Protein 6G75 (pdb70)

Sequence (592 aa):
ATGDEWWAKCKQVDVLDSEMSYYDSDPGKHKKNTVIFLHGNPTSSYLWRNVIPHVEPLARCLAPDLIGMGKSGKLPNHSYRFVDHYRYLSSAWFDSVNLPEKVTIVCHDWGSGLGFHWCNEHRDRVKGIVHMESVVSSPLKGWESFPETARDIFQALRSEAGEEMVLKKNFFFIERLLPSSIMRKLSEEEMDAYREPFVVEPGESSRRPTLTWPREIPIKGDGPEDVIEIVKSYNKWLSTSKDIPKLFINADPGFFSNAIKKVTKNWPNQKTVVTVKGLHFLQEDSPEEIGEAIADFLNELTKATGDEWWAKCKQVDVLDSEMSYYDSDPGKHKNTVIFLHGNPTSSYLWRNVIPHVEPLARCLAPDLIGMGKSGKLPNHSYRFVDHYRYLSSAWFDSVNLPEKVTIVCHDWGSGLGFHWCNEHRDRVKGIVHMESVVSSPLKGWESFPETARDIFQALRSEAGEEMVLKKNFFFIERLLPSSIMRKLSEEEMDAYREPFVEPGESRRPTLTWPREIPIKGDGPEDVIEIVKKSYNKWLSTSKDIPKLFINADPGFFSNAIKKVTKNWPNQKTVVTVKGLHFLQEDSPEEIGEAIADFLNELTK

Foldseek 3Di:
DFLCVVQVQWDWDDFDPWIKIKHWPDFQDAAAEEEEFEAPPAFLLLQVLQVVLCVVRHTYMGIGFDLHQPTHDDVVLDQALVVSLSRVVRVVVVRNYHQAHEYEYAAVSQLSVLLVCLVNVRRYQAYEYENYQQAAAAALVPADPVCSVVLVCLLDPNVLCCPLVVNVCLPPVVQVFWPDGDDPSSSCSSCVQPVHRHSSRSNNSNSSNQRRGPPPDDPVSNVSSVSSSVCQQAVQNHAYEYEAEVVERCRVVVCVSNVNGHNYYYDYDYTYRSCCNPPSPVSSNVVNVVVVVSVD/DFLVVVQVQWDKDDFDPWIKIKHWPDFQDAAAEEEEFEAPPAFLLLQPLQVVLCVVRHTYMGIGFDLHQPTHDDPVLDQALVVSLSRVVRVVVVRNYHQAHEYEYAAVSQLSVLLVCLVNVRRYQAYEYENYQQAAAQALVPAPPVCSVVLVCLLDPNVLCCPLVVNPCLPPVVQVFWPDGDDPSSSCSSCVQPVHRHSSRSNNSNSSNQRHGPPPDDPVSNVSSVSSSVCQQAVQPHAYEYEAEVVERCRVVVCVSNVNGHNYHYDYDYTYRSCSNVPSPVSSNVVNVVVVVSVD

Radius of gyration: 27.09 Å; Cα contacts (8 Å, |Δi|>4): 1171; chains: 2; bounding box: 63×70×67 Å

Secondary structure (DSSP, 8-state):
--HHHHHHTEEEEEETTEEEEEEESSTT--SSEEEEE--TT--GGGGTTTGGGTGGGSEEEEEPPTTSTTSPPPTT----HHHHHHHHHHHHTTTT--S-EEEEEEEHHHHHHHHHHHH-GGGEEEEEEEEE--S-BSSGGGS-HHHHHHHHHHHSTTHHIIIIIT-HIIIIIHHHT-SSPPPHHHHHHHHGGG-SSSGGGHHHHHHHHHS-BTTTB-HHHHHHHHHHHHHHHT-TTS-EEEEEEEE-SSHHHHHHHTTT-TTEEEEEEEESS-GGGT-HHHHHHHHHHHHHHHH-/--HHHHHHTEEEEEETTEEEEEEESSTT--SSEEEEE--TT--GGGGTTTGGGTGGGSEEEEEPPTTSTTSPPPTT----HHHHHHHHHHHHTTTT--S-EEEEEEEHHHHHHHHHHHH-GGGEEEEEEEEE--S-BSSGGGS-HHHHHHHHHHHSTTHHIIIIIT-HIIIIIHHHT-SSPPPHHHHHHHHGGG-SSSGGGHHHHHHHHHS-BTTTB-HHHHHHHHHHHHHHHT-TTS-EEEEEEEE-SSHHHHHHHTTT-TTEEEEEEEESTTGGGT-HHHHHHHHHHHHHHHH-

B-factor: mean 18.57, std 10.39, range [5.09, 96.23]

Nearest PDB structures (foldseek):
  6g75-assembly2_B  TM=1.003E+00  e=2.947E-66  synthetic construct
  6s6e-assembly2_B  TM=9.963E-01  e=6.202E-61  synthetic construct
  7ome-assembly1_A  TM=9.909E-01  e=8.655E-59  synthetic construct
  7qxr-assembly2_B  TM=9.922E-01  e=1.626E-56  synthetic construct
  2psf-assembly2_B  TM=9.785E-01  e=7.970E-47  Renilla reniformis

Solvent-accessible surface area: 23739 Å² total; per-residue (Å²): 64,58,6,110,83,12,21,86,114,18,81,108,41,120,4,96,143,24,50,0,0,9,20,13,41,40,73,33,106,101,95,40,0,0,0,0,0,0,0,6,1,2,3,0,0,2,0,19,55,0,1,70,59,0,52,104,62,2,2,0,0,0,0,0,1,1,0,0,4,83,7,11,82,13,123,103,78,35,2,80,0,69,16,2,27,110,4,1,24,21,0,4,122,54,6,86,20,5,134,87,0,0,0,0,0,1,22,11,0,0,0,0,1,1,19,2,0,16,101,56,127,112,63,2,63,0,0,0,0,0,2,5,23,7,27,18,22,130,6,46,120,52,2,33,139,131,11,62,114,55,20,72,32,0,46,48,164,38,0,55,95,31,0,22,143,141,8,41,15,0,56,155,22,0,53,75,17,10,85,64,184,23,50,148,66,22,19,72,2,3,77,61,15,1,102,112,87,25,55,14,17,41,0,0,0,16,0,2,60,4,18,1,1,100,90,80,5,26,106,55,0,7,97,29,0,105,56,0,34,157,26,0,39,100,6,143,114,20,33,3,6,1,0,9,1,80,70,12,60,42,0,83,36,4,92,137,61,4,155,120,18,40,60,24,128,73,57,66,1,58,0,45,18,4,0,2,4,11,7,9,35,31,0,0,51,11,0,15,90,20,2,65,120,43,108,205,73,59,9,115,82,11,19,87,114,18,82,93,41,118,3,96,143,24,68,1,0,9,21,14,40,31,73,33,104,100,97,42,0,0,0,0,0,0,0,6,1,2,2,0,0,2,0,17,63,0,2,73,58,0,51,108,66,1,1,0,0,0,0,0,1,1,0,0,5,73,7,14,82,11,123,101,78,36,2,81,0,70,16,1,28,112,5,0,25,22,0,5,123,53,5,87,21,6,137,95,0,0,0,0,0,0,20,10,0,0,0,0,0,1,19,2,0,16,100,56,130,112,63,3,62,0,1,0,0,0,2,5,24,6,29,18,24,131,6,46,106,51,2,33,130,117,10,64,113,56,21,70,32,0,46,50,164,52,0,52,106,31,0,13,110,120,8,36,14,0,45,122,22,0,55,76,17,8,90,92,194,16,47,126,80,22,19,63,3,3,80,86,16,1,94,123,85,12,58,20,17,39,0,0,0,17,0,2,56,3,16,1,1,102,96,83,12,27,140,53,0,18,89,28,0,92,57,0,36,158,27,0,39,102,7,139,111,20,30,2,5,1,0,5,2,73,82,13,56,41,0,45,46,4,40,79,64,2,57,123,19,39,72,35,116,37,63,64,4,120,0,43,16,6,0,2,5,28,8,12,96,96,0,0,89,12,0,14,88,10,2,60,80,57,113,200

Structure (mmCIF, N/CA/C/O backbone):
data_6G75
#
_entry.id   6G75
#
_cell.length_a   44.549
_cell.length_b   60.510
_cell.length_c   123.630
_cell.angle_alpha   90.000
_cell.angle_beta   90.900
_cell.angle_gamma   90.000
#
_symmetry.space_group_name_H-M   'P 1 21 1'
#
loop_
_entity.id
_entity.type
_entity.pdbx_description
1 polymer 'Common ancestor of haloalkane dehalogenase and Renilla luciferase (AncHLD-RLuc)'
2 non-polymer 'OXYGEN MOLECULE'
3 non-polymer (4S)-2-METHYL-2,4-PENTANEDIOL
4 non-polymer 2-AMINO-2-HYDROXYMETHYL-PROPANE-1,3-DIOL
5 water water
#
loop_
_atom_site.group_PDB
_atom_site.id
_atom_site.type_symbol
_atom_site.label_atom_id
_atom_site.label_alt_id
_atom_site.label_comp_id
_atom_site.label_asym_id
_atom_site.label_entity_id
_atom_site.label_seq_id
_atom_site.pdbx_PDB_ins_code
_atom_site.Cartn_x
_atom_site.Cartn_y
_atom_site.Cartn_z
_atom_site.occupancy
_atom_site.B_iso_or_equiv
_atom_site.auth_seq_id
_atom_site.auth_comp_id
_atom_site.auth_asym_id
_atom_site.auth_atom_id
_atom_site.pdbx_PDB_model_num
ATOM 1 N N . ALA A 1 1 ? -3.734 24.115 -39.952 1.00 42.67 12 ALA A N 1
ATOM 2 C CA . A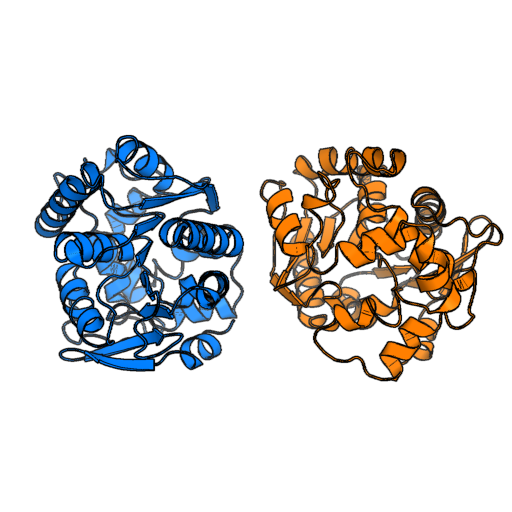LA A 1 1 ? -4.163 24.985 -38.874 1.00 41.63 12 ALA A CA 1
ATOM 3 C C . ALA A 1 1 ? -4.049 26.480 -39.242 1.00 39.01 12 ALA A C 1
ATOM 4 O O . ALA A 1 1 ? -4.976 27.234 -39.000 1.00 38.40 12 ALA A O 1
ATOM 6 N N . THR A 1 2 ? -2.897 26.899 -39.787 1.00 35.20 13 THR A N 1
ATOM 7 C CA . THR A 1 2 ? -2.744 28.282 -40.218 1.00 32.70 13 THR A CA 1
ATOM 8 C C . THR A 1 2 ? -3.623 28.561 -41.432 1.00 27.60 13 THR A C 1
ATOM 9 O O . THR A 1 2 ? -4.014 27.658 -42.176 1.00 25.72 13 THR A O 1
ATOM 13 N N . GLY A 1 3 ? -3.941 29.844 -41.623 1.00 25.37 14 GLY A N 1
ATOM 14 C CA . GLY A 1 3 ? -4.520 30.263 -42.891 1.00 24.18 14 GLY A CA 1
ATOM 15 C C . GLY A 1 3 ? -3.652 29.855 -44.063 1.00 24.03 14 GLY A C 1
ATOM 16 O O . GLY A 1 3 ? -4.144 29.306 -45.048 1.00 21.07 14 GLY A O 1
ATOM 17 N N . ASP A 1 4 ? -2.339 30.086 -43.952 1.00 25.04 15 ASP A N 1
ATOM 18 C CA . ASP A 1 4 ? -1.412 29.728 -45.022 1.00 25.64 15 ASP A CA 1
ATOM 19 C C . ASP A 1 4 ? -1.501 28.248 -45.364 1.00 22.47 15 ASP A C 1
ATOM 20 O O . ASP A 1 4 ? -1.517 27.877 -46.543 1.00 22.24 15 ASP A O 1
ATOM 25 N N . GLU A 1 5 ? -1.538 27.390 -44.346 1.00 22.88 16 GLU A N 1
ATOM 26 C CA . GLU A 1 5 ? -1.596 25.953 -44.582 1.00 22.09 16 GLU A CA 1
ATOM 27 C C . GLU A 1 5 ? -2.902 25.559 -45.257 1.00 17.65 16 GLU A C 1
ATOM 28 O O . GLU A 1 5 ? -2.912 24.709 -46.155 1.00 20.90 16 GLU A O 1
ATOM 34 N N . TRP A 1 6 ? -4.015 26.166 -44.843 1.00 14.53 17 TRP A N 1
ATOM 35 C CA . TRP A 1 6 ? -5.295 25.846 -45.464 1.00 12.02 17 TRP A CA 1
ATOM 36 C C . TRP A 1 6 ? -5.339 26.326 -46.909 1.00 12.68 17 TRP A C 1
ATOM 37 O O . TRP A 1 6 ? -5.674 25.562 -47.819 1.00 15.22 17 TRP A O 1
ATOM 48 N N . TRP A 1 7 ? -5.005 27.592 -47.145 1.00 14.33 18 TRP A N 1
ATOM 49 C CA . TRP A 1 7 ? -5.065 28.085 -48.516 1.00 14.77 18 TRP A CA 1
ATOM 50 C C . TRP A 1 7 ? -4.024 27.431 -49.417 1.00 14.12 18 TRP A C 1
ATOM 51 O O . TRP A 1 7 ? -4.221 27.391 -50.636 1.00 14.30 18 TRP A O 1
ATOM 62 N N . ALA A 1 8 ? -2.944 26.886 -48.848 1.00 14.14 19 ALA A N 1
ATOM 63 C CA . ALA A 1 8 ? -1.985 26.141 -49.655 1.00 15.53 19 ALA A CA 1
ATOM 64 C C . ALA A 1 8 ? -2.615 24.909 -50.291 1.00 16.19 19 ALA A C 1
ATOM 65 O O . ALA A 1 8 ? -2.129 24.438 -51.328 1.00 17.93 19 ALA A O 1
ATOM 67 N N . LYS A 1 9 ? -3.689 24.389 -49.701 1.00 13.71 20 LYS A N 1
ATOM 68 C CA . LYS A 1 9 ? -4.418 23.252 -50.247 1.00 15.21 20 LYS A CA 1
ATOM 69 C C . LYS A 1 9 ? -5.502 23.667 -51.228 1.00 15.39 20 LYS A C 1
ATOM 70 O O . LYS A 1 9 ? -6.156 22.801 -51.816 1.00 16.34 20 LYS A O 1
ATOM 76 N N . CYS A 1 10 ? -5.709 24.963 -51.413 1.00 13.65 21 CYS A N 1
ATOM 77 C CA . CYS A 1 10 ? -6.779 25.472 -52.254 1.00 12.97 21 CYS A CA 1
ATOM 78 C C . CYS A 1 10 ? -6.240 25.871 -53.620 1.00 13.49 21 CYS A C 1
ATOM 79 O O . CYS A 1 10 ? -5.029 25.979 -53.846 1.00 15.26 21 CYS A O 1
ATOM 82 N N . LYS A 1 11 ? -7.166 26.090 -54.544 1.00 15.01 22 LYS A N 1
ATOM 83 C CA . LYS A 1 11 ? -6.821 26.543 -55.881 1.00 17.11 22 LYS A CA 1
ATOM 84 C C . LYS A 1 11 ? -7.677 27.746 -56.239 1.00 14.90 22 LYS A C 1
ATOM 85 O O . LYS A 1 11 ? -8.673 28.053 -55.581 1.00 13.14 22 LYS A O 1
ATOM 91 N N . GLN A 1 12 ? -7.278 28.436 -57.296 1.00 15.64 23 GLN A N 1
ATOM 92 C CA .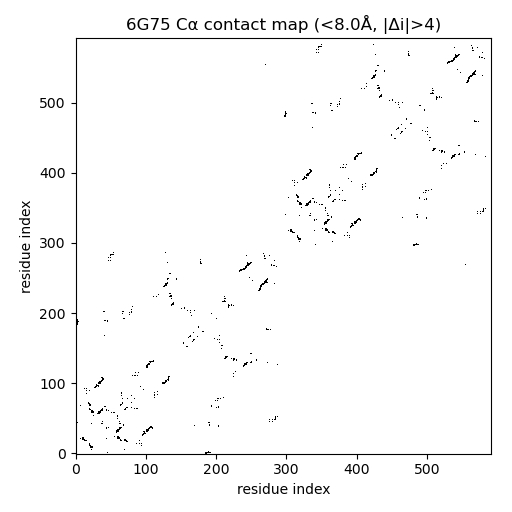 GLN A 1 12 ? -7.987 29.610 -57.776 1.00 17.34 23 GLN A CA 1
ATOM 93 C C . GLN A 1 12 ? -8.381 29.397 -59.227 1.00 20.92 23 GLN A C 1
ATOM 94 O O . GLN A 1 12 ? -7.635 28.789 -60.001 1.00 24.62 23 GLN A O 1
ATOM 100 N N . VAL A 1 13 ? -9.569 29.874 -59.579 1.00 18.76 24 VAL A N 1
ATOM 101 C CA . VAL A 1 13 ? -10.072 29.825 -60.944 1.00 18.58 24 VAL A CA 1
ATOM 102 C C . VAL A 1 13 ? -10.665 31.186 -61.271 1.00 16.03 24 VAL A C 1
ATOM 103 O O . VAL A 1 13 ? -11.287 31.826 -60.414 1.00 15.55 24 VAL A O 1
ATOM 107 N N . ASP A 1 14 ? -10.441 31.650 -62.496 1.00 15.80 25 ASP A N 1
ATOM 108 C CA . ASP A 1 14 ? -11.149 32.833 -62.958 1.00 14.52 25 ASP A CA 1
ATOM 109 C C . ASP A 1 14 ? -12.634 32.509 -63.034 1.00 14.05 25 ASP A C 1
ATOM 110 O O . ASP A 1 14 ? -13.026 31.432 -63.492 1.00 16.47 25 ASP A O 1
ATOM 115 N N . VAL A 1 15 ? -13.461 33.433 -62.553 1.00 11.81 26 VAL A N 1
ATOM 116 C CA . VAL A 1 15 ? -14.913 33.292 -62.567 1.00 11.80 26 VAL A CA 1
ATOM 117 C C . VAL A 1 15 ? -15.486 34.643 -62.962 1.00 11.25 26 VAL A C 1
ATOM 118 O O . VAL A 1 15 ? -15.195 35.651 -62.309 1.00 10.96 26 VAL A O 1
ATOM 122 N N . LEU A 1 16 ? -16.284 34.670 -64.031 1.00 10.76 27 LEU A N 1
ATOM 123 C CA . LEU A 1 16 ? -16.862 35.911 -64.540 1.00 10.30 27 LEU A CA 1
ATOM 124 C C . LEU A 1 16 ? -15.793 36.991 -64.675 1.00 11.08 27 LEU A C 1
ATOM 125 O O . LEU A 1 16 ? -14.810 36.801 -65.399 1.00 14.11 27 LEU A O 1
ATOM 130 N N . ASP A 1 17 ? -15.943 38.113 -63.967 1.00 10.76 28 ASP A N 1
ATOM 131 C CA . ASP A 1 17 ? -14.988 39.211 -64.069 1.00 10.75 28 ASP A CA 1
ATOM 132 C C . ASP A 1 17 ? -14.044 39.275 -62.876 1.00 11.04 28 ASP A C 1
ATOM 133 O O . ASP A 1 17 ? -13.457 40.327 -62.605 1.00 13.67 28 ASP A O 1
ATOM 138 N N . SER A 1 18 ? -13.864 38.155 -62.179 1.00 9.70 29 SER A N 1
ATOM 139 C CA . SER A 1 18 ? -12.998 38.110 -61.017 1.00 9.63 29 SER A CA 1
ATOM 140 C C . SER A 1 18 ? -12.387 36.717 -60.884 1.00 10.13 29 SER A C 1
ATOM 141 O O . SER A 1 18 ? -12.224 36.000 -61.882 1.00 12.91 29 SER A O 1
ATOM 144 N N . GLU A 1 19 ? -12.041 36.324 -59.665 1.00 11.13 30 GLU A N 1
ATOM 145 C CA . GLU A 1 19 ? -11.482 35.005 -59.418 1.00 11.58 30 GLU A CA 1
ATOM 146 C C . GLU A 1 19 ? -12.031 34.492 -58.102 1.00 11.42 30 GLU A C 1
ATOM 147 O O . GLU A 1 19 ? -12.368 35.273 -57.214 1.00 11.68 30 GLU A O 1
ATOM 153 N N . MET A 1 20 ? -12.124 33.172 -57.983 1.00 10.66 31 MET A N 1
ATOM 154 C CA . MET A 1 20 ? -12.529 32.558 -56.730 1.00 8.37 31 MET A CA 1
ATOM 155 C C . MET A 1 20 ? -11.522 31.507 -56.300 1.00 8.99 31 MET A C 1
ATOM 156 O O . MET A 1 20 ? -10.970 30.779 -57.133 1.00 11.89 31 MET A O 1
ATOM 161 N N . SER A 1 21 ? -11.280 31.449 -54.995 1.00 7.84 32 SER A N 1
ATOM 162 C CA . SER A 1 21 ? -10.454 30.418 -54.384 1.00 8.87 32 SER A CA 1
ATOM 163 C C . SER A 1 21 ? -11.351 29.324 -53.823 1.00 8.32 32 SER A C 1
ATOM 164 O O . SER A 1 21 ? -12.447 29.599 -53.335 1.00 10.08 32 SER A O 1
ATOM 167 N N . TYR A 1 22 ? -10.896 28.075 -53.911 1.00 7.94 33 TYR A N 1
ATOM 168 C CA . TYR A 1 22 ? -11.683 26.979 -53.366 1.00 8.81 33 TYR A CA 1
ATOM 169 C C . TYR A 1 22 ? -10.804 25.785 -53.032 1.00 9.20 33 TYR A C 1
ATOM 170 O O . TYR A 1 22 ? -9.763 25.551 -53.658 1.00 11.07 33 TYR A O 1
ATOM 179 N N . TYR A 1 23 ? -11.259 25.023 -52.046 1.00 8.80 34 TYR A N 1
ATOM 180 C CA . TYR A 1 23 ? -10.687 23.722 -51.746 1.00 9.30 34 TYR A CA 1
ATOM 181 C C . TYR A 1 23 ? -11.351 22.672 -52.624 1.00 9.93 34 TYR A C 1
ATOM 182 O O . TYR A 1 23 ? -12.569 22.705 -52.821 1.00 8.74 34 TYR A O 1
ATOM 191 N N . ASP A 1 24 ? -10.544 21.736 -53.141 1.00 10.30 35 ASP A N 1
ATOM 192 C CA . ASP A 1 24 ? -11.056 20.633 -53.960 1.00 10.78 35 ASP A CA 1
ATOM 193 C C . ASP A 1 24 ? -10.194 19.410 -53.685 1.00 11.20 35 ASP A C 1
ATOM 194 O O . ASP A 1 24 ? -9.036 19.364 -54.110 1.00 13.54 35 ASP A O 1
ATOM 199 N N . SER A 1 25 ? -10.759 18.416 -52.996 1.00 10.48 36 SER A N 1
ATOM 200 C CA . SER A 1 25 ? -9.979 17.241 -52.628 1.00 12.65 36 SER A CA 1
ATOM 201 C C . SER A 1 25 ? -9.679 16.311 -53.797 1.00 15.76 36 SER A C 1
ATOM 202 O O . SER A 1 25 ? -8.817 15.439 -53.651 1.00 17.27 36 SER A O 1
ATOM 205 N N . ASP A 1 26 ? -10.354 16.457 -54.934 1.00 16.18 37 ASP A N 1
ATOM 206 C CA . ASP A 1 26 ? -10.105 15.527 -56.032 1.00 17.15 37 ASP A CA 1
ATOM 207 C C . ASP A 1 26 ? -10.532 16.160 -57.350 1.00 18.22 37 ASP A C 1
ATOM 208 O O . ASP A 1 26 ? -11.562 15.775 -57.918 1.00 19.04 37 ASP A O 1
ATOM 213 N N . PRO A 1 27 ? -9.758 17.114 -57.863 1.00 18.70 38 PRO A N 1
ATOM 214 C CA . PRO A 1 27 ? -10.216 17.938 -58.990 1.00 18.51 38 PRO A CA 1
ATOM 215 C C . PRO A 1 27 ? -10.694 17.135 -60.190 1.00 17.59 38 PRO A C 1
ATOM 216 O O . PRO A 1 27 ? -10.030 16.197 -60.650 1.00 18.85 38 PRO A O 1
ATOM 220 N N . GLY A 1 28 ? -11.867 17.516 -60.697 1.00 17.01 39 GLY A N 1
ATOM 221 C CA . GLY A 1 28 ? -12.400 16.981 -61.929 1.00 17.04 39 GLY A CA 1
ATOM 222 C C . GLY A 1 28 ? -13.121 15.659 -61.812 1.00 16.44 39 GLY A C 1
ATOM 223 O O . GLY A 1 28 ? -13.749 15.232 -62.791 1.00 19.44 39 GLY A O 1
ATOM 224 N N . LYS A 1 29 ? -13.059 14.994 -60.662 1.00 15.56 40 LYS A N 1
ATOM 225 C CA . LYS A 1 29 ? -13.608 13.650 -60.548 1.00 14.71 40 LYS A CA 1
ATOM 226 C C . LYS A 1 29 ? -15.120 13.700 -60.365 1.00 13.04 40 LYS A C 1
ATOM 227 O O . LYS A 1 29 ? -15.656 14.609 -59.720 1.00 13.92 40 LYS A O 1
ATOM 233 N N . HIS A 1 30 ? -15.810 12.718 -60.944 1.00 11.93 41 HIS A N 1
ATOM 234 C CA . HIS A 1 30 ? -17.263 12.642 -60.850 1.00 12.04 41 HIS A CA 1
ATOM 235 C C . HIS A 1 30 ? -17.742 11.565 -59.892 1.00 11.43 41 HIS A C 1
ATOM 236 O O . HIS A 1 30 ? -18.906 11.152 -59.959 1.00 11.12 41 HIS A O 1
ATOM 243 N N . LYS A 1 31 ? -16.877 11.135 -58.981 1.00 13.29 42 LYS A N 1
ATOM 244 C CA A LYS A 1 31 ? -17.282 10.312 -57.854 0.59 12.37 42 LYS A CA 1
ATOM 245 C CA B LYS A 1 31 ? -17.314 10.295 -57.876 0.41 12.52 42 LYS A CA 1
ATOM 246 C C . LYS A 1 31 ? -18.221 11.113 -56.956 1.00 12.15 42 LYS A C 1
ATOM 247 O O . LYS A 1 31 ? -18.471 12.301 -57.191 1.00 11.19 42 LYS A O 1
ATOM 258 N N . ASN A 1 32 ? -18.733 10.472 -55.906 1.00 12.78 43 ASN A N 1
ATOM 259 C CA . ASN A 1 32 ? -19.596 11.146 -54.945 1.00 11.21 43 ASN A CA 1
ATOM 260 C C . ASN A 1 32 ? -18.965 12.472 -54.533 1.00 10.41 43 ASN A C 1
ATOM 261 O O . ASN A 1 32 ? -17.790 12.513 -54.168 1.00 11.29 43 ASN A O 1
ATOM 266 N N . THR A 1 33 ? -19.739 13.566 -54.619 1.00 9.22 44 THR A N 1
ATOM 267 C CA . THR A 1 33 ? -19.202 14.915 -54.453 1.00 8.42 44 THR A CA 1
ATOM 268 C C . THR A 1 33 ? -20.052 15.723 -53.486 1.00 9.65 44 THR A C 1
ATOM 269 O O . THR A 1 33 ? -21.289 15.688 -53.551 1.00 9.84 44 THR A O 1
ATOM 273 N N . VAL A 1 34 ? -19.374 16.440 -52.588 1.00 8.22 45 VAL A N 1
ATOM 274 C CA . VAL A 1 34 ? -20.014 17.240 -51.542 1.00 8.43 45 VAL A CA 1
ATOM 275 C C . VAL A 1 34 ? -19.465 18.663 -51.615 1.00 8.03 45 VAL A C 1
ATOM 276 O O . VAL A 1 34 ? -18.247 18.853 -51.734 1.00 9.39 45 VAL A O 1
ATOM 280 N N . ILE A 1 35 ? -20.356 19.657 -51.591 1.00 6.93 46 ILE A N 1
ATOM 281 C CA . ILE A 1 35 ? -19.963 21.068 -51.627 1.00 7.38 46 ILE A CA 1
ATOM 282 C C . ILE A 1 35 ? -20.311 21.711 -50.292 1.00 7.01 46 ILE A C 1
ATOM 283 O O . ILE A 1 35 ? -21.466 21.650 -49.853 1.00 8.36 46 ILE A O 1
ATOM 288 N N . PHE A 1 36 ? -19.315 22.337 -49.666 1.00 6.99 47 PHE A N 1
ATOM 289 C CA . PHE A 1 36 ? -19.444 23.009 -48.372 1.00 6.40 47 PHE A CA 1
ATOM 290 C C . PHE A 1 36 ? -19.480 24.518 -48.588 1.00 7.06 47 PHE A C 1
ATOM 291 O O . PHE A 1 36 ? -18.556 25.077 -49.179 1.00 7.11 47 PHE A O 1
ATOM 299 N N . LEU A 1 37 ? -20.524 25.170 -48.087 1.00 7.87 48 LEU A N 1
ATOM 300 C CA . LEU A 1 37 ? -20.745 26.602 -48.309 1.00 5.66 48 LEU A CA 1
ATOM 301 C C . LEU A 1 37 ? -20.761 27.345 -46.976 1.00 7.34 48 LEU A C 1
ATOM 302 O O . LEU A 1 37 ? -21.685 27.166 -46.170 1.00 7.21 48 LEU A O 1
ATOM 307 N N . HIS A 1 38 ? -19.767 28.209 -46.770 1.00 7.43 49 HIS A N 1
ATOM 308 C CA . HIS A 1 38 ? -19.685 29.061 -45.593 1.00 7.04 49 HIS A CA 1
ATOM 309 C C . HIS A 1 38 ? -20.579 30.286 -45.759 1.00 7.42 49 HIS A C 1
ATOM 310 O O . HIS A 1 38 ? -21.121 30.552 -46.832 1.00 9.37 49 HIS A O 1
ATOM 317 N N . GLY A 1 39 ? -20.695 31.060 -44.681 1.00 8.22 50 GLY A N 1
ATOM 318 C CA . GLY A 1 39 ? -21.426 32.315 -44.688 1.00 9.57 50 GLY A CA 1
ATOM 319 C C . GLY A 1 39 ? -20.601 33.465 -44.132 1.00 9.98 50 GLY A C 1
ATOM 320 O O . GLY A 1 39 ? -19.398 33.574 -44.363 1.00 10.04 50 GLY A O 1
ATOM 321 N N . ASN A 1 40 ? -21.274 34.347 -43.409 1.00 9.66 51 ASN A N 1
ATOM 322 C CA . ASN A 1 40 ? -20.657 35.593 -42.957 1.00 9.77 51 ASN A CA 1
ATOM 323 C C . ASN A 1 40 ? -20.178 35.472 -41.515 1.00 12.34 51 ASN A C 1
ATOM 324 O O . ASN A 1 40 ? -20.935 34.989 -40.660 1.00 15.02 51 ASN A O 1
ATOM 329 N N . PRO A 1 41 ? -18.964 35.932 -41.172 1.00 11.43 52 PRO A N 1
ATOM 330 C CA . PRO A 1 41 ? -17.917 36.532 -42.003 1.00 9.72 52 PRO A CA 1
ATOM 331 C C . PRO A 1 41 ? -16.747 35.577 -42.186 1.00 9.20 52 PRO A C 1
ATOM 332 O O . PRO A 1 41 ? -15.594 35.972 -42.007 1.00 10.85 52 PRO A O 1
ATOM 336 N N . THR A 1 42 ? -17.041 34.339 -42.547 1.00 8.36 53 THR A N 1
ATOM 337 C CA . THR A 1 42 ? -16.048 33.282 -42.561 1.00 9.25 53 THR A CA 1
ATOM 338 C C . THR A 1 42 ? -15.557 33.033 -43.989 1.00 9.15 53 THR A C 1
ATOM 339 O O . THR A 1 42 ? -15.614 33.921 -44.845 1.00 10.17 53 THR A O 1
ATOM 343 N N . SER A 1 43 ? -15.048 31.835 -44.240 1.00 10.37 54 SER A N 1
ATOM 344 C CA . SER A 1 43 ? -14.517 31.437 -45.533 1.00 8.46 54 SER A CA 1
ATOM 345 C C . SER A 1 43 ? -14.497 29.917 -45.539 1.00 7.05 54 SER A C 1
ATOM 346 O O . SER A 1 43 ? -14.999 29.272 -44.609 1.00 9.46 54 SER A O 1
ATOM 349 N N . SER A 1 44 ? -13.909 29.334 -46.584 1.00 8.43 55 SER A N 1
ATOM 350 C CA . SER A 1 44 ? -13.773 27.882 -46.616 1.00 7.80 55 SER A CA 1
ATOM 351 C C . SER A 1 44 ? -12.991 27.355 -45.423 1.00 6.26 55 SER A C 1
ATOM 352 O O . SER A 1 44 ? -13.148 26.180 -45.064 1.00 7.74 55 SER A O 1
ATOM 355 N N . TYR A 1 45 ? -12.142 28.197 -44.813 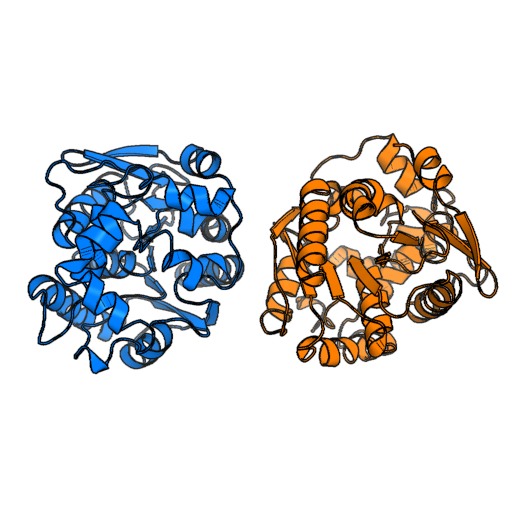1.00 8.28 56 TYR A N 1
ATOM 356 C CA . TYR A 1 45 ? -11.397 27.822 -43.611 1.00 9.40 56 TYR A CA 1
ATOM 357 C C . TYR A 1 45 ? -12.313 27.284 -42.515 1.00 8.80 56 TYR A C 1
ATOM 358 O O . TYR A 1 45 ? -11.893 26.449 -41.700 1.00 9.78 56 TYR A O 1
ATOM 367 N N . LEU A 1 46 ? -13.574 27.728 -42.499 1.00 8.96 57 LEU A N 1
ATOM 368 C CA . LEU A 1 46 ? -14.539 27.276 -41.499 1.00 9.21 57 LEU A CA 1
ATOM 369 C C . LEU A 1 46 ? -14.704 25.762 -41.498 1.00 8.89 57 LEU A C 1
ATOM 370 O O . LEU A 1 46 ? -15.035 25.172 -40.463 1.00 9.86 57 LEU A O 1
ATOM 375 N N . TRP A 1 47 ? -14.482 25.116 -42.638 1.00 7.65 58 TRP A N 1
ATOM 376 C CA . TRP A 1 47 ? -14.747 23.696 -42.797 1.00 7.00 58 TRP A CA 1
ATOM 377 C C . TRP A 1 47 ? -13.501 22.831 -42.629 1.00 7.80 58 TRP A C 1
ATOM 378 O O . TRP A 1 47 ? -13.577 21.620 -42.860 1.00 9.07 58 TRP A O 1
ATOM 389 N N . ARG A 1 48 ? -12.356 23.424 -42.275 1.00 8.57 59 ARG A N 1
ATOM 390 C CA . ARG A 1 48 ? -11.072 22.722 -42.320 1.00 9.19 59 ARG A CA 1
ATOM 391 C C . ARG A 1 48 ? -11.041 21.473 -41.439 1.00 10.52 59 ARG A C 1
ATOM 392 O O . ARG A 1 48 ? -10.323 20.516 -41.752 1.00 13.41 59 ARG A O 1
ATOM 400 N N . ASN A 1 49 ? -11.789 21.460 -40.337 1.00 10.68 60 ASN A N 1
ATOM 401 C CA . ASN A 1 49 ? -11.780 20.329 -39.414 1.00 10.99 60 ASN A CA 1
ATOM 402 C C . ASN A 1 49 ? -12.991 19.431 -39.584 1.00 11.55 60 ASN A C 1
ATOM 403 O O . ASN A 1 49 ? -13.088 18.397 -38.906 1.00 13.62 60 ASN A O 1
ATOM 408 N N . VAL A 1 50 ? -13.905 19.799 -40.474 1.00 11.66 61 VAL A N 1
ATOM 409 C CA . VAL A 1 50 ? -15.056 18.972 -40.810 1.00 10.27 61 VAL A CA 1
ATOM 410 C C . VAL A 1 50 ? -14.761 18.094 -42.020 1.00 11.51 61 VAL A C 1
ATOM 411 O O . VAL A 1 50 ? -15.029 16.889 -42.022 1.00 12.61 61 VAL A O 1
ATOM 415 N N . ILE A 1 51 ? -14.188 18.693 -43.057 1.00 12.97 62 ILE A N 1
ATOM 416 C CA . ILE A 1 51 ? -13.898 18.037 -44.329 1.00 11.59 62 ILE A CA 1
ATOM 417 C C . ILE A 1 51 ? -13.097 16.739 -44.184 1.00 11.83 62 ILE A C 1
ATOM 418 O O . ILE A 1 51 ? -13.405 15.768 -44.888 1.00 12.58 62 ILE A O 1
ATOM 423 N N . PRO A 1 52 ? -12.102 16.627 -43.326 1.00 13.50 63 PRO A N 1
ATOM 424 C CA . PRO A 1 52 ? -11.321 15.378 -43.201 1.00 15.87 63 PRO A CA 1
ATOM 425 C C . PRO A 1 52 ? -12.138 14.133 -42.825 1.00 15.19 63 PRO A C 1
ATOM 426 O O . PRO A 1 52 ? -11.768 13.040 -43.127 1.00 17.15 63 PRO A O 1
ATOM 430 N N . HIS A 1 53 ? -13.305 14.334 -42.279 1.00 14.28 64 HIS A N 1
ATOM 431 C CA . HIS A 1 53 ? -14.186 13.226 -41.953 1.00 15.43 64 HIS A CA 1
ATOM 432 C C . HIS A 1 53 ? -15.028 12.763 -43.114 1.00 15.00 64 HIS A C 1
ATOM 433 O O . HIS A 1 53 ? -15.611 11.728 -43.080 1.00 16.49 64 HIS A O 1
ATOM 440 N N . VAL A 1 54 ? -15.130 13.608 -44.111 1.00 14.35 65 VAL A N 1
ATOM 441 C CA . VAL A 1 54 ? -15.933 13.357 -45.264 1.00 13.23 65 VAL A CA 1
ATOM 442 C C . VAL A 1 54 ? -15.114 12.937 -46.487 1.00 14.17 65 VAL A C 1
ATOM 443 O O . VAL A 1 54 ? -15.555 12.148 -47.261 1.00 14.55 65 VAL A O 1
ATOM 447 N N . GLU A 1 55 ? -13.865 13.543 -46.654 1.00 14.16 66 GLU A N 1
ATOM 448 C CA . GLU A 1 55 ? -13.062 13.162 -47.784 1.00 18.11 66 GLU A CA 1
ATOM 449 C C . GLU A 1 55 ? -12.918 11.677 -48.108 1.00 18.58 66 GLU A C 1
ATOM 450 O O . GLU A 1 55 ? -12.864 11.306 -49.215 1.00 17.24 66 GLU A O 1
ATOM 456 N N . PRO A 1 56 ? -12.833 10.804 -47.185 1.00 19.48 67 PRO A N 1
ATOM 457 C CA . PRO A 1 56 ? -12.670 9.394 -47.564 1.00 19.25 67 PRO A CA 1
ATOM 458 C C . PRO A 1 56 ? -13.860 8.887 -48.379 1.00 21.30 67 PRO A C 1
ATOM 459 O O . PRO A 1 56 ? -13.666 7.905 -49.060 1.00 25.18 67 PRO A O 1
ATOM 463 N N . LEU A 1 57 ? -15.042 9.471 -48.288 1.00 18.35 68 LEU A N 1
ATOM 464 C CA . LEU A 1 57 ? -16.210 9.064 -48.948 1.00 18.22 68 LEU A CA 1
ATOM 465 C C . LEU A 1 57 ? -16.589 9.914 -50.162 1.00 15.61 68 LEU A C 1
ATOM 466 O O . LEU A 1 57 ? -17.423 9.527 -50.878 1.00 18.36 68 LEU A O 1
ATOM 471 N N . ALA A 1 58 ? -15.936 11.057 -50.372 1.00 14.03 69 ALA A N 1
ATOM 472 C CA . ALA A 1 58 ? -16.432 11.950 -51.402 1.00 11.92 69 ALA A CA 1
ATOM 473 C C . ALA A 1 58 ? -15.349 12.930 -51.794 1.00 9.55 69 ALA A C 1
ATOM 474 O O . ALA A 1 58 ? -14.477 13.272 -50.990 1.00 12.81 69 ALA A O 1
ATOM 476 N N . ARG A 1 59 ? -15.434 13.382 -53.037 1.00 8.15 70 ARG A N 1
ATOM 477 C CA . ARG A 1 59 ? -14.771 14.609 -53.438 1.00 9.78 70 ARG A CA 1
ATOM 478 C C . ARG A 1 59 ? -15.417 15.765 -52.689 1.00 10.09 70 ARG A C 1
ATOM 479 O O . ARG A 1 59 ? -16.639 15.948 -52.738 1.00 10.78 70 ARG A O 1
ATOM 487 N N . CYS A 1 60 ? -14.602 16.549 -51.999 1.00 8.64 71 CYS A N 1
ATOM 488 C CA . CYS A 1 60 ? -15.099 17.645 -51.180 1.00 8.69 71 CYS A CA 1
ATOM 489 C C . CYS A 1 60 ? -14.624 18.958 -51.768 1.00 7.87 71 CYS A C 1
ATOM 490 O O . CYS A 1 60 ? -13.420 19.142 -51.984 1.00 8.85 71 CYS A O 1
ATOM 493 N N . LEU A 1 61 ? -15.569 19.852 -52.041 1.00 8.29 72 LEU A N 1
ATOM 494 C CA . LEU A 1 61 ? -15.266 21.201 -52.499 1.00 8.27 72 LEU A CA 1
ATOM 495 C C . LEU A 1 61 ? -15.750 22.223 -51.482 1.00 8.03 72 LEU A C 1
ATOM 496 O O . LEU A 1 61 ? -16.803 22.054 -50.863 1.00 8.57 72 LEU A O 1
ATOM 501 N N . ALA A 1 62 ? -15.003 23.312 -51.350 1.00 7.54 73 ALA A N 1
ATOM 502 C CA . ALA A 1 62 ? -15.375 24.377 -50.420 1.00 7.29 73 ALA A CA 1
ATOM 503 C C . ALA A 1 62 ? -14.896 25.706 -50.984 1.00 8.44 73 ALA A C 1
ATOM 504 O O . ALA A 1 62 ? -13.709 26.053 -50.862 1.00 9.52 73 ALA A O 1
ATOM 506 N N . PRO A 1 63 ? -15.780 26.475 -51.614 1.00 6.88 74 PRO A N 1
ATOM 507 C CA . PRO A 1 63 ? -15.355 27.768 -52.166 1.00 7.91 74 PRO A CA 1
ATOM 508 C C . PRO A 1 63 ? -15.377 28.877 -51.130 1.00 9.07 74 PRO A C 1
ATOM 509 O O . PRO A 1 63 ? -16.146 28.853 -50.162 1.00 9.41 74 PRO A O 1
ATOM 513 N N . ASP A 1 64 ? -14.513 29.865 -51.358 1.00 6.83 75 ASP A N 1
ATOM 514 C CA . ASP A 1 64 ? -14.615 31.155 -50.686 1.00 7.69 75 ASP A CA 1
ATOM 515 C C . ASP A 1 64 ? -15.576 32.010 -51.507 1.00 7.32 75 ASP A C 1
ATOM 516 O O . ASP A 1 64 ? -15.353 32.217 -52.707 1.00 9.05 75 ASP A O 1
ATOM 521 N N . LEU A 1 65 ? -16.648 32.494 -50.879 1.00 8.00 76 LEU A N 1
ATOM 522 C CA . LEU A 1 65 ? -17.556 33.402 -51.573 1.00 8.29 76 LEU A CA 1
ATOM 523 C C . LEU A 1 65 ? -16.813 34.640 -52.068 1.00 7.85 76 LEU A C 1
ATOM 524 O O . LEU A 1 65 ? -15.779 35.029 -51.525 1.00 8.34 76 LEU A O 1
ATOM 529 N N . ILE A 1 66 ? -17.334 35.236 -53.147 1.00 8.51 77 ILE A N 1
ATOM 530 C CA . ILE A 1 66 ? -16.673 36.402 -53.725 1.00 8.52 77 ILE A CA 1
ATOM 531 C C . ILE A 1 66 ? -16.526 37.488 -52.662 1.00 9.40 77 ILE A C 1
ATOM 532 O O . ILE A 1 66 ? -17.397 37.664 -51.798 1.00 9.61 77 ILE A O 1
ATOM 537 N N . GLY A 1 67 ? -15.379 38.166 -52.671 1.00 9.52 78 GLY A N 1
ATOM 538 C CA . GLY A 1 67 ? -15.084 39.171 -51.668 1.00 8.43 78 GLY A CA 1
ATOM 539 C C . GLY A 1 67 ? -14.607 38.625 -50.339 1.00 9.08 78 GLY A C 1
ATOM 540 O O . GLY A 1 67 ? -14.254 39.414 -49.450 1.00 11.60 78 GLY A O 1
ATOM 541 N N . MET A 1 68 ? -14.570 37.303 -50.174 1.00 9.85 79 MET A N 1
ATOM 542 C CA . MET A 1 68 ? -14.262 36.675 -48.897 1.00 9.63 79 MET A CA 1
ATOM 543 C C . MET A 1 68 ? -13.140 35.663 -49.089 1.00 8.87 79 MET A C 1
ATOM 544 O O . MET A 1 68 ? -12.818 35.262 -50.215 1.00 8.97 79 MET A O 1
ATOM 549 N N . GLY A 1 69 ? -12.555 35.243 -47.969 1.00 9.92 80 GLY A N 1
ATOM 550 C CA . GLY A 1 69 ? -11.426 34.325 -48.024 1.00 10.46 80 GLY A CA 1
ATOM 551 C C . GLY A 1 69 ? -10.367 34.838 -48.975 1.00 10.65 80 GLY A C 1
ATOM 552 O O . GLY A 1 69 ? -9.956 36.005 -48.917 1.00 13.09 80 GLY A O 1
ATOM 553 N N . LYS A 1 70 ? -9.935 33.978 -49.892 1.00 10.58 81 LYS A N 1
ATOM 554 C CA . LYS A 1 70 ? -8.939 34.355 -50.885 1.00 10.81 81 LYS A CA 1
ATOM 555 C C . LYS A 1 70 ? -9.550 34.615 -52.258 1.00 11.35 81 LYS A C 1
ATOM 556 O O . LYS A 1 70 ? -8.815 34.694 -53.250 1.00 13.75 81 LYS A O 1
ATOM 562 N N . SER A 1 71 ? -10.874 34.742 -52.339 1.00 9.59 82 SER A N 1
ATOM 563 C CA . SER A 1 71 ? -11.523 35.116 -53.586 1.00 8.92 82 SER A CA 1
ATOM 564 C C . SER A 1 71 ? -11.347 36.611 -53.853 1.00 11.58 82 SER A C 1
ATOM 565 O O . SER A 1 71 ? -10.971 37.393 -52.978 1.00 12.10 82 SER A O 1
ATOM 568 N N . GLY A 1 72 ? -11.621 37.002 -55.093 1.00 11.20 83 GLY A N 1
ATOM 569 C CA . GLY A 1 72 ? -11.360 38.370 -55.504 1.00 11.58 83 GLY A CA 1
ATOM 570 C C . GLY A 1 72 ? -12.286 39.374 -54.844 1.00 11.60 83 GLY A C 1
ATOM 571 O O . GLY A 1 72 ? -13.406 39.059 -54.435 1.00 12.14 83 GLY A O 1
ATOM 572 N N . LYS A 1 73 ? -11.796 40.608 -54.736 1.00 12.66 84 LYS A N 1
ATOM 573 C CA . LYS A 1 73 ? -12.605 41.739 -54.298 1.00 12.60 84 LYS A CA 1
ATOM 574 C C . LYS A 1 73 ? -13.183 42.431 -55.526 1.00 12.73 84 LYS A C 1
ATOM 575 O O . LYS A 1 73 ? -12.485 42.631 -56.524 1.00 14.37 84 LYS A O 1
ATOM 581 N N . LEU A 1 74 ? -14.458 42.802 -55.448 1.00 12.58 85 LEU A N 1
ATOM 582 C CA . LEU A 1 74 ? -15.165 43.428 -56.569 1.00 11.54 85 LEU A CA 1
ATOM 583 C C . LEU A 1 74 ? -15.068 44.951 -56.476 1.00 14.41 85 LEU A C 1
ATOM 584 O O . LEU A 1 74 ? -15.450 45.531 -55.451 1.00 16.44 85 LEU A O 1
ATOM 589 N N . PRO A 1 75 ? -14.594 45.628 -57.527 1.00 15.02 86 PRO A N 1
ATOM 590 C CA . PRO A 1 75 ? -14.335 47.079 -57.422 1.00 15.12 86 PRO A CA 1
ATOM 591 C C . PRO A 1 75 ? -15.582 47.959 -57.371 1.00 15.52 86 PRO A C 1
ATOM 592 O O . PRO A 1 75 ? -15.454 49.154 -57.075 1.00 18.20 86 PRO A O 1
ATOM 596 N N . ASN A 1 76 ? -16.773 47.438 -57.657 1.00 16.32 87 ASN A N 1
ATOM 597 C CA . ASN A 1 76 ? -17.986 48.209 -57.402 1.00 16.64 87 ASN A CA 1
ATOM 598 C C . ASN A 1 76 ? -18.485 48.040 -55.973 1.00 16.48 87 ASN A C 1
ATOM 599 O O . ASN A 1 76 ? -19.483 48.668 -55.596 1.00 16.87 87 ASN A O 1
ATOM 604 N N . HIS A 1 77 ? -17.813 47.203 -55.180 1.00 15.43 88 HIS A N 1
ATOM 605 C CA . HIS A 1 77 ? -18.171 46.954 -53.781 1.00 16.17 88 HIS A CA 1
ATOM 606 C C . HIS A 1 77 ? -19.609 46.478 -53.625 1.00 13.25 88 HIS A C 1
ATOM 607 O O . HIS A 1 77 ? -20.241 46.707 -52.586 1.00 16.15 88 HIS A O 1
ATOM 614 N N . SER A 1 78 ? -20.138 45.797 -54.641 1.00 12.41 89 SER A N 1
ATOM 615 C CA . SER A 1 78 ? -21.516 45.320 -54.616 1.00 12.91 89 SER A CA 1
ATOM 616 C C . SER A 1 78 ? -21.511 43.829 -54.317 1.00 12.45 89 SER A C 1
ATOM 617 O O . SER A 1 78 ? -21.138 43.008 -55.170 1.00 13.67 89 SER A O 1
ATOM 620 N N . TYR A 1 79 ? -21.960 43.489 -53.121 1.00 11.58 90 TYR A N 1
ATOM 621 C CA . TYR A 1 79 ? -21.936 42.127 -52.602 1.00 10.47 90 TYR A CA 1
ATOM 622 C C . TYR A 1 79 ? -23.297 41.737 -52.053 1.00 11.14 90 TYR A C 1
ATOM 623 O O . TYR A 1 79 ? -23.410 41.120 -50.984 1.00 12.36 90 TYR A O 1
ATOM 632 N N . ARG A 1 80 ? -24.356 42.090 -52.765 1.00 10.60 91 ARG A N 1
ATOM 633 C CA . ARG A 1 80 ? -25.676 41.650 -52.362 1.00 9.08 91 ARG A CA 1
ATOM 634 C C . ARG A 1 80 ? -25.826 40.155 -52.640 1.00 8.74 91 ARG A C 1
ATOM 635 O O . ARG A 1 80 ? -25.000 39.538 -53.320 1.00 10.32 91 ARG A O 1
ATOM 643 N N . PHE A 1 81 ? -26.891 39.569 -52.088 1.00 10.03 92 PHE A N 1
ATOM 644 C CA . PHE A 1 81 ? -27.170 38.158 -52.329 1.00 9.23 92 PHE A CA 1
ATOM 645 C C . PHE A 1 81 ? -27.091 37.839 -53.813 1.00 9.82 92 PHE A C 1
ATOM 646 O O . PHE A 1 81 ? -26.485 36.837 -54.206 1.00 9.58 92 PHE A O 1
ATOM 654 N N . VAL A 1 82 ? -27.685 38.689 -54.659 1.00 10.12 93 VAL A N 1
ATOM 655 C CA . VAL A 1 82 ? -27.724 38.372 -56.089 1.00 10.09 93 VAL A CA 1
ATOM 656 C C . VAL A 1 82 ? -26.325 38.381 -56.702 1.00 9.13 93 VAL A C 1
ATOM 657 O O . VAL A 1 82 ? -26.051 37.639 -57.656 1.00 10.78 93 VAL A O 1
ATOM 661 N N . ASP A 1 83 ? -25.432 39.232 -56.193 1.00 9.14 94 ASP A N 1
ATOM 662 C CA . ASP A 1 83 ? -24.052 39.241 -56.664 1.00 9.38 94 ASP A CA 1
ATOM 663 C C . ASP A 1 83 ? -23.339 37.961 -56.258 1.00 8.25 94 ASP A C 1
ATOM 664 O O . ASP A 1 83 ? -22.638 37.340 -57.064 1.00 8.78 94 ASP A O 1
ATOM 669 N N . HIS A 1 84 ? -23.486 37.574 -54.997 1.00 7.76 95 HIS A N 1
ATOM 670 C CA . HIS A 1 84 ? -22.900 36.319 -54.536 1.00 7.79 95 HIS A CA 1
ATOM 671 C C . HIS A 1 84 ? -23.432 35.134 -55.329 1.00 7.64 95 HIS A C 1
ATOM 672 O O . HIS A 1 84 ? -22.677 34.212 -55.665 1.00 7.87 95 HIS A O 1
ATOM 679 N N . TYR A 1 85 ? -24.736 35.133 -55.627 1.00 8.16 96 TYR A N 1
ATOM 680 C CA . TYR A 1 85 ? -25.318 34.009 -56.350 1.00 7.25 96 TYR A CA 1
ATOM 681 C C . TYR A 1 85 ? -24.817 33.956 -57.782 1.00 7.36 96 TYR A C 1
ATOM 682 O O . TYR A 1 85 ? -24.571 32.874 -58.317 1.00 9.88 96 TYR A O 1
ATOM 691 N N . ARG A 1 86 ? -24.697 35.114 -58.430 1.00 8.46 97 ARG A N 1
ATOM 692 C CA . ARG A 1 86 ? -24.122 35.160 -59.766 1.00 7.19 97 ARG A CA 1
ATOM 693 C C . ARG A 1 86 ? -22.732 34.528 -59.785 1.00 7.73 97 ARG A C 1
ATOM 694 O O . ARG A 1 86 ? -22.443 33.665 -60.625 1.00 8.28 97 ARG A O 1
ATOM 702 N N . TYR A 1 87 ? -21.885 34.894 -58.819 1.00 7.55 98 TYR A N 1
ATOM 703 C CA . TYR A 1 87 ? -20.540 34.326 -58.747 1.00 7.14 98 TYR A CA 1
ATOM 704 C C . TYR A 1 87 ? -20.567 32.849 -58.382 1.00 8.14 98 TYR A C 1
ATOM 705 O O . TYR A 1 87 ? -19.883 32.033 -59.016 1.00 7.86 98 TYR A O 1
ATOM 714 N N . LEU A 1 88 ? -21.333 32.489 -57.349 1.00 8.01 99 LEU A N 1
ATOM 715 C CA . LEU A 1 88 ? -21.363 31.093 -56.925 1.00 6.63 99 LEU A CA 1
ATOM 716 C C . LEU A 1 88 ? -21.907 30.192 -58.023 1.00 7.07 99 LEU A C 1
ATOM 717 O O . LEU A 1 88 ? -21.402 29.080 -58.222 1.00 8.70 99 LEU A O 1
ATOM 722 N N . SER A 1 89 ? -22.943 30.642 -58.736 1.00 8.12 100 SER A N 1
ATOM 723 C CA A SER A 1 89 ? -23.492 29.827 -59.815 0.75 9.88 100 SER A CA 1
ATOM 724 C CA B SER A 1 89 ? -23.494 29.828 -59.814 0.25 8.99 100 SER A CA 1
ATOM 725 C C . SER A 1 89 ? -22.460 29.602 -60.910 1.00 9.10 100 SER A C 1
ATOM 726 O O . SER A 1 89 ? -22.344 28.493 -61.449 1.00 9.82 100 SER A O 1
ATOM 731 N N . ALA A 1 90 ? -21.712 30.644 -61.258 1.00 8.34 101 ALA A N 1
ATOM 732 C CA . ALA A 1 90 ? -20.657 30.509 -62.252 1.00 8.83 101 ALA A CA 1
ATOM 733 C C . ALA A 1 90 ? -19.558 29.579 -61.754 1.00 9.17 101 ALA A C 1
ATOM 734 O O . ALA A 1 90 ? -18.998 28.792 -62.528 1.00 10.71 101 ALA A O 1
ATOM 736 N N . TRP A 1 91 ? -19.257 29.639 -60.454 1.00 8.32 102 TRP A N 1
ATOM 737 C CA . TRP A 1 91 ? -18.271 28.734 -59.868 1.00 7.01 102 TRP A CA 1
ATOM 738 C C . TRP A 1 91 ? -18.723 27.280 -59.980 1.00 8.70 102 TRP A C 1
ATOM 739 O O . TRP A 1 91 ? -17.936 26.402 -60.351 1.00 10.22 102 TRP A O 1
ATOM 750 N N . PHE A 1 92 ? -19.994 27.004 -59.659 1.00 8.06 103 PHE A N 1
ATOM 751 C CA . PHE A 1 92 ? -20.511 25.638 -59.806 1.00 8.55 103 PHE A CA 1
ATOM 752 C C . PHE A 1 92 ? -20.285 25.127 -61.225 1.00 11.76 103 PHE A C 1
ATOM 753 O O . PHE A 1 92 ? -19.953 23.955 -61.430 1.00 15.51 103 PHE A O 1
ATOM 761 N N . ASP A 1 93 ? -20.486 25.988 -62.219 1.00 10.57 104 ASP A N 1
ATOM 762 C CA . ASP A 1 93 ? -20.336 25.595 -63.615 1.00 12.96 104 ASP A CA 1
ATOM 763 C C . ASP A 1 93 ? -18.882 25.518 -64.065 1.00 13.11 104 ASP A C 1
ATOM 764 O O . ASP A 1 93 ? -18.626 25.111 -65.204 1.00 17.70 104 ASP A O 1
ATOM 769 N N . SER A 1 94 ? -17.935 25.884 -63.207 1.00 12.21 105 SER A N 1
ATOM 770 C CA . SER A 1 94 ? -16.526 25.950 -63.560 1.00 13.16 105 SER A CA 1
ATOM 771 C C . SER A 1 94 ? -15.696 24.820 -62.983 1.00 12.57 105 SER A C 1
ATOM 772 O O . SER A 1 94 ? -14.538 24.670 -63.381 1.00 16.92 105 SER A O 1
ATOM 775 N N . VAL A 1 95 ? -16.227 24.038 -62.049 1.00 11.31 106 VAL A N 1
ATOM 776 C CA . VAL A 1 95 ? -15.401 23.092 -61.315 1.00 10.39 106 VAL A CA 1
ATOM 777 C C . VAL A 1 95 ? -15.722 21.643 -61.675 1.00 11.48 106 VAL A C 1
ATOM 778 O O . VAL A 1 95 ? -15.347 20.729 -60.944 1.00 13.55 106 VAL A O 1
ATOM 782 N N . ASN A 1 96 ? -16.406 21.418 -62.796 1.00 10.66 107 ASN A N 1
ATOM 783 C CA . ASN A 1 96 ? -16.531 20.081 -63.371 1.00 11.01 107 ASN A CA 1
ATOM 784 C C . ASN A 1 96 ? -17.196 19.101 -62.394 1.00 11.36 107 ASN A C 1
ATOM 785 O O . ASN A 1 96 ? -16.634 18.063 -62.008 1.00 12.48 107 ASN A O 1
ATOM 790 N N . LEU A 1 97 ? -18.431 19.433 -62.016 1.00 10.61 108 LEU A N 1
ATOM 791 C CA . LEU A 1 97 ? -19.157 18.644 -61.028 1.00 9.96 108 LEU A CA 1
ATOM 792 C C . LEU A 1 97 ? -19.863 17.461 -61.676 1.00 9.79 108 LEU A C 1
ATOM 793 O O . LEU A 1 97 ? -20.193 17.491 -62.868 1.00 10.50 108 LEU A O 1
ATOM 798 N N . PRO A 1 98 ? -20.131 16.406 -60.897 1.00 9.56 109 PRO A N 1
ATOM 799 C CA . PRO A 1 98 ? -20.945 15.297 -61.409 1.00 8.75 109 PRO A CA 1
ATOM 800 C C . PRO A 1 98 ? -22.409 15.693 -61.501 1.00 9.21 109 PRO A C 1
ATOM 801 O O . PRO A 1 98 ? -22.779 16.820 -61.149 1.00 10.25 109 PRO A O 1
ATOM 805 N N . GLU A 1 99 ? -23.252 14.771 -61.973 1.00 9.70 110 GLU A N 1
ATOM 806 C CA . GLU A 1 99 ? -24.639 15.110 -62.275 1.00 9.60 110 GLU A CA 1
ATOM 807 C C . GLU A 1 99 ? -25.435 15.494 -61.032 1.00 9.13 110 GLU A C 1
ATOM 808 O O . GLU A 1 99 ? -26.316 16.356 -61.108 1.00 9.58 110 GLU A O 1
ATOM 814 N N . LYS A 1 100 ? -25.144 14.888 -59.880 1.00 9.98 111 LYS A N 1
ATOM 815 C CA . LYS A 1 100 ? -25.785 15.288 -58.633 1.00 10.69 111 LYS A CA 1
ATOM 816 C C . LYS A 1 100 ? -24.734 15.474 -57.555 1.00 10.20 111 LYS A C 1
ATOM 817 O O . LYS A 1 100 ? -23.694 14.814 -57.566 1.00 10.19 111 LYS A O 1
ATOM 823 N N . VAL A 1 101 ? -25.012 16.401 -56.631 1.00 10.37 112 VAL A N 1
ATOM 824 C CA . VAL A 1 101 ? -24.100 16.723 -55.541 1.00 9.79 112 VAL A CA 1
ATOM 825 C C . VAL A 1 101 ? -24.881 16.828 -54.240 1.00 8.84 112 VAL A C 1
ATOM 826 O O . VAL A 1 101 ? -26.096 17.043 -54.231 1.00 9.96 112 VAL A O 1
ATOM 830 N N . THR A 1 102 ? -24.161 16.692 -53.127 1.00 8.29 113 THR A N 1
ATOM 831 C CA . THR A 1 102 ? -24.707 17.019 -51.818 1.00 8.00 113 THR A CA 1
ATOM 832 C C . THR A 1 102 ? -24.200 18.398 -51.406 1.00 8.16 113 THR A C 1
ATOM 833 O O . THR A 1 102 ? -23.026 18.716 -51.598 1.00 8.82 113 THR A O 1
ATOM 837 N N . ILE A 1 103 ? -25.087 19.220 -50.856 1.00 7.63 114 ILE A N 1
ATOM 838 C CA . ILE A 1 103 ? -24.727 20.552 -50.375 1.00 7.81 114 ILE A CA 1
ATOM 839 C C . ILE A 1 103 ? -24.711 20.528 -48.854 1.00 8.34 114 ILE A C 1
ATOM 840 O O . ILE A 1 103 ? -25.694 20.116 -48.231 1.00 10.48 114 ILE A O 1
ATOM 845 N N . VAL A 1 104 ? -23.602 20.971 -48.267 1.00 6.98 115 VAL A N 1
ATOM 846 C CA . VAL A 1 104 ? -23.486 21.199 -46.829 1.00 6.94 115 VAL A CA 1
ATOM 847 C C . VAL A 1 104 ? -23.332 22.699 -46.630 1.00 6.86 115 VAL A C 1
ATOM 848 O O . VAL A 1 104 ? -22.438 23.311 -47.222 1.00 8.07 115 VAL A O 1
ATOM 852 N N . CYS A 1 105 ? -24.194 23.306 -45.814 1.00 7.01 116 CYS A N 1
ATOM 853 C CA . CYS A 1 105 ? -24.233 24.758 -45.848 1.00 7.04 116 CYS A CA 1
ATOM 854 C C . CYS A 1 105 ? -24.545 25.351 -44.483 1.00 7.47 116 CYS A C 1
ATOM 855 O O . CYS A 1 105 ? -25.175 24.718 -43.630 1.00 9.19 116 CYS A O 1
ATOM 858 N N . HIS A 1 106 ? -24.120 26.610 -44.309 1.00 7.65 117 HIS A N 1
ATOM 859 C CA . HIS A 1 106 ? -24.165 27.321 -43.034 1.00 7.14 117 HIS A CA 1
ATOM 860 C C . HIS A 1 106 ? -24.473 28.780 -43.312 1.00 8.01 117 HIS A C 1
ATOM 861 O O . HIS A 1 106 ? -23.896 29.364 -44.230 1.00 9.10 117 HIS A O 1
ATOM 868 N N . ASP A 1 107 ? -25.361 29.370 -42.513 1.00 9.27 118 ASP A N 1
ATOM 869 C CA . ASP A 1 107 ? -25.581 30.829 -42.533 1.00 9.76 118 ASP A CA 1
ATOM 870 C C . ASP A 1 107 ? -25.916 31.258 -43.961 1.00 8.91 118 ASP A C 1
ATOM 871 O O . ASP A 1 107 ? -26.777 30.638 -44.608 1.00 9.17 118 ASP A O 1
ATOM 876 N N . TRP A 1 108 ? -25.285 32.303 -44.497 1.00 8.75 119 TRP A N 1
ATOM 877 C CA . TRP A 1 108 ? -25.612 32.742 -45.844 1.00 7.79 119 TRP A CA 1
ATOM 878 C C . TRP A 1 108 ? -25.202 31.734 -46.902 1.00 7.14 119 TRP A C 1
ATOM 879 O O . TRP A 1 108 ? -25.742 31.768 -48.012 1.00 9.27 119 TRP A O 1
ATOM 890 N N . GLY A 1 109 ? -24.278 30.822 -46.591 1.00 7.96 120 GLY A N 1
ATOM 891 C CA . GLY A 1 109 ? -24.014 29.745 -47.528 1.00 7.84 120 GLY A CA 1
ATOM 892 C C . GLY A 1 109 ? -25.236 28.881 -47.737 1.00 7.73 120 GLY A C 1
ATOM 893 O O . GLY A 1 109 ? -25.419 28.304 -48.812 1.00 8.72 120 GLY A O 1
ATOM 894 N N . SER A 1 110 ? -26.112 28.812 -46.729 1.00 8.16 121 SER A N 1
ATOM 895 C CA . SER A 1 110 ? -27.372 28.094 -46.891 1.00 8.86 121 SER A CA 1
ATOM 896 C C . SER A 1 110 ? -28.376 28.899 -47.702 1.00 7.52 121 SER A C 1
ATOM 897 O O . SER A 1 110 ? -29.122 28.329 -48.499 1.00 9.99 121 SER A O 1
ATOM 900 N N . GLY A 1 111 ? -28.420 30.221 -47.520 1.00 7.08 122 GLY A N 1
ATOM 901 C CA . GLY A 1 111 ? -29.240 31.030 -48.409 1.00 8.59 122 GLY A CA 1
ATOM 902 C C . GLY A 1 111 ? -28.869 30.814 -49.866 1.00 8.19 122 GLY A C 1
ATOM 903 O O . GLY A 1 111 ? -29.726 30.550 -50.720 1.00 8.62 122 GLY A O 1
ATOM 904 N N . LEU A 1 112 ? -27.571 30.869 -50.159 1.00 7.37 123 LEU A N 1
ATOM 905 C CA . LEU A 1 112 ? -27.120 30.664 -51.528 1.00 8.15 123 LEU A CA 1
ATOM 906 C C . LEU A 1 112 ? -27.344 29.224 -51.967 1.00 7.90 123 LEU A C 1
ATOM 907 O O . LEU A 1 112 ? -27.771 28.972 -53.102 1.00 9.03 123 LEU A O 1
ATOM 912 N N . GLY A 1 113 ? -27.041 28.270 -51.083 1.00 7.64 124 GLY A N 1
ATOM 913 C CA . GLY A 1 113 ? -27.189 26.868 -51.433 1.00 8.00 124 GLY A CA 1
ATOM 914 C C . GLY A 1 113 ? -28.636 26.453 -51.629 1.00 7.77 124 GLY A C 1
ATOM 915 O O . GLY A 1 113 ? -28.959 25.724 -52.572 1.00 8.38 124 GLY A O 1
ATOM 916 N N . PHE A 1 114 ? -29.519 26.873 -50.719 1.00 7.68 125 PHE A N 1
ATOM 917 C CA . PHE A 1 114 ? -30.937 26.568 -50.881 1.00 7.45 125 PHE A CA 1
ATOM 918 C C . PHE A 1 114 ? -31.473 27.148 -52.182 1.00 7.49 125 PHE A C 1
ATOM 919 O O . PHE A 1 114 ? -32.244 26.492 -52.890 1.00 9.17 125 PHE A O 1
ATOM 927 N N . HIS A 1 115 ? -31.094 28.391 -52.504 1.00 7.18 126 HIS A N 1
ATOM 928 C CA . HIS A 1 115 ? -31.520 28.985 -53.765 1.00 7.06 126 HIS A CA 1
ATOM 929 C C . HIS A 1 115 ? -30.965 28.209 -54.959 1.00 8.13 126 HIS A C 1
ATOM 930 O O . HIS A 1 115 ? -31.690 27.923 -55.919 1.00 8.65 126 HIS A O 1
ATOM 937 N N . TRP A 1 116 ? -29.671 27.865 -54.928 1.00 7.89 127 TRP A N 1
ATOM 938 C CA . TRP A 1 116 ? -29.118 27.078 -56.026 1.00 7.49 127 TRP A CA 1
ATOM 939 C C . TRP A 1 116 ? -29.873 25.760 -56.192 1.00 7.43 127 TRP A C 1
ATOM 940 O O . TRP A 1 116 ? -30.187 25.350 -57.316 1.00 9.02 127 TRP A O 1
ATOM 951 N N . CYS A 1 117 ? -30.164 25.080 -55.083 1.00 7.18 128 CYS A N 1
ATOM 952 C CA . CYS A 1 117 ? -30.900 23.820 -55.165 1.00 9.01 128 CYS A CA 1
ATOM 953 C C . CYS A 1 117 ? -32.284 24.037 -55.761 1.00 8.61 128 CYS A C 1
ATOM 954 O O . CYS A 1 117 ? -32.737 23.261 -56.607 1.00 10.61 128 CYS A O 1
ATOM 957 N N . ASN A 1 118 ? -32.960 25.106 -55.346 1.00 8.96 129 ASN A N 1
ATOM 958 C CA . ASN A 1 118 ? -34.298 25.387 -55.855 1.00 8.62 129 ASN A CA 1
ATOM 959 C C . ASN A 1 118 ? -34.289 25.637 -57.358 1.00 8.22 129 ASN A C 1
ATOM 960 O O . ASN A 1 118 ? -35.258 25.303 -58.051 1.00 10.37 129 ASN A O 1
ATOM 965 N N . GLU A 1 119 ? -33.208 26.212 -57.873 1.00 9.23 130 GLU A N 1
ATOM 966 C CA . GLU A 1 119 ? -33.073 26.500 -59.292 1.00 9.67 130 GLU A CA 1
ATOM 967 C C . GLU A 1 119 ? -32.436 25.363 -60.075 1.00 10.24 130 GLU A C 1
ATOM 968 O O . GLU A 1 119 ? -32.414 25.422 -61.307 1.00 12.07 130 GLU A O 1
ATOM 974 N N . HIS A 1 120 ? -31.938 24.328 -59.396 1.00 9.01 131 HIS A N 1
ATOM 975 C CA . HIS A 1 120 ? -31.268 23.206 -60.048 1.00 10.51 131 HIS A CA 1
ATOM 976 C C . HIS A 1 120 ? -31.691 21.913 -59.352 1.00 9.78 131 HIS A C 1
ATOM 977 O O . HIS A 1 120 ? -30.869 21.142 -58.873 1.00 10.65 131 HIS A O 1
ATOM 984 N N . ARG A 1 121 ? -33.005 21.669 -59.315 1.00 9.81 132 ARG A N 1
ATOM 985 C CA . ARG A 1 121 ? -33.545 20.639 -58.434 1.00 10.14 132 ARG A CA 1
ATOM 986 C C . ARG A 1 121 ? -33.066 19.248 -58.816 1.00 13.12 132 ARG A C 1
ATOM 987 O O . ARG A 1 121 ? -32.920 18.382 -57.946 1.00 15.47 132 ARG A O 1
ATOM 995 N N . ASP A 1 122 ? -32.807 19.020 -60.096 1.00 11.67 133 ASP A N 1
ATOM 996 C CA . ASP A 1 122 ? -32.362 17.715 -60.563 1.00 11.61 133 ASP A CA 1
ATOM 997 C C . ASP A 1 122 ? -30.877 17.476 -60.336 1.00 10.53 133 ASP A C 1
ATOM 998 O O . ASP A 1 122 ? -30.374 16.405 -60.711 1.00 12.66 133 ASP A O 1
ATOM 1003 N N . ARG A 1 123 ? -30.171 18.428 -59.721 1.00 9.26 134 ARG A N 1
ATOM 1004 C CA . ARG A 1 123 ? -28.755 18.276 -59.413 1.00 10.20 134 ARG A CA 1
ATOM 1005 C C . ARG A 1 123 ? -28.507 17.954 -57.943 1.00 10.55 134 ARG A C 1
ATOM 1006 O O . ARG A 1 123 ? -27.347 17.824 -57.541 1.00 11.31 134 ARG A O 1
ATOM 1014 N N . VAL A 1 124 ? -29.558 17.797 -57.138 1.00 10.76 135 VAL A N 1
ATOM 1015 C CA . VAL A 1 124 ? -29.443 17.751 -55.680 1.00 10.58 135 VAL A CA 1
ATOM 1016 C C . VAL A 1 124 ? -29.693 16.329 -55.193 1.00 10.43 135 VAL A C 1
ATOM 1017 O O . VAL A 1 124 ? -30.816 15.823 -55.295 1.00 11.93 135 VAL A O 1
ATOM 1021 N N . LYS A 1 125 ? -28.676 15.706 -54.594 1.00 11.21 136 LYS A N 1
ATOM 1022 C CA . LYS A 1 125 ? -28.894 14.413 -53.950 1.00 14.07 136 LYS A CA 1
ATOM 1023 C C . LYS A 1 125 ? -29.111 14.492 -52.437 1.00 11.94 136 LYS A C 1
ATOM 1024 O O . LYS A 1 125 ? -29.605 13.530 -51.849 1.00 14.19 136 LYS A O 1
ATOM 1030 N N . GLY A 1 126 ? -28.793 15.608 -51.799 1.00 11.17 137 GLY A N 1
ATOM 1031 C CA . GLY A 1 126 ? -29.038 15.763 -50.373 1.00 9.86 137 GLY A CA 1
ATOM 1032 C C . GLY A 1 126 ? -28.589 17.146 -49.946 1.00 9.66 137 GLY A C 1
ATOM 1033 O O . GLY A 1 126 ? -27.808 17.809 -50.635 1.00 10.27 137 GLY A O 1
ATOM 1034 N N . ILE A 1 127 ? -29.112 17.582 -48.799 1.00 8.97 138 ILE A N 1
ATOM 1035 C CA . ILE A 1 127 ? -28.763 18.889 -48.244 1.00 7.60 138 ILE A CA 1
ATOM 1036 C C . ILE A 1 127 ? -28.544 18.733 -46.750 1.00 9.00 138 ILE A C 1
ATOM 1037 O O . ILE A 1 127 ? -29.427 18.241 -46.040 1.00 11.55 138 ILE A O 1
ATOM 1042 N N . VAL A 1 128 ? -27.378 19.158 -46.273 1.00 8.11 139 VAL A N 1
ATOM 1043 C CA . VAL A 1 128 ? -27.087 19.245 -44.846 1.00 7.61 139 VAL A CA 1
ATOM 1044 C C . VAL A 1 128 ? -26.998 20.727 -44.528 1.00 9.11 139 VAL A C 1
ATOM 1045 O O . VAL A 1 128 ? -26.213 21.449 -45.155 1.00 9.62 139 VAL A O 1
ATOM 1049 N N . HIS A 1 129 ? -27.801 21.192 -43.575 1.00 8.70 140 HIS A N 1
ATOM 1050 C CA . HIS A 1 129 ? -27.818 22.610 -43.258 1.00 8.18 140 HIS A CA 1
ATOM 1051 C C . HIS A 1 129 ? -27.734 22.817 -41.755 1.00 7.01 140 HIS A C 1
ATOM 1052 O O . HIS A 1 129 ? -28.133 21.958 -40.967 1.00 8.38 140 HIS A O 1
ATOM 1059 N N . MET A 1 130 ? -27.187 23.969 -41.370 1.00 6.82 141 MET A N 1
ATOM 1060 C CA . MET A 1 130 ? -26.950 24.275 -39.970 1.00 9.87 141 MET A CA 1
ATOM 1061 C C . MET A 1 130 ? -26.929 25.789 -39.825 1.00 9.02 141 MET A C 1
ATOM 1062 O O . MET A 1 130 ? -26.365 26.483 -40.675 1.00 10.89 141 MET A O 1
ATOM 1067 N N . GLU A 1 131 ? -27.570 26.294 -38.769 1.00 9.51 142 GLU A N 1
ATOM 1068 C CA . GLU A 1 131 ? -27.649 27.733 -38.515 1.00 10.32 142 GLU A CA 1
ATOM 1069 C C . GLU A 1 131 ? -27.943 28.488 -39.810 1.00 11.01 142 GLU A C 1
ATOM 1070 O O . GLU A 1 131 ? -27.239 29.415 -40.214 1.00 12.11 142 GLU A O 1
ATOM 1076 N N . SER A 1 132 ? -29.021 28.068 -40.456 1.00 9.34 143 SER A N 1
ATOM 1077 C CA . SER A 1 132 ? -29.303 28.341 -41.856 1.00 9.28 143 SER A CA 1
ATOM 1078 C C . SER A 1 132 ? -30.433 29.354 -42.006 1.00 11.78 143 SER A C 1
ATOM 1079 O O . SER A 1 132 ? -31.158 29.668 -41.056 1.00 15.28 143 SER A O 1
ATOM 1082 N N . VAL A 1 133 ? -30.594 29.844 -43.235 1.00 12.48 144 VAL A N 1
ATOM 1083 C CA . VAL A 1 133 ? -31.637 30.814 -43.584 1.00 12.40 144 VAL A CA 1
ATOM 1084 C C . VAL A 1 133 ? -32.776 30.011 -44.207 1.00 12.47 144 VAL A C 1
ATOM 1085 O O . VAL A 1 133 ? -32.830 29.807 -45.419 1.00 14.69 144 VAL A O 1
ATOM 1089 N N . VAL A 1 134 ? -33.718 29.565 -43.377 1.00 11.64 145 VAL A N 1
ATOM 1090 C CA . VAL A 1 134 ? -34.774 28.676 -43.855 1.00 11.32 145 VAL A CA 1
ATOM 1091 C C . VAL A 1 134 ? -36.079 29.386 -44.190 1.00 13.49 145 VAL A C 1
ATOM 1092 O O . VAL A 1 134 ? -36.953 28.772 -44.824 1.00 15.26 145 VAL A O 1
ATOM 1096 N N . SER A 1 135 ? -36.238 30.647 -43.811 1.00 13.67 146 SER A N 1
ATOM 1097 C CA A SER A 1 135 ? -37.499 31.348 -44.002 0.59 14.79 146 SER A CA 1
ATOM 1098 C CA B SER A 1 135 ? -37.509 31.340 -43.966 0.41 14.72 146 SER A CA 1
ATOM 1099 C C . SER A 1 135 ? -37.272 32.829 -43.727 1.00 16.37 146 SER A C 1
ATOM 1100 O O . SER A 1 135 ? -36.294 33.200 -43.070 1.00 15.62 146 SER A O 1
ATOM 1105 N N . PRO A 1 136 ? -38.142 33.694 -44.252 1.00 17.70 147 PRO A N 1
ATOM 1106 C CA . PRO A 1 136 ? -38.062 35.108 -43.884 1.00 20.24 147 PRO A CA 1
ATOM 1107 C C . PRO A 1 136 ? -38.416 35.262 -42.418 1.00 22.69 147 PRO A C 1
ATOM 1108 O O . PRO A 1 136 ? -39.154 34.456 -41.848 1.00 22.21 147 PRO A O 1
ATOM 1112 N N . LEU A 1 137 ? -37.875 36.304 -41.801 1.00 25.47 148 LEU A N 1
ATOM 1113 C CA . LEU A 1 137 ? -38.290 36.660 -40.452 1.00 28.73 148 LEU A CA 1
ATOM 1114 C C . LEU A 1 137 ? -39.574 37.472 -40.543 1.00 30.64 148 LEU A C 1
ATOM 1115 O O . LEU A 1 137 ? -39.669 38.404 -41.348 1.00 28.53 148 LEU A O 1
ATOM 1120 N N . LYS A 1 138 ? -40.569 37.113 -39.728 1.00 35.68 149 LYS A N 1
ATOM 1121 C CA . LYS A 1 138 ? -41.847 37.814 -39.791 1.00 38.81 149 LYS A CA 1
ATOM 1122 C C . LYS A 1 138 ? -41.733 39.255 -39.314 1.00 40.48 149 LYS A C 1
ATOM 1123 O O . LYS A 1 138 ? -42.558 40.090 -39.698 1.00 42.12 149 LYS A O 1
ATOM 1129 N N . GLY A 1 139 ? -40.732 39.559 -38.500 1.00 39.08 150 GLY A N 1
ATOM 1130 C CA . GLY A 1 139 ? -40.500 40.917 -38.048 1.00 37.63 150 GLY A CA 1
ATOM 1131 C C . GLY A 1 139 ? -39.289 40.938 -37.144 1.00 36.12 150 GLY A C 1
ATOM 1132 O O . GLY A 1 139 ? -38.715 39.897 -36.809 1.00 35.29 150 GLY A O 1
ATOM 1133 N N . TRP A 1 140 ? -38.910 42.153 -36.741 1.00 35.50 151 TRP A N 1
ATOM 1134 C CA . TRP A 1 140 ? -37.758 42.304 -35.859 1.00 33.11 151 TRP A CA 1
ATOM 1135 C C . TRP A 1 140 ? -37.972 41.597 -34.529 1.00 36.15 151 TRP A C 1
ATOM 1136 O O . TRP A 1 140 ? -37.001 41.192 -33.878 1.00 35.99 151 TRP A O 1
ATOM 1147 N N . GLU A 1 141 ? -39.234 41.431 -34.117 1.00 38.60 152 GLU A N 1
ATOM 1148 C CA . GLU A 1 141 ? -39.535 40.725 -32.876 1.00 42.54 152 GLU A CA 1
ATOM 1149 C C . GLU A 1 141 ? -38.998 39.299 -32.891 1.00 41.85 152 GLU A C 1
ATOM 1150 O O . GLU A 1 141 ? -38.704 38.737 -31.831 1.00 42.82 152 GLU A O 1
ATOM 1156 N N . SER A 1 142 ? -38.861 38.701 -34.073 1.00 39.53 153 SER A N 1
ATOM 1157 C CA . SER A 1 142 ? -38.370 37.336 -34.189 1.00 38.09 153 SER A CA 1
ATOM 1158 C C . SER A 1 142 ? -36.852 37.244 -34.248 1.00 35.22 153 SER A C 1
ATOM 1159 O O . SER A 1 142 ? -36.316 36.132 -34.227 1.00 35.26 153 SER A O 1
ATOM 1162 N N . PHE A 1 143 ? -36.153 38.367 -34.335 1.00 32.42 154 PHE A N 1
ATOM 1163 C CA . PHE A 1 143 ? -34.703 38.301 -34.240 1.00 30.92 154 PHE A CA 1
ATOM 1164 C C . PHE A 1 143 ? -34.300 38.132 -32.776 1.00 31.40 154 PHE A C 1
ATOM 1165 O O . PHE A 1 143 ? -34.880 38.778 -31.901 1.00 32.31 154 PHE A O 1
ATOM 1173 N N . PRO A 1 144 ? -33.331 37.264 -32.486 1.00 29.15 155 PRO A N 1
ATOM 1174 C CA . PRO A 1 144 ? -32.939 37.022 -31.090 1.00 30.23 155 PRO A CA 1
ATOM 1175 C C . PRO A 1 144 ? -32.622 38.313 -30.349 1.00 32.33 155 PRO A C 1
ATOM 1176 O O . PRO A 1 144 ? -31.891 39.173 -30.843 1.00 32.07 155 PRO A O 1
ATOM 1180 N N . GLU A 1 145 ? -33.179 38.430 -29.141 1.00 33.89 156 GLU A N 1
ATOM 1181 C CA . GLU A 1 145 ? -33.179 39.703 -28.427 1.00 36.50 156 GLU A CA 1
ATOM 1182 C C . GLU A 1 145 ? -31.766 40.197 -28.141 1.00 36.12 156 GLU A C 1
ATOM 1183 O O . GLU A 1 145 ? -31.493 41.397 -28.241 1.00 37.64 156 GLU A O 1
ATOM 1189 N N . THR A 1 146 ? -30.851 39.292 -27.788 1.00 35.13 157 THR A N 1
ATOM 1190 C CA . THR A 1 146 ? -29.517 39.726 -27.386 1.00 34.67 157 THR A CA 1
ATOM 1191 C C . THR A 1 146 ? -28.728 40.351 -28.528 1.00 32.54 157 THR A C 1
ATOM 1192 O O . THR A 1 146 ? -27.761 41.075 -28.271 1.00 33.86 157 THR A O 1
ATOM 1196 N N . ALA A 1 147 ? -29.110 40.094 -29.775 1.00 28.70 158 ALA A N 1
ATOM 1197 C CA . ALA A 1 147 ? -28.411 40.641 -30.928 1.00 26.44 158 ALA A CA 1
ATOM 1198 C C . ALA A 1 147 ? -29.240 41.657 -31.705 1.00 24.09 158 ALA A C 1
ATOM 1199 O O . ALA A 1 147 ? -28.739 42.232 -32.680 1.00 23.44 158 ALA A O 1
ATOM 1201 N N . ARG A 1 148 ? -30.486 41.902 -31.293 1.00 24.11 159 ARG A N 1
ATOM 1202 C CA . ARG A 1 148 ? -31.400 42.705 -32.100 1.00 26.11 159 ARG A CA 1
ATOM 1203 C C . ARG A 1 148 ? -30.907 44.140 -32.262 1.00 24.96 159 ARG A C 1
ATOM 1204 O O . ARG A 1 148 ? -30.974 44.704 -33.361 1.00 25.55 159 ARG A O 1
ATOM 1212 N N . ASP A 1 149 ? -30.404 44.746 -31.184 1.00 24.77 160 ASP A N 1
ATOM 1213 C CA . ASP A 1 149 ? -29.936 46.126 -31.274 1.00 27.63 160 ASP A CA 1
ATOM 1214 C C . ASP A 1 149 ? -28.725 46.236 -32.191 1.00 26.26 160 ASP A C 1
ATOM 1215 O O . ASP A 1 149 ? -28.608 47.195 -32.966 1.00 26.75 160 ASP A O 1
ATOM 1220 N N . ILE A 1 150 ? -27.820 45.260 -32.120 1.00 23.13 161 ILE A N 1
ATOM 1221 C CA . ILE A 1 150 ? -26.619 45.290 -32.948 1.00 22.05 161 ILE A CA 1
ATOM 1222 C C . ILE A 1 150 ? -26.981 45.205 -34.424 1.00 21.21 161 ILE A C 1
ATOM 1223 O O . ILE A 1 150 ? -26.437 45.939 -35.255 1.00 22.54 161 ILE A O 1
ATOM 1228 N N . PHE A 1 151 ? -27.889 44.296 -34.776 1.00 19.98 162 PHE A N 1
ATOM 1229 C CA . PHE A 1 151 ? -28.205 44.115 -36.186 1.00 18.19 162 PHE A CA 1
ATOM 1230 C C . PHE A 1 151 ? -29.033 45.266 -36.740 1.00 20.32 162 PHE A C 1
ATOM 1231 O O . PHE A 1 151 ? -28.894 45.613 -37.917 1.00 21.20 162 PHE A O 1
ATOM 1239 N N . GLN A 1 152 ? -29.876 45.884 -35.915 1.00 22.24 163 GLN A N 1
ATOM 1240 C CA . GLN A 1 152 ? -30.533 47.106 -36.361 1.00 23.48 163 GLN A CA 1
ATOM 1241 C C . GLN A 1 152 ? -29.515 48.217 -36.589 1.00 22.82 163 GLN A C 1
ATOM 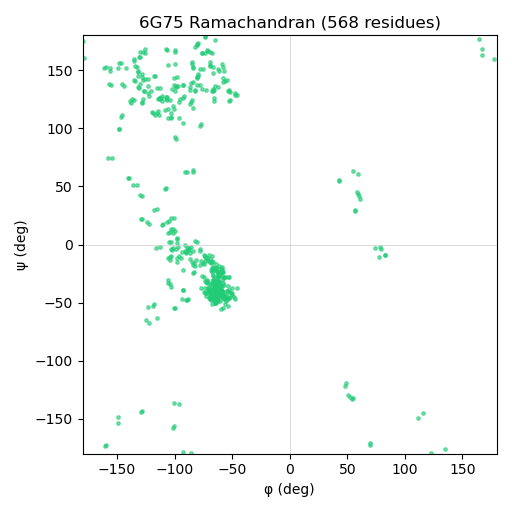1242 O O . GLN A 1 152 ? -29.641 48.995 -37.541 1.00 22.18 163 GLN A O 1
ATOM 1248 N N . ALA A 1 153 ? -28.476 48.280 -35.751 1.00 21.94 164 ALA A N 1
ATOM 1249 C CA . ALA A 1 153 ? -27.420 49.265 -35.966 1.00 20.21 164 ALA A CA 1
ATOM 1250 C C . ALA A 1 153 ? -26.642 48.969 -37.241 1.00 19.66 164 ALA A C 1
ATOM 1251 O O . ALA A 1 153 ? -26.327 49.885 -38.007 1.00 20.30 164 ALA A O 1
ATOM 1253 N N . LEU A 1 154 ? -26.334 47.689 -37.492 1.00 19.34 165 LEU A N 1
ATOM 1254 C CA . LEU A 1 154 ? -25.640 47.322 -38.724 1.00 19.00 165 LEU A CA 1
ATOM 1255 C C . LEU A 1 154 ? -26.454 47.697 -39.953 1.00 19.63 165 LEU A C 1
ATOM 1256 O O . LEU A 1 154 ? -25.891 48.071 -40.987 1.00 20.27 165 LEU A O 1
ATOM 1261 N N . ARG A 1 155 ? -27.779 47.602 -39.863 1.00 20.34 166 ARG A N 1
ATOM 1262 C CA . ARG A 1 155 ? -28.634 47.920 -40.998 1.00 20.35 166 ARG A CA 1
ATOM 1263 C C . ARG A 1 155 ? -28.938 49.406 -41.117 1.00 23.28 166 ARG A C 1
ATOM 1264 O O . ARG A 1 155 ? -29.543 49.824 -42.110 1.00 26.31 166 ARG A O 1
ATOM 1272 N N . SER A 1 156 ? -28.513 50.205 -40.147 1.00 23.54 167 SER A N 1
ATOM 1273 C CA . SER A 1 156 ? -28.673 51.647 -40.197 1.00 23.42 167 SER A CA 1
ATOM 1274 C C . SER A 1 156 ? -27.422 52.277 -40.801 1.00 25.30 167 SER A C 1
ATOM 1275 O O . SER A 1 156 ? -26.461 51.593 -41.171 1.00 25.04 167 SER A O 1
ATOM 1278 N N . GLU A 1 157 ? -27.425 53.613 -40.883 1.00 27.30 168 GLU A N 1
ATOM 1279 C CA . GLU A 1 157 ? -26.260 54.342 -41.370 1.00 30.85 168 GLU A CA 1
ATOM 1280 C C . GLU A 1 157 ? -25.031 54.120 -40.501 1.00 29.40 168 GLU A C 1
ATOM 1281 O O . GLU A 1 157 ? -23.911 54.385 -40.953 1.00 31.01 168 GLU A O 1
ATOM 1287 N N . ALA A 1 158 ? -25.209 53.654 -39.265 1.00 26.28 169 ALA A N 1
ATOM 1288 C CA . ALA A 1 158 ? -24.062 53.406 -38.403 1.00 24.50 169 ALA A CA 1
ATOM 1289 C C . ALA A 1 158 ? -23.258 52.196 -38.845 1.00 23.60 169 ALA A C 1
ATOM 1290 O O . ALA A 1 158 ? -22.136 52.008 -38.364 1.00 24.93 169 ALA A O 1
ATOM 1292 N N . GLY A 1 159 ? -23.801 51.388 -39.755 1.00 22.58 170 GLY A N 1
ATOM 1293 C CA . GLY A 1 159 ? -23.142 50.139 -40.115 1.00 20.37 170 GLY A CA 1
ATOM 1294 C C . GLY A 1 159 ? -21.777 50.354 -40.738 1.00 19.96 170 GLY A C 1
ATOM 1295 O O . GLY A 1 159 ? -20.853 49.571 -40.513 1.00 20.53 170 GLY A O 1
ATOM 1296 N N . GLU A 1 160 ? -21.627 51.428 -41.519 1.00 19.58 171 GLU A N 1
ATOM 1297 C CA . GLU A 1 160 ? -20.373 51.651 -42.231 1.00 20.65 171 GLU A CA 1
ATOM 1298 C C . GLU A 1 160 ? -19.208 51.857 -41.265 1.00 21.55 171 GLU A C 1
ATOM 1299 O O . GLU A 1 160 ? -18.130 51.280 -41.441 1.00 20.69 171 GLU A O 1
ATOM 1305 N N . GLU A 1 161 ? -19.392 52.698 -40.242 1.00 23.51 172 GLU A N 1
ATOM 1306 C CA . GLU A 1 161 ? -18.318 52.855 -39.266 1.00 25.39 172 GLU A CA 1
ATOM 1307 C C . GLU A 1 161 ? -18.091 51.572 -38.473 1.00 22.52 172 GLU A C 1
ATOM 1308 O O . GLU A 1 161 ? -16.941 51.182 -38.237 1.00 23.78 172 GLU A O 1
ATOM 1314 N N . MET A 1 162 ? -19.171 50.890 -38.075 1.00 19.94 173 MET A N 1
ATOM 1315 C CA . MET A 1 162 ? -19.015 49.648 -37.324 1.00 20.38 173 MET A CA 1
ATOM 1316 C C . MET A 1 162 ? -18.148 48.647 -38.075 1.00 18.82 173 MET A C 1
ATOM 1317 O O . MET A 1 162 ? -17.258 48.017 -37.490 1.00 19.84 173 MET A O 1
ATOM 1322 N N . VAL A 1 163 ? -18.387 48.490 -39.374 1.00 16.33 174 VAL A N 1
ATOM 1323 C CA . VAL A 1 163 ? -17.775 47.402 -40.124 1.00 15.40 174 VAL A CA 1
ATOM 1324 C C . VAL A 1 163 ? -16.563 47.865 -40.915 1.00 16.52 174 VAL A C 1
ATOM 1325 O O . VAL A 1 163 ? -15.464 47.321 -40.757 1.00 17.06 174 VAL A O 1
ATOM 1329 N N . LEU A 1 164 ? -16.744 48.885 -41.755 1.00 17.30 175 LEU A N 1
ATOM 1330 C CA . LEU A 1 164 ? -15.647 49.281 -42.630 1.00 19.08 175 LEU A CA 1
ATOM 1331 C C . LEU A 1 164 ? -14.479 49.830 -41.828 1.00 19.98 175 LEU A C 1
ATOM 1332 O O . LEU A 1 164 ? -13.318 49.534 -42.130 1.00 21.00 175 LEU A O 1
ATOM 1337 N N . LYS A 1 165 ? -14.765 50.600 -40.782 1.00 21.47 176 LYS A N 1
ATOM 1338 C CA . LYS A 1 165 ? -13.696 51.165 -39.969 1.00 22.92 176 LYS A CA 1
ATOM 1339 C C . LYS A 1 165 ? -13.267 50.242 -38.827 1.00 23.48 176 LYS A C 1
ATOM 1340 O O . LYS A 1 165 ? -12.068 50.025 -38.628 1.00 25.61 176 LYS A O 1
ATOM 1346 N N . LYS A 1 166 ? -14.219 49.679 -38.079 1.00 21.96 177 LYS A N 1
ATOM 1347 C CA . LYS A 1 166 ? -13.894 48.953 -36.856 1.00 20.41 177 LYS A CA 1
ATOM 1348 C C . LYS A 1 166 ? -13.949 47.435 -36.991 1.00 19.01 177 LYS A C 1
ATOM 1349 O O . LYS A 1 166 ? -13.616 46.735 -36.028 1.00 20.79 177 LYS A O 1
ATOM 1355 N N . ASN A 1 167 ? -14.360 46.903 -38.145 1.00 16.09 178 ASN A N 1
ATOM 1356 C CA . ASN A 1 167 ? -14.341 45.455 -38.383 1.00 16.35 178 ASN A CA 1
ATOM 1357 C C . ASN A 1 167 ? -15.192 44.697 -37.361 1.00 16.50 178 ASN A C 1
ATOM 1358 O O . ASN A 1 167 ? -14.816 43.622 -36.884 1.00 16.25 178 ASN A O 1
ATOM 1363 N N . PHE A 1 168 ? -16.379 45.239 -37.077 1.00 15.78 179 PHE A N 1
ATOM 1364 C CA . PHE A 1 168 ? -17.209 44.745 -35.979 1.00 16.54 179 PHE A CA 1
ATOM 1365 C C . PHE A 1 168 ? -17.566 43.266 -36.130 1.00 15.52 179 PHE A C 1
ATOM 1366 O O . PHE A 1 168 ? -17.578 42.522 -35.139 1.00 14.89 179 PHE A O 1
ATOM 1374 N N A PHE A 1 169 ? -17.870 42.817 -37.353 0.55 14.64 180 PHE A N 1
ATOM 1375 N N B PHE A 1 169 ? -17.872 42.819 -37.352 0.45 15.34 180 PHE A N 1
ATOM 1376 C CA A PHE A 1 169 ? -18.307 41.432 -37.515 0.55 13.40 180 PHE A CA 1
ATOM 1377 C CA B PHE A 1 169 ? -18.305 41.435 -37.520 0.45 14.85 180 PHE A CA 1
ATOM 1378 C C A PHE A 1 169 ? -17.176 40.453 -37.224 0.55 12.81 180 PHE A C 1
ATOM 1379 C C B PHE A 1 169 ? -17.175 40.459 -37.219 0.45 13.53 180 PHE A C 1
ATOM 1380 O O A PHE A 1 169 ? -17.393 39.422 -36.579 0.55 15.47 180 PHE A O 1
ATOM 1381 O O B PHE A 1 169 ? -17.392 39.435 -36.561 0.45 15.66 180 PHE A O 1
ATOM 1396 N N . ILE A 1 170 ? -15.961 40.770 -37.669 1.00 12.17 181 ILE A N 1
ATOM 1397 C CA . ILE A 1 170 ? -14.821 39.893 -37.416 1.00 13.49 181 ILE A CA 1
ATOM 1398 C C . ILE A 1 170 ? -14.393 39.971 -35.954 1.00 13.80 181 ILE A C 1
ATOM 1399 O O . ILE A 1 170 ? -14.155 38.948 -35.303 1.00 16.00 181 ILE A O 1
ATOM 1404 N N . GLU A 1 171 ? -14.266 41.181 -35.419 1.00 15.39 182 GLU A N 1
ATOM 1405 C CA . GLU A 1 171 ? -13.612 41.333 -34.128 1.00 17.36 182 GLU A CA 1
ATOM 1406 C C . GLU A 1 171 ? -14.537 41.103 -32.944 1.00 17.86 182 GLU A C 1
ATOM 1407 O O . GLU A 1 171 ? -14.056 40.779 -31.850 1.00 20.69 182 GLU A O 1
ATOM 1413 N N . ARG A 1 172 ? -15.842 41.280 -33.116 1.00 19.13 183 ARG A N 1
ATOM 1414 C CA . ARG A 1 172 ? -16.771 41.156 -32.001 1.00 19.06 183 ARG A CA 1
ATOM 1415 C C . ARG A 1 172 ? -17.773 40.031 -32.192 1.00 18.14 183 ARG A C 1
ATOM 1416 O O . ARG A 1 172 ? -17.917 39.176 -31.309 1.00 18.49 183 ARG A O 1
ATOM 1424 N N . LEU A 1 173 ? -18.459 39.984 -33.332 1.00 15.89 184 LEU A N 1
ATOM 1425 C CA . LEU A 1 173 ? -19.538 39.012 -33.471 1.00 14.36 184 LEU A CA 1
ATOM 1426 C C . LEU A 1 173 ? -18.998 37.599 -33.646 1.00 14.31 184 LEU A C 1
ATOM 1427 O O . LEU A 1 173 ? -19.528 36.651 -33.055 1.00 16.50 184 LEU A O 1
ATOM 1432 N N . LEU A 1 174 ? -17.934 37.438 -34.444 1.00 12.58 185 LEU A N 1
ATOM 1433 C CA . LEU A 1 174 ? -17.378 36.103 -34.664 1.00 12.57 185 LEU A CA 1
ATOM 1434 C C . LEU A 1 174 ? -16.918 35.444 -33.370 1.00 14.05 185 LEU A C 1
ATOM 1435 O O . LEU A 1 174 ? -17.390 34.334 -33.065 1.00 14.31 185 LEU A O 1
ATOM 1440 N N . PRO A 1 175 ? -16.040 36.051 -32.557 1.00 15.12 186 PRO A N 1
ATOM 1441 C CA . PRO A 1 175 ? -15.645 35.364 -31.316 1.00 14.69 186 PRO A CA 1
ATOM 1442 C C . PRO A 1 175 ? -16.780 35.221 -30.326 1.00 13.94 186 PRO A C 1
ATOM 1443 O O . PRO A 1 175 ? -16.771 34.276 -29.528 1.00 14.36 186 PRO A O 1
ATOM 1447 N N . SER A 1 176 ? -17.766 36.118 -30.362 1.00 15.55 187 SER A N 1
ATOM 1448 C CA . SER A 1 176 ? -18.886 36.016 -29.436 1.00 16.89 187 SER A CA 1
ATOM 1449 C C . SER A 1 176 ? -19.740 34.784 -29.689 1.00 16.15 187 SER A C 1
ATOM 1450 O O . SER A 1 176 ? -20.468 34.353 -28.787 1.00 17.21 187 SER A O 1
ATOM 1453 N N . SER A 1 177 ? -19.686 34.208 -30.887 1.00 15.25 188 SER A N 1
ATOM 1454 C CA . SER A 1 177 ? -20.511 33.051 -31.198 1.00 16.73 188 SER A CA 1
ATOM 1455 C C . SER A 1 177 ? -19.671 31.801 -31.454 1.00 13.53 188 SER A C 1
ATOM 1456 O O . SER A 1 177 ? -20.052 30.927 -32.241 1.00 12.77 188 SER A O 1
ATOM 1459 N N . ILE A 1 178 ? -18.513 31.732 -30.797 1.00 12.67 189 ILE A N 1
ATOM 1460 C CA . ILE A 1 178 ? -17.697 30.530 -30.677 1.00 12.41 189 ILE A CA 1
ATOM 1461 C C . ILE A 1 178 ? -17.530 30.273 -29.186 1.00 14.66 189 ILE A C 1
ATOM 1462 O O . ILE A 1 178 ? -17.184 31.191 -28.434 1.00 17.00 189 ILE A O 1
ATOM 1467 N N . MET A 1 179 ? -17.796 29.038 -28.749 1.00 15.32 190 MET A N 1
ATOM 1468 C CA . MET A 1 179 ? -17.741 28.764 -27.313 1.00 16.87 190 MET A CA 1
ATOM 1469 C C . MET A 1 179 ? -16.307 28.702 -26.804 1.00 18.03 190 MET A C 1
ATOM 1470 O O . MET A 1 179 ? -16.004 29.223 -25.721 1.00 20.34 190 MET A O 1
ATOM 1475 N N . ARG A 1 180 ? -15.413 28.083 -27.563 1.00 16.72 191 ARG A N 1
ATOM 1476 C CA . ARG A 1 180 ? -14.006 28.073 -27.212 1.00 17.02 191 ARG A CA 1
ATOM 1477 C C . ARG A 1 180 ? -13.347 29.384 -27.635 1.00 18.55 191 ARG A C 1
ATOM 1478 O O . ARG A 1 180 ? -13.933 30.214 -28.332 1.00 17.78 191 ARG A O 1
ATOM 1486 N N . LYS A 1 181 ? -12.100 29.554 -27.219 1.00 19.42 192 LYS A N 1
ATOM 1487 C CA . LYS A 1 181 ? -11.287 30.696 -27.614 1.00 20.29 192 LYS A CA 1
ATOM 1488 C C . LYS A 1 181 ? -10.427 30.264 -28.795 1.00 18.97 192 LYS A C 1
ATOM 1489 O O . LYS A 1 181 ? -9.674 29.293 -28.688 1.00 20.48 192 LYS A O 1
ATOM 1495 N N . LEU A 1 182 ? -10.548 30.966 -29.920 1.00 15.92 193 LEU A N 1
ATOM 1496 C CA . LEU A 1 182 ? -9.721 30.629 -31.069 1.00 17.19 193 LEU A CA 1
ATOM 1497 C C . LEU A 1 182 ? -8.258 30.917 -30.759 1.00 17.74 193 LEU A C 1
ATOM 1498 O O . LEU A 1 182 ? -7.931 31.840 -30.010 1.00 19.05 193 LEU A O 1
ATOM 1503 N N . SER A 1 183 ? -7.370 30.117 -31.342 1.00 16.34 194 SER A N 1
ATOM 1504 C CA . SER A 1 183 ? -5.955 30.437 -31.242 1.00 18.32 194 SER A CA 1
ATOM 1505 C C . SER A 1 183 ? -5.652 31.690 -32.064 1.00 17.78 194 SER A C 1
ATOM 1506 O O . SER A 1 183 ? -6.459 32.137 -32.885 1.00 16.85 194 SER A O 1
ATOM 1509 N N . GLU A 1 184 ? -4.469 32.265 -31.838 1.00 21.84 195 GLU A N 1
ATOM 1510 C CA . GLU A 1 184 ? -4.086 33.446 -32.606 1.00 24.80 195 GLU A CA 1
ATOM 1511 C C . GLU A 1 184 ? -4.049 33.137 -34.095 1.00 22.18 195 GLU A C 1
ATOM 1512 O O . GLU A 1 184 ? -4.484 33.950 -34.920 1.00 20.04 195 GLU A O 1
ATOM 1518 N N . GLU A 1 185 ? -3.556 31.951 -34.449 1.00 21.57 196 GLU A N 1
ATOM 1519 C CA . GLU A 1 185 ? -3.448 31.572 -35.852 1.00 21.96 196 GLU A CA 1
ATOM 1520 C C . GLU A 1 185 ? -4.827 31.410 -36.490 1.00 17.40 196 GLU A C 1
ATOM 1521 O O . GLU A 1 185 ? -5.041 31.817 -37.640 1.00 17.96 196 GLU A O 1
ATOM 1527 N N . GLU A 1 186 ? -5.787 30.857 -35.745 1.00 15.79 197 GLU A N 1
ATOM 1528 C CA . GLU A 1 186 ? -7.138 30.695 -36.273 1.00 14.15 197 GLU A CA 1
ATOM 1529 C C . GLU A 1 186 ? -7.823 32.045 -36.437 1.00 13.52 197 GLU A C 1
ATOM 1530 O O . GLU A 1 186 ? -8.432 32.319 -37.476 1.00 13.75 197 GLU A O 1
ATOM 1536 N N . MET A 1 187 ? -7.715 32.912 -35.428 1.00 14.82 198 MET A N 1
ATOM 1537 C CA . MET A 1 187 ? -8.306 34.240 -35.540 1.00 14.34 198 MET A CA 1
ATOM 1538 C C . MET A 1 187 ? -7.678 35.019 -36.689 1.00 15.40 198 MET A C 1
ATOM 1539 O O . MET A 1 187 ? -8.375 35.724 -37.432 1.00 16.25 198 MET A O 1
ATOM 1544 N N . ASP A 1 188 ? -6.364 34.878 -36.874 1.00 16.41 199 ASP A N 1
ATOM 1545 C CA . ASP A 1 188 ? -5.713 35.586 -37.969 1.00 18.44 199 ASP A CA 1
ATOM 1546 C C . ASP A 1 188 ? -6.167 35.068 -39.327 1.00 15.23 199 ASP A C 1
ATOM 1547 O O . ASP A 1 188 ? -6.221 35.837 -40.293 1.00 16.04 199 ASP A O 1
ATOM 1552 N N . ALA A 1 189 ? -6.518 33.784 -39.426 1.00 13.42 200 ALA A N 1
ATOM 1553 C CA . ALA A 1 189 ? -7.048 33.270 -40.686 1.00 12.14 200 ALA A CA 1
ATOM 1554 C C . ALA A 1 189 ? -8.386 33.920 -41.024 1.00 11.66 200 ALA A C 1
ATOM 1555 O O . ALA A 1 189 ? -8.671 34.208 -42.194 1.00 12.53 200 ALA A O 1
ATOM 1557 N N . TYR A 1 190 ? -9.223 34.157 -40.015 1.00 12.71 201 TYR A N 1
ATOM 1558 C CA . TYR A 1 190 ? -10.479 34.861 -40.247 1.00 12.41 201 TYR A CA 1
ATOM 1559 C C . TYR A 1 190 ? -10.261 36.339 -40.530 1.00 11.54 201 TYR A C 1
ATOM 1560 O O . TYR A 1 190 ? -11.022 36.937 -41.298 1.00 12.34 201 TYR A O 1
ATOM 1569 N N . ARG A 1 191 ? -9.240 36.942 -39.915 1.00 13.93 202 ARG A N 1
ATOM 1570 C CA . ARG A 1 191 ? -8.952 38.353 -40.138 1.00 13.78 202 ARG A CA 1
ATOM 1571 C C . ARG A 1 191 ? -8.367 38.608 -41.519 1.00 14.51 202 ARG A C 1
ATOM 1572 O O . ARG A 1 191 ? -8.587 39.685 -42.087 1.00 14.81 202 ARG A O 1
ATOM 1580 N N . GLU A 1 192 ? -7.621 37.648 -42.067 1.00 15.19 203 GLU A N 1
ATOM 1581 C CA . GLU A 1 192 ? -6.792 37.911 -43.244 1.00 17.83 203 GLU A CA 1
ATOM 1582 C C . GLU A 1 192 ? -7.513 38.561 -44.425 1.00 15.56 203 GLU A C 1
ATOM 1583 O O . GLU A 1 192 ? -6.955 39.512 -45.002 1.00 16.59 203 GLU A O 1
ATOM 1589 N N . PRO A 1 193 ? -8.715 38.134 -44.831 1.00 14.86 204 PRO A N 1
ATOM 1590 C CA . PRO A 1 193 ? -9.361 38.777 -45.989 1.00 14.42 204 PRO A CA 1
ATOM 1591 C C . PRO A 1 193 ? -9.789 40.211 -45.737 1.00 14.34 204 PRO A C 1
ATOM 1592 O O . PRO A 1 193 ? -10.141 40.910 -46.701 1.00 16.19 204 PRO A O 1
ATOM 1596 N N . PHE A 1 194 ? -9.738 40.676 -44.482 1.00 14.91 205 PHE A N 1
ATOM 1597 C CA . PHE A 1 194 ? -10.336 41.943 -44.074 1.00 14.83 205 PHE A CA 1
ATOM 1598 C C . PHE A 1 194 ? -9.356 42.821 -43.304 1.00 18.47 205 PHE A C 1
ATOM 1599 O O . PHE A 1 194 ? -9.782 43.728 -42.581 1.00 19.87 205 PHE A O 1
ATOM 1607 N N . VAL A 1 195 ? -8.052 42.589 -43.469 1.00 19.86 206 VAL A N 1
ATOM 1608 C CA A VAL A 1 195 ? -7.054 43.306 -42.678 0.59 21.20 206 VAL A CA 1
ATOM 1609 C CA B VAL A 1 195 ? 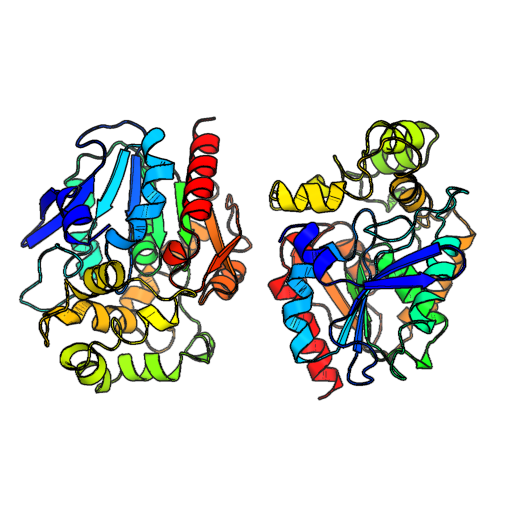-7.069 43.308 -42.666 0.41 21.61 206 VAL A CA 1
ATOM 1610 C C . VAL A 1 195 ? -7.045 44.794 -43.009 1.00 23.76 206 VAL A C 1
ATOM 1611 O O . VAL A 1 195 ? -6.798 45.635 -42.135 1.00 27.58 206 VAL A O 1
ATOM 1618 N N . GLU A 1 196 ? -7.314 45.151 -44.259 1.00 23.06 207 GLU A N 1
ATOM 1619 C CA . GLU A 1 196 ? -7.232 46.542 -44.671 1.00 25.30 207 GLU A CA 1
ATOM 1620 C C . GLU A 1 196 ? -8.558 47.240 -44.393 1.00 23.91 207 GLU A C 1
ATOM 1621 O O . GLU A 1 196 ? -9.595 46.798 -44.903 1.00 24.41 207 GLU A O 1
ATOM 1627 N N . PRO A 1 197 ? -8.580 48.301 -43.582 1.00 24.77 208 PRO A N 1
ATOM 1628 C CA . PRO A 1 197 ? -9.844 48.997 -43.319 1.00 22.76 208 PRO A CA 1
ATOM 1629 C C . PRO A 1 197 ? -10.423 49.561 -44.606 1.00 23.48 208 PRO A C 1
ATOM 1630 O O . PRO A 1 197 ? -9.696 49.925 -45.532 1.00 26.90 208 PRO A O 1
ATOM 1634 N N . GLY A 1 198 ? -11.755 49.627 -44.666 1.00 21.32 209 GLY A N 1
ATOM 1635 C CA . GLY A 1 198 ? -12.450 50.186 -45.810 1.00 19.79 209 GLY A CA 1
ATOM 1636 C C . GLY A 1 198 ? -13.294 49.142 -46.524 1.00 19.12 209 GLY A C 1
ATOM 1637 O O . GLY A 1 198 ? -13.845 48.233 -45.885 1.00 18.55 209 GLY A O 1
ATOM 1638 N N . GLU A 1 199 ? -13.371 49.266 -47.850 1.00 18.95 210 GLU A N 1
ATOM 1639 C CA . GLU A 1 199 ? -14.335 48.498 -48.633 1.00 16.82 210 GLU A CA 1
ATOM 1640 C C . GLU A 1 199 ? -14.012 47.015 -48.722 1.00 17.00 210 GLU A C 1
ATOM 1641 O O . GLU A 1 199 ? -14.886 46.235 -49.118 1.00 16.60 210 GLU A O 1
ATOM 1647 N N A SER A 1 200 ? -12.786 46.606 -48.385 0.60 16.28 211 SER A N 1
ATOM 1648 N N B SER A 1 200 ? -12.788 46.609 -48.380 0.40 16.54 211 SER A N 1
ATOM 1649 C CA A SER A 1 200 ? -12.499 45.177 -48.313 0.60 15.65 211 SER A CA 1
ATOM 1650 C CA B SER A 1 200 ? -12.487 45.183 -48.307 0.40 16.04 211 SER A CA 1
ATOM 1651 C C A SER A 1 200 ? -13.469 44.476 -47.377 0.60 15.69 211 SER A C 1
ATOM 1652 C C B SER A 1 200 ? -13.436 44.469 -47.356 0.40 15.90 211 SER A C 1
ATOM 1653 O O A SER A 1 200 ? -13.791 43.299 -47.584 0.60 15.96 211 SER A O 1
ATOM 1654 O O B SER A 1 200 ? -13.714 43.277 -47.534 0.40 16.03 211 SER A O 1
ATOM 1659 N N . ARG A 1 201 ? -13.949 45.183 -46.356 1.00 15.96 212 ARG A N 1
ATOM 1660 C CA . ARG A 1 201 ? -14.862 44.634 -45.361 1.00 13.99 212 ARG A CA 1
ATOM 1661 C C . ARG A 1 201 ? -16.329 44.718 -45.773 1.00 12.94 212 ARG A C 1
ATOM 1662 O O . ARG A 1 201 ? -17.189 44.213 -45.054 1.00 13.43 212 ARG A O 1
ATOM 1670 N N . ARG A 1 202 ? -16.636 45.319 -46.913 1.00 13.33 213 ARG A N 1
ATOM 1671 C CA . ARG A 1 202 ? -18.029 45.475 -47.319 1.00 13.27 213 ARG A CA 1
ATOM 1672 C C . ARG A 1 202 ? -18.842 44.180 -47.312 1.00 12.55 213 ARG A C 1
ATOM 1673 O O . ARG A 1 202 ? -20.027 44.241 -46.944 1.00 13.48 213 ARG A O 1
ATOM 1681 N N . PRO A 1 203 ? -18.317 43.013 -47.717 1.00 11.82 214 PRO A N 1
ATOM 1682 C CA . PRO A 1 203 ? -19.157 41.811 -47.655 1.00 11.39 214 PRO A CA 1
ATOM 1683 C C . PRO A 1 203 ? -19.704 41.527 -46.266 1.00 11.94 214 PRO A C 1
ATOM 1684 O O . PRO A 1 203 ? -20.843 41.055 -46.135 1.00 12.17 214 PRO A O 1
ATOM 1688 N N . THR A 1 204 ? -18.940 41.827 -45.222 1.00 11.50 215 THR A N 1
ATOM 1689 C CA . THR A 1 204 ? -19.414 41.534 -43.876 1.00 13.12 215 THR A CA 1
ATOM 1690 C C . THR A 1 204 ? -20.454 42.531 -43.385 1.00 12.97 215 THR A C 1
ATOM 1691 O O . THR A 1 204 ? -21.131 42.250 -42.392 1.00 13.27 215 THR A O 1
ATOM 1695 N N . LEU A 1 205 ? -20.598 43.678 -44.059 1.00 12.06 216 LEU A N 1
ATOM 1696 C CA . LEU A 1 205 ? -21.664 44.630 -43.771 1.00 14.09 216 LEU A CA 1
ATOM 1697 C C . LEU A 1 205 ? -22.896 44.403 -44.639 1.00 14.16 216 LEU A C 1
ATOM 1698 O O . LEU A 1 205 ? -24.034 44.541 -44.168 1.00 13.37 216 LEU A O 1
ATOM 1703 N N . THR A 1 206 ? -22.702 44.065 -45.913 1.00 13.12 217 THR A N 1
ATOM 1704 C CA . THR A 1 206 ? -23.860 43.868 -46.764 1.00 14.34 217 THR A CA 1
ATOM 1705 C C . THR A 1 206 ? -24.628 42.615 -46.362 1.00 13.13 217 THR A C 1
ATOM 1706 O O . THR A 1 206 ? -25.863 42.594 -46.441 1.00 14.87 217 THR A O 1
ATOM 1710 N N . TRP A 1 207 ? -23.932 41.577 -45.905 1.00 11.56 218 TRP A N 1
ATOM 1711 C CA . TRP A 1 207 ? -24.642 40.369 -45.487 1.00 10.97 218 TRP A CA 1
ATOM 1712 C C . TRP A 1 207 ? -25.737 40.630 -44.453 1.00 11.80 218 TRP A C 1
ATOM 1713 O O . TRP A 1 207 ? -26.884 40.217 -44.694 1.00 12.30 218 TRP A O 1
ATOM 1724 N N . PRO A 1 208 ? -25.484 41.296 -43.316 1.00 13.46 219 PRO A N 1
ATOM 1725 C CA . PRO A 1 208 ? -26.599 41.551 -42.390 1.00 14.01 219 PRO A CA 1
ATOM 1726 C C . PRO A 1 208 ? -27.695 42.417 -42.989 1.00 15.43 219 PRO A C 1
ATOM 1727 O O . PRO A 1 208 ? -28.862 42.301 -42.593 1.00 15.60 219 PRO A O 1
ATOM 1731 N N . ARG A 1 209 ? -27.357 43.265 -43.952 1.00 16.30 220 ARG A N 1
ATOM 1732 C CA . ARG A 1 209 ? -28.354 44.085 -44.623 1.00 15.05 220 ARG A CA 1
ATOM 1733 C C . ARG A 1 209 ? -29.217 43.293 -45.598 1.00 15.46 220 ARG A C 1
ATOM 1734 O O . ARG A 1 209 ? -30.225 43.826 -46.075 1.00 16.53 220 ARG A O 1
ATOM 1742 N N . GLU A 1 210 ? -28.865 42.033 -45.878 1.00 14.41 221 GLU A N 1
ATOM 1743 C CA . GLU A 1 210 ? -29.652 41.161 -46.744 1.00 13.14 221 GLU A CA 1
ATOM 1744 C C . GLU A 1 210 ? -30.605 40.245 -45.984 1.00 12.69 221 GLU A C 1
ATOM 1745 O O . GLU A 1 210 ? -31.436 39.586 -46.623 1.00 14.01 221 GLU A O 1
ATOM 1751 N N . ILE A 1 211 ? -30.502 40.176 -44.659 1.00 14.62 222 ILE A N 1
ATOM 1752 C CA . ILE A 1 211 ? -31.385 39.335 -43.854 1.00 15.35 222 ILE A CA 1
ATOM 1753 C C . ILE A 1 211 ? -32.835 39.642 -44.204 1.00 14.69 222 ILE A C 1
ATOM 1754 O O . ILE A 1 211 ? -33.253 40.803 -44.119 1.00 15.57 222 ILE A O 1
ATOM 1759 N N . PRO A 1 212 ? -33.630 38.643 -44.603 1.00 15.79 223 PRO A N 1
ATOM 1760 C CA . PRO A 1 212 ? -35.001 38.913 -45.057 1.00 16.73 223 PRO A CA 1
ATOM 1761 C C . PRO A 1 212 ? -35.960 39.146 -43.905 1.00 17.93 223 PRO A C 1
ATOM 1762 O O . PRO A 1 212 ? -36.407 38.194 -43.259 1.00 19.69 223 PRO A O 1
ATOM 1766 N N . ILE A 1 213 ? -36.292 40.403 -43.644 1.00 18.08 224 ILE A N 1
ATOM 1767 C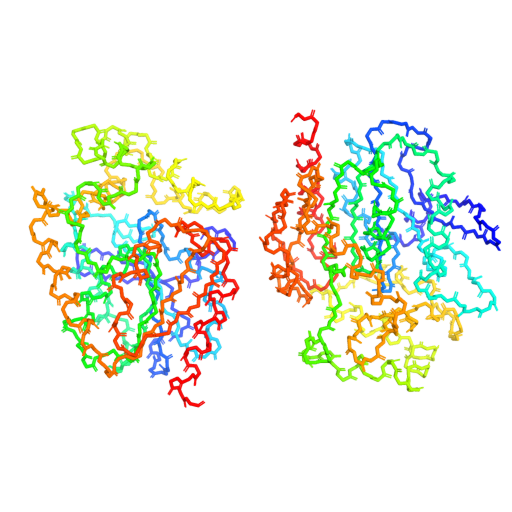 CA . ILE A 1 213 ? -37.146 40.769 -42.522 1.00 20.25 224 ILE A CA 1
ATOM 1768 C C . ILE A 1 213 ? -38.451 41.316 -43.082 1.00 22.86 224 ILE A C 1
ATOM 1769 O O . ILE A 1 213 ? -38.471 42.396 -43.685 1.00 22.68 224 ILE A O 1
ATOM 1774 N N . LYS A 1 214 ? -39.539 40.568 -42.891 1.00 25.57 225 LYS A N 1
ATOM 1775 C CA . LYS A 1 214 ? -40.846 40.993 -43.384 1.00 29.01 225 LYS A CA 1
ATOM 1776 C C . LYS A 1 214 ? -41.188 42.382 -42.865 1.00 31.72 225 LYS A C 1
ATOM 1777 O O . LYS A 1 214 ? -40.897 42.723 -41.714 1.00 32.83 225 LYS A O 1
ATOM 1783 N N . GLY A 1 215 ? -41.806 43.190 -43.727 1.00 32.90 226 GLY A N 1
ATOM 1784 C CA . GLY A 1 215 ? -42.138 44.557 -43.384 1.00 34.55 226 GLY A CA 1
ATOM 1785 C C . GLY A 1 215 ? -40.979 45.527 -43.437 1.00 35.40 226 GLY A C 1
ATOM 1786 O O . GLY A 1 215 ? -41.202 46.741 -43.344 1.00 36.45 226 GLY A O 1
ATOM 1787 N N . ASP A 1 216 ? -39.749 45.035 -43.575 1.00 34.83 227 ASP A N 1
ATOM 1788 C CA . ASP A 1 216 ? -38.561 45.867 -43.683 1.00 34.13 227 ASP A CA 1
ATOM 1789 C C . ASP A 1 216 ? -37.906 45.702 -45.048 1.00 32.77 227 ASP A C 1
ATOM 1790 O O . ASP A 1 216 ? -37.835 46.655 -45.828 1.00 34.93 227 ASP A O 1
ATOM 1795 N N . GLY A 1 217 ? -37.437 44.501 -45.360 1.00 28.75 228 GLY A N 1
ATOM 1796 C CA . GLY A 1 217 ? -36.735 44.245 -46.592 1.00 25.85 228 GLY A CA 1
ATOM 1797 C C . GLY A 1 217 ? -35.498 43.411 -46.335 1.00 21.85 228 GLY A C 1
ATOM 1798 O O . GLY A 1 217 ? -35.241 42.991 -45.204 1.00 21.87 228 GLY A O 1
ATOM 1799 N N . PRO A 1 218 ? -34.698 43.156 -47.381 1.00 19.18 229 PRO A N 1
ATOM 1800 C CA . PRO A 1 218 ? -34.950 43.606 -48.758 1.00 19.61 229 PRO A CA 1
ATOM 1801 C C . PRO A 1 218 ? -35.947 42.707 -49.467 1.00 20.50 229 PRO A C 1
ATOM 1802 O O . PRO A 1 218 ? -35.933 41.497 -49.250 1.00 18.48 229 PRO A O 1
ATOM 1806 N N . GLU A 1 219 ? -36.798 43.289 -50.314 1.00 22.24 230 GLU A N 1
ATOM 1807 C CA . GLU A 1 219 ? -37.888 42.511 -50.892 1.00 23.33 230 GLU A CA 1
ATOM 1808 C C . GLU A 1 219 ? -37.382 41.409 -51.813 1.00 21.57 230 GLU A C 1
ATOM 1809 O O . GLU A 1 219 ? -37.987 40.332 -51.873 1.00 21.56 230 GLU A O 1
ATOM 1815 N N . ASP A 1 220 ? -36.274 41.640 -52.524 1.00 19.65 231 ASP A N 1
ATOM 1816 C CA . ASP A 1 220 ? -35.799 40.611 -53.446 1.00 20.93 231 ASP A CA 1
ATOM 1817 C C . ASP A 1 220 ? -35.317 39.370 -52.702 1.00 18.56 231 ASP A C 1
ATOM 1818 O O . ASP A 1 220 ? -35.580 38.240 -53.136 1.00 17.41 231 ASP A O 1
ATOM 1823 N N . VAL A 1 221 ? -34.641 39.553 -51.561 1.00 15.38 232 VAL A N 1
ATOM 1824 C CA . VAL A 1 221 ? -34.200 38.399 -50.783 1.00 13.48 232 VAL A CA 1
ATOM 1825 C C . VAL A 1 221 ? -35.392 37.706 -50.147 1.00 14.21 232 VAL A C 1
ATOM 1826 O O . VAL A 1 221 ? -35.456 36.475 -50.101 1.00 13.76 232 VAL A O 1
ATOM 1830 N N . ILE A 1 222 ? -36.363 38.480 -49.660 1.00 13.58 233 ILE A N 1
ATOM 1831 C CA . ILE A 1 222 ? -37.565 37.872 -49.098 1.00 14.28 233 ILE A CA 1
ATOM 1832 C C . ILE A 1 222 ? -38.218 36.948 -50.119 1.00 16.04 233 ILE A C 1
ATOM 1833 O O . ILE A 1 222 ? -38.596 35.816 -49.800 1.00 15.86 233 ILE A O 1
ATOM 1838 N N . GLU A 1 223 ? -38.350 37.408 -51.365 1.00 15.94 234 GLU A N 1
ATOM 1839 C CA . GLU A 1 223 ? -38.998 36.577 -52.379 1.00 15.93 234 GLU A CA 1
ATOM 1840 C C . GLU A 1 223 ? -38.185 35.323 -52.674 1.00 13.76 234 GLU A C 1
ATOM 1841 O O . GLU A 1 223 ? -38.751 34.239 -52.850 1.00 14.20 234 GLU A O 1
ATOM 1847 N N . ILE A 1 224 ? -36.858 35.448 -52.728 1.00 11.39 235 ILE A N 1
ATOM 1848 C CA . ILE A 1 224 ? -36.004 34.290 -52.988 1.00 10.66 235 ILE A CA 1
ATOM 1849 C C . ILE A 1 224 ? -36.140 33.263 -51.870 1.00 10.18 235 ILE A C 1
ATOM 1850 O O . ILE A 1 224 ? -36.256 32.052 -52.118 1.00 10.84 235 ILE A O 1
ATOM 1855 N N . VAL A 1 225 ? -36.115 33.728 -50.621 1.00 11.55 236 VAL A N 1
ATOM 1856 C CA . VAL A 1 225 ? -36.195 32.817 -49.485 1.00 11.48 236 VAL A CA 1
ATOM 1857 C C . VAL A 1 225 ? -37.586 32.200 -49.383 1.00 12.13 236 VAL A C 1
ATOM 1858 O O . VAL A 1 225 ? -37.729 31.007 -49.086 1.00 11.47 236 VAL A O 1
ATOM 1862 N N . LYS A 1 226 ? -38.633 32.988 -49.633 1.00 12.58 237 LYS A N 1
ATOM 1863 C CA . LYS A 1 226 ? -39.976 32.420 -49.651 1.00 13.44 237 LYS A CA 1
ATOM 1864 C C . LYS A 1 226 ? -40.080 31.312 -50.687 1.00 13.12 237 LYS A C 1
ATOM 1865 O O . LYS A 1 226 ? -40.705 30.271 -50.439 1.00 12.77 237 LYS A O 1
ATOM 1871 N N . SER A 1 227 ? -39.464 31.513 -51.852 1.00 11.88 238 SER A N 1
ATOM 1872 C CA . SER A 1 227 ? -39.577 30.531 -52.918 1.00 11.84 238 SER A CA 1
ATOM 1873 C C . SER A 1 227 ? -38.885 29.226 -52.543 1.00 9.75 238 SER A C 1
ATOM 1874 O O . SER A 1 227 ? -39.452 28.138 -52.716 1.00 10.54 238 SER A O 1
ATOM 1877 N N . TYR A 1 228 ? -37.656 29.299 -52.030 1.00 10.10 239 TYR A N 1
ATOM 1878 C CA . TYR A 1 228 ? -36.996 28.042 -51.692 1.00 9.29 239 TYR A CA 1
ATOM 1879 C C . TYR A 1 228 ? -37.573 27.417 -50.431 1.00 10.18 239 TYR A C 1
ATOM 1880 O O . TYR A 1 228 ? -37.564 26.190 -50.290 1.00 11.02 239 TYR A O 1
ATOM 1889 N N . ASN A 1 229 ? -38.108 28.231 -49.523 1.00 10.90 240 ASN A N 1
ATOM 1890 C CA . ASN A 1 229 ? -38.783 27.671 -48.359 1.00 11.86 240 ASN A CA 1
ATOM 1891 C C . ASN A 1 229 ? -39.992 26.855 -48.791 1.00 12.23 240 ASN A C 1
ATOM 1892 O O . ASN A 1 229 ? -40.232 25.761 -48.270 1.00 13.19 240 ASN A O 1
ATOM 1897 N N . LYS A 1 230 ? -40.758 27.367 -49.758 1.00 13.00 241 LYS A N 1
ATOM 1898 C CA . LYS A 1 230 ? -41.891 26.609 -50.281 1.00 12.81 241 LYS A CA 1
ATOM 1899 C C . LYS A 1 230 ? -41.437 25.282 -50.882 1.00 12.95 241 LYS A C 1
ATOM 1900 O O . LYS A 1 230 ? -42.051 24.235 -50.632 1.00 16.02 241 LYS A O 1
ATOM 1906 N N . TRP A 1 231 ? -40.356 25.298 -51.667 1.00 11.77 242 TRP A N 1
ATOM 1907 C CA . TRP A 1 231 ? -39.864 24.056 -52.261 1.00 12.68 242 TRP A CA 1
ATOM 1908 C C . TRP A 1 231 ? -39.350 23.096 -51.187 1.00 12.70 242 TRP A C 1
ATOM 1909 O O . TRP A 1 231 ? -39.691 21.906 -51.185 1.00 14.73 242 TRP A O 1
ATOM 1920 N N . LEU A 1 232 ? -38.534 23.597 -50.253 1.00 11.05 243 LEU A N 1
ATOM 1921 C CA . LEU A 1 232 ? -37.980 22.723 -49.218 1.00 11.66 243 LEU A CA 1
ATOM 1922 C C . LEU A 1 232 ? -39.073 22.069 -48.382 1.00 12.51 243 LEU A C 1
ATOM 1923 O O . LEU A 1 232 ? -38.972 20.885 -48.036 1.00 12.82 243 LEU A O 1
ATOM 1928 N N . SER A 1 233 ? -40.119 22.823 -48.038 1.00 12.50 244 SER A N 1
ATOM 1929 C CA . SER A 1 233 ? -41.133 22.309 -47.125 1.00 14.60 244 SER A CA 1
ATOM 1930 C C . SER A 1 233 ? -41.947 21.167 -47.719 1.00 15.83 244 SER A C 1
ATOM 1931 O O . SER A 1 233 ? -42.651 20.482 -46.971 1.00 18.12 244 SER A O 1
ATOM 1934 N N . THR A 1 234 ? -41.874 20.942 -49.033 1.00 16.94 245 THR A N 1
ATOM 1935 C CA . THR A 1 234 ? -42.560 19.819 -49.665 1.00 19.98 245 THR A CA 1
ATOM 1936 C C . THR A 1 234 ? -41.595 18.904 -50.418 1.00 19.44 245 THR A C 1
ATOM 1937 O O . THR A 1 234 ? -42.030 18.101 -51.251 1.00 22.25 245 THR A O 1
ATOM 1941 N N . SER A 1 235 ? -40.294 18.996 -50.124 1.00 17.43 246 SER A N 1
ATOM 1942 C CA . SER A 1 235 ? -39.259 18.268 -50.864 1.00 16.06 246 SER A CA 1
ATOM 1943 C C . SER A 1 235 ? -39.095 16.837 -50.341 1.00 16.57 246 SER A C 1
ATOM 1944 O O . SER A 1 235 ? -38.037 16.424 -49.869 1.00 17.01 246 SER A O 1
ATOM 1947 N N . LYS A 1 236 ? -40.171 16.061 -50.459 1.00 17.57 247 LYS A N 1
ATOM 1948 C CA . LYS A 1 236 ? -40.175 14.727 -49.866 1.00 19.96 247 LYS A CA 1
ATOM 1949 C C . LYS A 1 236 ? -39.128 13.795 -50.468 1.00 17.13 247 LYS A C 1
ATOM 1950 O O . LYS A 1 236 ? -38.762 12.800 -49.829 1.00 17.97 247 LYS A O 1
ATOM 1956 N N . ASP A 1 237 ? -38.629 14.087 -51.667 1.00 18.30 248 ASP A N 1
ATOM 1957 C CA . ASP A 1 237 ? -37.655 13.222 -52.318 1.00 19.83 248 ASP A CA 1
ATOM 1958 C C . ASP A 1 237 ? -36.208 13.676 -52.138 1.00 18.59 248 ASP A C 1
ATOM 1959 O O . ASP A 1 237 ? -35.302 13.024 -52.669 1.00 18.29 248 ASP A O 1
ATOM 1964 N N . ILE A 1 238 ? -35.963 14.760 -51.406 1.00 15.42 249 ILE A N 1
ATOM 1965 C CA . ILE A 1 238 ? -34.617 15.266 -51.158 1.00 15.59 249 ILE A CA 1
ATOM 1966 C C . ILE A 1 238 ? -34.252 14.936 -49.712 1.00 12.75 249 ILE A C 1
ATOM 1967 O O . ILE A 1 238 ? -34.794 15.557 -48.784 1.00 13.54 249 ILE A O 1
ATOM 1972 N N . PRO A 1 239 ? -33.341 13.998 -49.461 1.00 11.51 250 PRO A N 1
ATOM 1973 C CA . PRO A 1 239 ? -32.908 13.763 -48.076 1.00 12.11 250 PRO A CA 1
ATOM 1974 C C . PRO A 1 239 ? -32.243 15.007 -47.512 1.00 11.18 250 PRO A C 1
ATOM 1975 O O . PRO A 1 239 ? -31.412 15.638 -48.167 1.00 11.51 250 PRO A O 1
ATOM 1979 N N . LYS A 1 240 ? -32.606 15.350 -46.282 1.00 10.96 251 LYS A N 1
ATOM 1980 C CA . LYS A 1 240 ? -32.077 16.532 -45.624 1.00 10.14 251 LYS A CA 1
ATOM 1981 C C . LYS A 1 240 ? -31.611 16.167 -44.225 1.00 10.23 251 LYS A C 1
ATOM 1982 O O . LYS A 1 240 ? -32.192 15.296 -43.563 1.00 10.82 251 LYS A O 1
ATOM 1988 N N . LEU A 1 241 ? -30.538 16.819 -43.792 1.00 9.18 252 LEU A N 1
ATOM 1989 C CA . LEU A 1 241 ? -30.037 16.671 -42.434 1.00 9.21 252 LEU A CA 1
ATOM 1990 C C . LEU A 1 241 ? -29.889 18.068 -41.866 1.00 9.56 252 LEU A C 1
ATOM 1991 O O . LEU A 1 241 ? -29.178 18.900 -42.442 1.00 9.83 252 LEU A O 1
ATOM 1996 N N . PHE A 1 242 ? -30.564 18.319 -40.747 1.00 9.80 253 PHE A N 1
ATOM 1997 C CA . PHE A 1 242 ? -30.440 19.561 -40.001 1.00 9.45 253 PHE A CA 1
ATOM 1998 C C . PHE A 1 242 ? -29.514 19.281 -38.828 1.00 10.58 253 PHE A C 1
ATOM 1999 O O . PHE A 1 242 ? -29.820 18.425 -37.991 1.00 10.35 253 PHE A O 1
ATOM 2007 N N . ILE A 1 243 ? -28.360 19.947 -38.798 1.00 9.97 254 ILE A N 1
ATOM 2008 C CA . ILE A 1 243 ? -27.457 19.856 -37.655 1.00 10.99 254 ILE A CA 1
ATOM 2009 C C . ILE A 1 243 ? -27.812 21.014 -36.734 1.00 12.12 254 ILE A C 1
ATOM 2010 O O . ILE A 1 243 ? -27.513 22.178 -37.024 1.00 12.89 254 ILE A O 1
ATOM 2015 N N . ASN A 1 244 ? -28.491 20.674 -35.641 1.00 10.32 255 ASN A N 1
ATOM 2016 C CA . ASN A 1 244 ? -28.944 21.613 -34.626 1.00 12.87 255 ASN A CA 1
ATOM 2017 C C . ASN A 1 244 ? -27.806 21.914 -33.659 1.00 13.32 255 ASN A C 1
ATOM 2018 O O . ASN A 1 244 ? -27.137 20.997 -33.174 1.00 13.49 255 ASN A O 1
ATOM 2023 N N . ALA A 1 245 ? -27.598 23.196 -33.368 1.00 12.42 256 ALA A N 1
ATOM 2024 C CA . ALA A 1 245 ? -26.566 23.637 -32.438 1.00 13.22 256 ALA A CA 1
ATOM 2025 C C . ALA A 1 245 ? -27.197 23.935 -31.083 1.00 14.46 256 ALA A C 1
ATOM 2026 O O . ALA A 1 245 ? -28.224 24.617 -31.006 1.00 15.80 256 ALA A O 1
ATOM 2028 N N . ASP A 1 246 ? -26.582 23.415 -30.023 1.00 16.37 257 ASP A N 1
ATOM 2029 C CA . ASP A 1 246 ? -27.077 23.574 -28.662 1.00 18.29 257 ASP A CA 1
ATOM 2030 C C . ASP A 1 246 ? -26.050 24.398 -27.898 1.00 16.01 257 ASP A C 1
ATOM 2031 O O . ASP A 1 246 ? -24.941 23.902 -27.645 1.00 16.30 257 ASP A O 1
ATOM 2036 N N . PRO A 1 247 ? -26.362 25.640 -27.480 1.00 16.57 258 PRO A N 1
ATOM 2037 C CA . PRO A 1 247 ? -27.689 26.261 -27.585 1.00 16.12 258 PRO A CA 1
ATOM 2038 C C . PRO A 1 247 ? -27.960 26.968 -28.914 1.00 14.40 258 PRO A C 1
ATOM 2039 O O . PRO A 1 247 ? -29.109 27.325 -29.177 1.00 16.86 258 PRO A O 1
ATOM 2043 N N . GLY A 1 248 ? -26.923 27.180 -29.729 1.00 14.24 259 GLY A N 1
ATOM 2044 C CA . GLY A 1 248 ? -27.109 27.792 -31.030 1.00 13.11 259 GLY A CA 1
ATOM 2045 C C . GLY A 1 248 ? -27.479 29.270 -30.953 1.00 12.89 259 GLY A C 1
ATOM 2046 O O . GLY A 1 248 ? -27.411 29.919 -29.914 1.00 18.03 259 GLY A O 1
ATOM 2047 N N . PHE A 1 249 ? -27.850 29.802 -32.116 1.00 12.45 260 PHE A N 1
ATOM 2048 C CA . PHE A 1 249 ? -28.361 31.163 -32.231 1.00 13.44 260 PHE A CA 1
ATOM 2049 C C . PHE A 1 249 ? -29.722 31.137 -32.916 1.00 15.15 260 PHE A C 1
ATOM 2050 O O . PHE A 1 249 ? -30.743 31.455 -32.300 1.00 17.42 260 PHE A O 1
ATOM 2058 N N . PHE A 1 250 ? -29.757 30.729 -34.184 1.00 15.58 261 PHE A N 1
ATOM 2059 C CA . PHE A 1 250 ? -31.024 30.548 -34.882 1.00 16.50 261 PHE A CA 1
ATOM 2060 C C . PHE A 1 250 ? -31.544 29.119 -34.815 1.00 15.50 261 PHE A C 1
ATOM 2061 O O . PHE A 1 250 ? -32.669 28.875 -35.263 1.00 16.00 261 PHE A O 1
ATOM 2069 N N . SER A 1 251 ? -30.763 28.182 -34.262 1.00 12.61 262 SER A N 1
ATOM 2070 C CA . SER A 1 251 ? -31.142 26.768 -34.264 1.00 12.72 262 SER A CA 1
ATOM 2071 C C . SER A 1 251 ? -32.536 26.538 -33.690 1.00 12.42 262 SER A C 1
ATOM 2072 O O . SER A 1 251 ? -33.332 25.787 -34.260 1.00 13.53 262 SER A O 1
ATOM 2075 N N . ASN A 1 252 ? -32.844 27.157 -32.545 1.00 13.87 263 ASN A N 1
ATOM 2076 C CA . ASN A 1 252 ? -34.152 26.936 -31.937 1.00 17.13 263 ASN A CA 1
ATOM 2077 C C . ASN A 1 252 ? -35.283 27.342 -32.877 1.00 14.94 263 ASN A C 1
ATOM 2078 O O . ASN A 1 252 ? -36.300 26.645 -32.971 1.00 16.49 263 ASN A O 1
ATOM 2083 N N . ALA A 1 253 ? -35.121 28.458 -33.594 1.00 15.08 264 ALA A N 1
ATOM 2084 C CA . ALA A 1 253 ? -36.151 28.873 -34.538 1.00 15.44 264 ALA A CA 1
ATOM 2085 C C . ALA A 1 253 ? -36.204 27.944 -35.746 1.00 14.56 264 ALA A C 1
ATOM 2086 O O . ALA A 1 253 ? -37.286 27.668 -36.279 1.00 14.69 264 ALA A O 1
ATOM 2088 N N . ILE A 1 254 ? -35.046 27.460 -36.201 1.00 12.93 265 ILE A N 1
ATOM 2089 C CA . ILE A 1 254 ? -35.025 26.562 -37.352 1.00 13.51 265 ILE A CA 1
ATOM 2090 C C . ILE A 1 254 ? -35.733 25.256 -37.029 1.00 13.78 265 ILE A C 1
ATOM 2091 O O . ILE A 1 254 ? -36.421 24.684 -37.881 1.00 14.56 265 ILE A O 1
ATOM 2096 N N . LYS A 1 255 ? -35.560 24.755 -35.802 1.00 14.86 266 LYS A N 1
ATOM 2097 C CA . LYS A 1 255 ? -36.257 23.541 -35.393 1.00 17.03 266 LYS A CA 1
ATOM 2098 C C . LYS A 1 255 ? -37.759 23.689 -35.588 1.00 17.31 266 LYS A C 1
ATOM 2099 O O . LYS A 1 255 ? -38.424 22.772 -36.078 1.00 18.71 266 LYS A O 1
ATOM 2105 N N . LYS A 1 256 ? -38.311 24.843 -35.214 1.00 17.35 267 LYS A N 1
ATOM 2106 C CA . LYS A 1 256 ? -39.752 25.038 -35.343 1.00 19.38 267 LYS A CA 1
ATOM 2107 C C . LYS A 1 256 ? -40.164 25.218 -36.797 1.00 18.30 267 LYS A C 1
ATOM 2108 O O . LYS A 1 256 ? -41.157 24.630 -37.240 1.00 21.30 267 LYS A O 1
ATOM 2114 N N . VAL A 1 257 ? -39.420 26.027 -37.554 1.00 18.09 268 VAL A N 1
ATOM 2115 C CA . VAL A 1 257 ? -39.787 26.285 -38.947 1.00 18.10 268 VAL A CA 1
ATOM 2116 C C . VAL A 1 257 ? -39.812 24.990 -39.752 1.00 17.59 268 VAL A C 1
ATOM 2117 O O . VAL A 1 257 ? -40.694 24.784 -40.597 1.00 17.78 268 VAL A O 1
ATOM 2121 N N . THR A 1 258 ? -38.854 24.094 -39.502 1.00 16.12 269 THR A N 1
ATOM 2122 C CA . THR A 1 258 ? -38.671 22.906 -40.326 1.00 15.27 269 THR A CA 1
ATOM 2123 C C . THR A 1 258 ? -39.276 21.651 -39.717 1.00 15.77 269 THR A C 1
ATOM 2124 O O . THR A 1 258 ? -39.006 20.554 -40.219 1.00 17.72 269 THR A O 1
ATOM 2128 N N . LYS A 1 259 ? -40.097 21.780 -38.667 1.00 17.26 270 LYS A N 1
ATOM 2129 C CA . LYS A 1 259 ? -40.548 20.595 -37.935 1.00 19.91 270 LYS A CA 1
ATOM 2130 C C . LYS A 1 259 ? -41.367 19.647 -38.807 1.00 18.68 270 LYS A C 1
ATOM 2131 O O . LYS A 1 259 ? -41.329 18.427 -38.598 1.00 18.49 270 LYS A O 1
ATOM 2137 N N . ASN A 1 260 ? -42.091 20.175 -39.795 1.00 17.43 271 ASN A N 1
ATOM 2138 C CA . ASN A 1 260 ? -42.908 19.352 -40.675 1.00 20.69 271 ASN A CA 1
ATOM 2139 C C . ASN A 1 260 ? -42.284 19.152 -42.049 1.00 20.28 271 ASN A C 1
ATOM 2140 O O . ASN A 1 260 ? -42.959 18.653 -42.953 1.00 22.54 271 ASN A O 1
ATOM 2145 N N . TRP A 1 261 ? -41.027 19.537 -42.238 1.00 17.59 272 TRP A N 1
ATOM 2146 C CA . TRP A 1 261 ? -40.383 19.302 -43.525 1.00 15.97 272 TRP A CA 1
ATOM 2147 C C . TRP A 1 261 ? -40.202 17.804 -43.727 1.00 16.48 272 TRP A C 1
ATOM 2148 O O . TRP A 1 261 ? -39.726 17.113 -42.814 1.00 17.26 272 TRP A O 1
ATOM 2159 N N . PRO A 1 262 ? -40.572 17.263 -44.883 1.00 16.69 273 PRO A N 1
ATOM 2160 C CA . PRO A 1 262 ? -40.450 15.821 -45.096 1.00 15.87 273 PRO A CA 1
ATOM 2161 C C . PRO A 1 262 ? -39.009 15.442 -45.390 1.00 14.97 273 PRO A C 1
ATOM 2162 O O . PRO A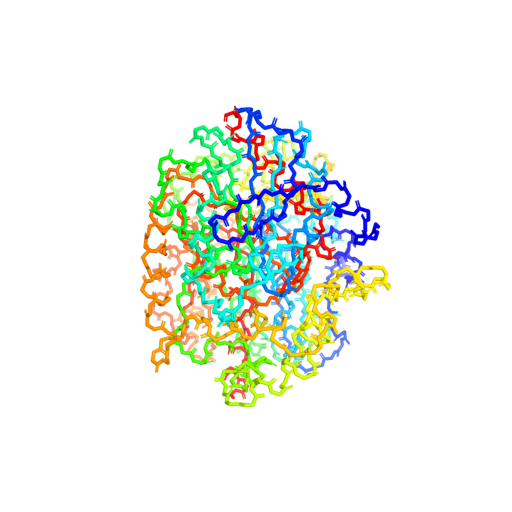 1 262 ? -38.225 16.231 -45.919 1.00 15.77 273 PRO A O 1
ATOM 2166 N N . ASN A 1 263 ? -38.662 14.215 -45.016 1.00 14.19 274 ASN A N 1
ATOM 2167 C CA . ASN A 1 263 ? -37.350 13.652 -45.327 1.00 13.92 274 ASN A CA 1
ATOM 2168 C C . ASN A 1 263 ? -36.216 14.462 -44.699 1.00 15.62 274 ASN A C 1
ATOM 2169 O O . ASN A 1 263 ? -35.167 14.665 -45.306 1.00 16.71 274 ASN A O 1
ATOM 2174 N N . GLN A 1 264 ? -36.412 14.935 -43.474 1.00 13.42 275 GLN A N 1
ATOM 2175 C CA . GLN A 1 264 ? -35.356 15.632 -42.751 1.00 11.96 275 GLN A CA 1
ATOM 2176 C C . GLN A 1 264 ? -35.089 14.926 -41.433 1.00 13.95 275 GLN A C 1
ATOM 2177 O O . GLN A 1 264 ? -36.017 14.677 -40.657 1.00 17.13 275 GLN A O 1
ATOM 2183 N N . LYS A 1 265 ? -33.823 14.611 -41.186 1.00 12.99 276 LYS A N 1
ATOM 2184 C CA . LYS A 1 265 ? -33.360 14.108 -39.904 1.00 14.41 276 LYS A CA 1
ATOM 2185 C C . LYS A 1 265 ? -32.606 15.222 -39.193 1.00 12.75 276 LYS A C 1
ATOM 2186 O O . LYS A 1 265 ? -32.071 16.127 -39.834 1.00 14.59 276 LYS A O 1
ATOM 2192 N N . THR A 1 266 ? -32.572 15.158 -37.862 1.00 13.44 277 THR A N 1
ATOM 2193 C CA . THR A 1 266 ? -31.874 16.146 -37.053 1.00 12.70 277 THR A CA 1
ATOM 2194 C C . THR A 1 266 ? -30.846 15.457 -36.167 1.00 13.05 277 THR A C 1
ATOM 2195 O O . THR A 1 266 ? -31.112 14.396 -35.591 1.00 15.72 277 THR A O 1
ATOM 2199 N N . VAL A 1 267 ? -29.658 16.051 -36.099 1.00 13.04 278 VAL A N 1
ATOM 2200 C CA A VAL A 1 267 ? -28.611 15.681 -35.156 0.49 13.85 278 VAL A CA 1
ATOM 2201 C CA B VAL A 1 267 ? -28.652 15.674 -35.118 0.51 13.90 278 VAL A CA 1
ATOM 2202 C C . VAL A 1 267 ? -28.263 16.937 -34.371 1.00 14.49 278 VAL A C 1
ATOM 2203 O O . VAL A 1 267 ? -28.258 18.035 -34.931 1.00 16.30 278 VAL A O 1
ATOM 2210 N N . THR A 1 268 ? -27.972 16.787 -33.087 1.00 13.66 279 THR A N 1
ATOM 2211 C CA . THR A 1 268 ? -27.636 17.929 -32.249 1.00 11.89 279 THR A CA 1
ATOM 2212 C C . THR A 1 268 ? -26.176 17.857 -31.831 1.00 13.03 279 THR A C 1
ATOM 2213 O O . THR A 1 268 ? -25.690 16.790 -31.427 1.00 15.97 279 THR A O 1
ATOM 2217 N N . VAL A 1 269 ? -25.480 18.994 -31.939 1.00 11.53 280 VAL A N 1
ATOM 2218 C CA . VAL A 1 269 ? -24.108 19.127 -31.474 1.00 12.62 280 VAL A CA 1
ATOM 2219 C C . VAL A 1 269 ? -24.001 20.391 -30.636 1.00 12.49 280 VAL A C 1
ATOM 2220 O O . VAL A 1 269 ? -24.829 21.301 -30.727 1.00 13.85 280 VAL A O 1
ATOM 2224 N N . LYS A 1 270 ? -22.941 20.450 -29.839 1.00 14.21 281 LYS A N 1
ATOM 2225 C CA . LYS A 1 270 ? -22.692 21.609 -28.996 1.00 13.21 281 LYS A CA 1
ATOM 2226 C C . LYS A 1 270 ? -22.147 22.748 -29.850 1.00 12.49 281 LYS A C 1
ATOM 2227 O O . LYS A 1 270 ? -21.255 22.546 -30.680 1.00 15.11 281 LYS A O 1
ATOM 2233 N N . GLY A 1 271 ? -22.691 23.945 -29.657 1.00 11.67 282 GLY A N 1
ATOM 2234 C CA . GLY A 1 271 ? -22.193 25.105 -30.363 1.00 12.92 282 GLY A CA 1
ATOM 2235 C C . GLY A 1 271 ? -23.112 26.298 -30.260 1.00 13.69 282 GLY A C 1
ATOM 2236 O O . GLY A 1 271 ? -24.282 26.171 -29.883 1.00 13.62 282 GLY A O 1
ATOM 2237 N N . LEU A 1 272 ? -22.570 27.470 -30.579 1.00 12.55 283 LEU A N 1
ATOM 2238 C CA . LEU A 1 272 ? -23.372 28.663 -30.791 1.00 13.62 283 LEU A CA 1
ATOM 2239 C C . LEU A 1 272 ? -23.604 28.795 -32.294 1.00 13.75 283 LEU A C 1
ATOM 2240 O O . LEU A 1 272 ? -23.866 27.791 -32.960 1.00 16.21 283 LEU A O 1
ATOM 2245 N N . HIS A 1 273 ? -23.497 29.998 -32.859 1.00 11.72 284 HIS A N 1
ATOM 2246 C CA . HIS A 1 273 ? -23.746 30.118 -34.294 1.00 10.15 284 HIS A CA 1
ATOM 2247 C C . HIS A 1 273 ? -22.657 29.437 -35.113 1.00 9.86 284 HIS A C 1
ATOM 2248 O O . HIS A 1 273 ? -22.958 28.757 -36.096 1.00 9.85 284 HIS A O 1
ATOM 2255 N N . PHE A 1 274 ? -21.387 29.622 -34.747 1.00 11.90 285 PHE A N 1
ATOM 2256 C CA . PHE A 1 274 ? -20.275 29.064 -35.522 1.00 11.01 285 PHE A CA 1
ATOM 2257 C C . PHE A 1 274 ? -19.898 27.678 -34.998 1.00 11.93 285 PHE A C 1
ATOM 2258 O O . PHE A 1 274 ? -18.779 27.421 -34.549 1.00 14.13 285 PHE A O 1
ATOM 2266 N N . LEU A 1 275 ? -20.874 26.774 -35.106 1.00 9.94 286 LEU A N 1
ATOM 2267 C CA . LEU A 1 275 ? -20.788 25.462 -34.465 1.00 9.24 286 LEU A CA 1
ATOM 2268 C C . LEU A 1 275 ? -19.608 24.632 -34.963 1.00 9.42 286 LEU A C 1
ATOM 2269 O O . LEU A 1 275 ? -19.128 23.751 -34.235 1.00 10.89 286 LEU A O 1
ATOM 2274 N N . GLN A 1 276 ? -19.148 24.866 -36.197 1.00 9.64 287 GLN A N 1
ATOM 2275 C CA . GLN A 1 276 ? -18.004 24.136 -36.733 1.00 11.12 287 GLN A CA 1
ATOM 2276 C C . GLN A 1 276 ? -16.745 24.346 -35.912 1.00 10.04 287 GLN A C 1
ATOM 2277 O O . GLN A 1 276 ? -15.831 23.514 -35.969 1.00 11.67 287 GLN A O 1
ATOM 2283 N N . GLU A 1 277 ? -16.660 25.447 -35.169 1.00 11.12 288 GLU A N 1
ATOM 2284 C CA . GLU A 1 277 ? -15.480 25.671 -34.351 1.00 12.90 288 GLU A CA 1
ATOM 2285 C C . GLU A 1 277 ? -15.544 24.937 -33.020 1.00 13.97 288 GLU A C 1
ATOM 2286 O O . GLU A 1 277 ? -14.502 24.721 -32.392 1.00 16.73 288 GLU A O 1
ATOM 2292 N N . ASP A 1 278 ? -16.731 24.517 -32.593 1.00 10.59 289 ASP A N 1
ATOM 2293 C CA . ASP A 1 278 ? -16.858 23.830 -31.321 1.00 12.83 289 ASP A CA 1
ATOM 2294 C C . ASP A 1 278 ? -17.052 22.334 -31.461 1.00 12.54 289 ASP A C 1
ATOM 2295 O O . ASP A 1 278 ? -16.548 21.579 -30.626 1.00 14.10 289 ASP A O 1
ATOM 2300 N N . SER A 1 279 ? -17.739 21.879 -32.509 1.00 11.18 290 SER A N 1
ATOM 2301 C CA . SER A 1 279 ? -18.010 20.452 -32.689 1.00 11.89 290 SER A CA 1
ATOM 2302 C C . SER A 1 279 ? -17.708 19.958 -34.103 1.00 12.37 290 SER A C 1
ATOM 2303 O O . SER A 1 279 ? -18.524 19.267 -34.711 1.00 12.38 290 SER A O 1
ATOM 2306 N N . PRO A 1 280 ? -16.512 20.237 -34.635 1.00 8.67 291 PRO A N 1
ATOM 2307 C CA . PRO A 1 280 ? -16.225 19.784 -36.007 1.00 10.24 291 PRO A CA 1
ATOM 2308 C C . PRO A 1 280 ? -16.254 18.274 -36.160 1.00 11.52 291 PRO A C 1
ATOM 2309 O O . PRO A 1 280 ? -16.656 17.775 -37.216 1.00 12.95 291 PRO A O 1
ATOM 2313 N N . GLU A 1 281 ? -15.829 17.532 -35.134 1.00 13.65 292 GLU A N 1
ATOM 2314 C CA . GLU A 1 281 ? -15.793 16.076 -35.230 1.00 15.59 292 GLU A CA 1
ATOM 2315 C C . GLU A 1 281 ? -17.196 15.503 -35.362 1.00 13.51 292 GLU A C 1
ATOM 2316 O O . GLU A 1 281 ? -17.463 14.682 -36.249 1.00 14.34 292 GLU A O 1
ATOM 2322 N N . GLU A 1 282 ? -18.108 15.912 -34.480 1.00 14.29 293 GLU A N 1
ATOM 2323 C CA . GLU A 1 282 ? -19.467 15.381 -34.547 1.00 14.47 293 GLU A CA 1
ATOM 2324 C C . GLU A 1 282 ? -20.177 15.821 -35.821 1.00 12.58 293 GLU A C 1
ATOM 2325 O O . GLU A 1 282 ? -20.991 15.071 -36.373 1.00 15.19 293 GLU A O 1
ATOM 2331 N N . ILE A 1 283 ? -19.894 17.035 -36.298 1.00 10.46 294 ILE A N 1
ATOM 2332 C CA . ILE A 1 283 ? -20.488 17.501 -37.549 1.00 10.31 294 ILE A CA 1
ATOM 2333 C C . ILE A 1 283 ? -19.992 16.656 -38.716 1.00 10.49 294 ILE A C 1
ATOM 2334 O O . ILE A 1 283 ? -20.782 16.172 -39.534 1.00 10.87 294 ILE A O 1
ATOM 2339 N N . GLY A 1 284 ? -18.672 16.477 -38.822 1.00 11.09 295 GLY A N 1
ATOM 2340 C CA . GLY A 1 284 ? -18.142 15.646 -39.892 1.00 11.21 295 GLY A CA 1
ATOM 2341 C C . GLY A 1 284 ? -18.652 14.216 -39.848 1.00 11.98 295 GLY A C 1
ATOM 2342 O O . GLY A 1 284 ? -18.974 13.637 -40.885 1.00 12.03 295 GLY A O 1
ATOM 2343 N N . GLU A 1 285 ? -18.716 13.620 -38.650 1.00 12.00 296 GLU A N 1
ATOM 2344 C CA . GLU A 1 285 ? -19.236 12.262 -38.524 1.00 12.85 296 GLU A CA 1
ATOM 2345 C C . GLU A 1 285 ? -20.700 12.183 -38.935 1.00 12.81 296 GLU A C 1
ATOM 2346 O O . GLU A 1 285 ? -21.127 11.203 -39.559 1.00 14.30 296 GLU A O 1
ATOM 2352 N N . ALA A 1 286 ? -21.489 13.201 -38.591 1.00 13.20 297 ALA A N 1
ATOM 2353 C CA . ALA A 1 286 ? -22.897 13.205 -38.976 1.00 13.37 297 ALA A CA 1
ATOM 2354 C C . ALA A 1 286 ? -23.056 13.297 -40.488 1.00 11.71 297 ALA A C 1
ATOM 2355 O O . ALA A 1 286 ? -23.942 12.653 -41.064 1.00 12.35 297 ALA A O 1
ATOM 2357 N N . ILE A 1 287 ? -22.211 14.092 -41.147 1.00 10.71 298 ILE A N 1
ATOM 2358 C CA . ILE A 1 287 ? -22.271 14.182 -42.602 1.00 9.42 298 ILE A CA 1
ATOM 2359 C C . ILE A 1 287 ? -21.864 12.859 -43.231 1.00 11.21 298 ILE A C 1
ATOM 2360 O O . ILE A 1 287 ? -22.501 12.381 -44.180 1.00 12.78 298 ILE A O 1
ATOM 2365 N N . ALA A 1 288 ? -20.801 12.242 -42.710 1.00 11.18 299 ALA A N 1
ATOM 2366 C CA . ALA A 1 288 ? -20.364 10.960 -43.249 1.00 13.34 299 ALA A CA 1
ATOM 2367 C C . ALA A 1 288 ? -21.462 9.909 -43.130 1.00 12.73 299 ALA A C 1
ATOM 2368 O O . ALA A 1 288 ? -21.690 9.132 -44.064 1.00 15.18 299 ALA A O 1
ATOM 2370 N N . ASP A 1 289 ? -22.156 9.868 -41.989 1.00 13.36 300 ASP A N 1
ATOM 2371 C CA . ASP A 1 289 ? -23.255 8.919 -41.830 1.00 15.59 300 ASP A CA 1
ATOM 2372 C C . ASP A 1 289 ? -24.371 9.201 -42.827 1.00 15.03 300 ASP A C 1
ATOM 2373 O O . ASP A 1 289 ? -24.955 8.277 -43.407 1.00 14.72 300 ASP A O 1
ATOM 2378 N N . PHE A 1 290 ? -24.672 10.478 -43.043 1.00 14.79 301 PHE A N 1
ATOM 2379 C CA . PHE A 1 290 ? -25.715 10.871 -43.981 1.00 15.13 301 PHE A CA 1
ATOM 2380 C C . PHE A 1 290 ? -25.363 10.442 -45.400 1.00 14.16 301 PHE A C 1
ATOM 2381 O O . PHE A 1 290 ? -26.218 9.932 -46.136 1.00 14.68 301 PHE A O 1
ATOM 2389 N N . LEU A 1 291 ? -24.097 10.606 -45.789 1.00 13.17 302 LEU A N 1
ATOM 2390 C CA . LEU A 1 291 ? -23.683 10.184 -47.121 1.00 14.23 302 LEU A CA 1
ATOM 2391 C C . LEU A 1 291 ? -23.761 8.676 -47.261 1.00 15.99 302 LEU A C 1
ATOM 2392 O O . LEU A 1 291 ? -24.158 8.163 -48.313 1.00 17.61 302 LEU A O 1
ATOM 2397 N N . ASN A 1 292 ? -23.367 7.948 -46.215 1.00 17.55 303 ASN A N 1
ATOM 2398 C CA . ASN A 1 292 ? -23.405 6.493 -46.292 1.00 20.02 303 ASN A CA 1
ATOM 2399 C C . ASN A 1 292 ? -24.833 5.995 -46.457 1.00 22.44 303 ASN A C 1
ATOM 2400 O O . ASN A 1 292 ? -25.079 5.023 -47.182 1.00 23.57 303 ASN A O 1
ATOM 2405 N N . GLU A 1 293 ? -25.789 6.656 -45.804 1.00 24.50 304 GLU A N 1
ATOM 2406 C CA . GLU A 1 293 ? -27.186 6.262 -45.946 1.00 27.46 304 GLU A CA 1
ATOM 2407 C C . GLU A 1 293 ? -27.669 6.438 -47.379 1.00 28.30 304 GLU A C 1
ATOM 2408 O O . GLU A 1 293 ? -28.446 5.617 -47.883 1.00 29.07 304 GLU A O 1
ATOM 2414 N N . LEU A 1 294 ? -27.233 7.511 -48.047 1.00 29.69 305 LEU A N 1
ATOM 2415 C CA . LEU A 1 294 ? -27.569 7.701 -49.456 1.00 33.22 305 LEU A CA 1
ATOM 2416 C C . LEU A 1 294 ? -27.031 6.550 -50.300 1.00 34.86 305 LEU A C 1
ATOM 2417 O O . LEU A 1 294 ? -27.755 5.966 -51.114 1.00 36.44 305 LEU A O 1
ATOM 2422 N N . THR A 1 295 ? -25.755 6.207 -50.111 1.00 35.13 306 THR A N 1
ATOM 2423 C CA . THR A 1 295 ? -25.172 5.060 -50.795 1.00 38.08 306 THR A CA 1
ATOM 2424 C C . THR A 1 295 ? -25.784 3.746 -50.324 1.00 43.11 306 THR A C 1
ATOM 2425 O O . THR A 1 295 ? -25.624 2.723 -51.001 1.00 44.37 306 THR A O 1
ATOM 2429 N N . LYS A 1 296 ? -26.487 3.764 -49.191 1.00 46.94 307 LYS A N 1
ATOM 2430 C CA . LYS A 1 296 ? -27.060 2.577 -48.555 1.00 49.17 307 LYS A CA 1
ATOM 2431 C C . LYS A 1 296 ? -25.984 1.612 -48.067 1.00 50.26 307 LYS A C 1
ATOM 2432 O O . LYS A 1 296 ? -25.580 1.664 -46.904 1.00 50.98 307 LYS A O 1
ATOM 2438 N N . ALA B 1 1 ? 17.344 14.461 -24.138 1.00 41.62 12 ALA B N 1
ATOM 2439 C CA . ALA B 1 1 ? 17.693 14.058 -22.782 1.00 40.78 12 ALA B CA 1
ATOM 2440 C C . ALA B 1 1 ? 17.547 12.551 -22.596 1.00 37.92 12 ALA B C 1
ATOM 2441 O O . ALA B 1 1 ? 16.513 11.963 -22.932 1.00 37.23 12 ALA B O 1
ATOM 2443 N N . THR B 1 2 ? 18.595 11.925 -22.071 1.00 34.67 13 THR B N 1
ATOM 2444 C CA . THR B 1 2 ? 18.534 10.508 -21.762 1.00 30.55 13 THR B CA 1
ATOM 2445 C C . THR B 1 2 ? 17.682 10.283 -20.517 1.00 25.66 13 THR B C 1
ATOM 2446 O O . THR B 1 2 ? 17.387 11.205 -19.751 1.00 24.17 13 THR B O 1
ATOM 2450 N N . GLY B 1 3 ? 17.293 9.026 -20.310 1.00 23.66 14 GLY B N 1
ATOM 2451 C CA . GLY B 1 3 ? 16.632 8.678 -19.066 1.00 23.22 14 GLY B CA 1
ATOM 2452 C C . GLY B 1 3 ? 17.491 8.997 -17.857 1.00 24.90 14 GLY B C 1
ATOM 2453 O O . GLY B 1 3 ? 16.999 9.530 -16.859 1.00 24.42 14 GLY B O 1
ATOM 2454 N N . ASP B 1 4 ? 18.792 8.697 -17.941 1.00 26.40 15 ASP B N 1
ATOM 2455 C CA . ASP B 1 4 ? 19.699 8.962 -16.828 1.00 28.20 15 ASP B CA 1
ATOM 2456 C C . ASP B 1 4 ? 19.726 10.442 -16.469 1.00 25.36 15 ASP B C 1
ATOM 2457 O O . ASP B 1 4 ? 19.822 10.802 -15.290 1.00 25.78 15 ASP B O 1
ATOM 2462 N N . GLU B 1 5 ? 19.654 11.311 -17.476 1.00 24.78 16 GLU B N 1
ATOM 2463 C CA . GLU B 1 5 ? 19.646 12.747 -17.227 1.00 24.89 16 GLU B CA 1
ATOM 2464 C C . GLU B 1 5 ? 18.355 13.177 -16.540 1.00 20.84 16 GLU B C 1
ATOM 2465 O O . GLU B 1 5 ? 18.377 14.006 -15.620 1.00 20.60 16 GLU B O 1
ATOM 2471 N N . TRP B 1 6 ? 17.220 12.624 -16.975 1.00 16.18 17 TRP B N 1
ATOM 2472 C CA . TRP B 1 6 ? 15.945 12.959 -16.350 1.00 14.22 17 TRP B CA 1
ATOM 2473 C C . TRP B 1 6 ? 15.900 12.477 -14.907 1.00 13.45 17 TRP B C 1
ATOM 2474 O O . TRP B 1 6 ? 15.569 13.243 -13.990 1.00 14.36 17 TRP B O 1
ATOM 2485 N N . TRP B 1 7 ? 16.242 11.209 -14.680 1.00 15.10 18 TRP B N 1
ATOM 2486 C CA . TRP B 1 7 ? 16.168 10.693 -13.322 1.00 15.98 18 TRP B CA 1
ATOM 2487 C C . TRP B 1 7 ? 17.213 11.313 -12.402 1.00 15.44 18 TRP B C 1
ATOM 2488 O O . TRP B 1 7 ? 17.008 11.331 -11.185 1.00 15.45 18 TRP B O 1
ATOM 2499 N N . ALA B 1 8 ? 18.302 11.854 -12.949 1.00 16.63 19 ALA B N 1
ATOM 2500 C CA . ALA B 1 8 ? 19.250 12.585 -12.116 1.00 17.46 19 ALA B CA 1
ATOM 2501 C C . ALA B 1 8 ? 18.638 13.849 -11.521 1.00 17.30 19 ALA B C 1
ATOM 2502 O O . ALA B 1 8 ? 19.128 14.337 -10.495 1.00 18.57 19 ALA B O 1
ATOM 2504 N N . LYS B 1 9 ? 17.576 14.378 -12.132 1.00 15.80 20 LYS B N 1
ATOM 2505 C CA . LYS B 1 9 ? 16.857 15.526 -11.596 1.00 16.99 20 LYS B CA 1
ATOM 2506 C C . LYS B 1 9 ? 15.765 15.133 -10.614 1.00 16.32 20 LYS B C 1
ATOM 2507 O O . LYS B 1 9 ? 15.127 16.018 -10.029 1.00 17.53 20 LYS B O 1
ATOM 2513 N N . CYS B 1 10 ? 15.524 13.841 -10.434 1.00 14.63 21 CYS B N 1
ATOM 2514 C CA . CYS B 1 10 ? 14.452 13.350 -9.590 1.00 13.24 21 CYS B CA 1
ATOM 2515 C C . CYS B 1 10 ? 15.010 12.935 -8.238 1.00 15.09 21 CYS B C 1
ATOM 2516 O O . CYS B 1 10 ? 16.222 12.812 -8.040 1.00 17.58 21 CYS B O 1
ATOM 2519 N N . LYS B 1 11 ? 14.106 12.752 -7.289 1.00 14.63 22 LYS B N 1
ATOM 2520 C CA . LYS B 1 11 ? 14.475 12.268 -5.971 1.00 17.36 22 LYS B CA 1
ATOM 2521 C C . LYS B 1 11 ? 13.637 11.046 -5.635 1.00 15.17 22 LYS B C 1
ATOM 2522 O O . LYS B 1 11 ? 12.664 10.729 -6.316 1.00 12.54 22 LYS B O 1
ATOM 2528 N N . GLN B 1 12 ? 14.031 10.350 -4.578 1.00 16.91 23 GLN B N 1
ATOM 2529 C CA . GLN B 1 12 ? 13.326 9.158 -4.132 1.00 19.34 23 GLN B CA 1
ATOM 2530 C C . GLN B 1 12 ? 12.953 9.317 -2.667 1.00 19.57 23 GLN B C 1
ATOM 2531 O O . GLN B 1 12 ? 13.714 9.892 -1.883 1.00 24.52 23 GLN B O 1
ATOM 2537 N N . VAL B 1 13 ? 11.768 8.826 -2.313 1.00 16.59 24 VAL B N 1
ATOM 2538 C CA . VAL B 1 13 ? 11.274 8.871 -0.942 1.00 16.76 24 VAL B CA 1
ATOM 2539 C C . VAL B 1 13 ? 10.676 7.513 -0.612 1.00 15.46 24 VAL B C 1
ATOM 2540 O O . VAL B 1 13 ? 10.055 6.871 -1.464 1.00 14.17 24 VAL B O 1
ATOM 2544 N N . ASP B 1 14 ? 10.888 7.060 0.620 1.00 16.11 25 ASP B N 1
ATOM 2545 C CA . ASP B 1 14 ? 10.201 5.868 1.091 1.00 16.22 25 ASP B CA 1
ATOM 2546 C C . ASP B 1 14 ? 8.712 6.165 1.181 1.00 15.06 25 ASP B C 1
ATOM 2547 O O . ASP B 1 14 ? 8.304 7.208 1.702 1.00 16.81 25 ASP B O 1
ATOM 2552 N N . VAL B 1 15 ? 7.902 5.255 0.649 1.00 11.73 26 VAL B N 1
ATOM 2553 C CA . VAL B 1 15 ? 6.452 5.379 0.657 1.00 11.37 26 VAL B CA 1
ATOM 2554 C C . VAL B 1 15 ? 5.903 4.017 1.049 1.00 10.34 26 VAL B C 1
ATOM 2555 O O . VAL B 1 15 ? 6.206 3.014 0.392 1.00 10.37 26 VAL B O 1
ATOM 2559 N N . LEU B 1 16 ? 5.091 3.978 2.107 1.00 10.78 27 LEU B N 1
ATOM 2560 C CA . LEU B 1 16 ? 4.524 2.728 2.602 1.00 11.45 27 LEU B CA 1
ATOM 2561 C C . LEU B 1 16 ? 5.602 1.658 2.730 1.00 12.62 27 LEU B C 1
ATOM 2562 O O . LEU B 1 16 ? 6.600 1.862 3.427 1.00 14.70 27 LEU B O 1
ATOM 2567 N N . ASP B 1 17 ? 5.433 0.527 2.049 1.00 10.97 28 ASP B N 1
ATOM 2568 C CA . ASP B 1 17 ? 6.390 -0.567 2.129 1.00 12.61 28 ASP B CA 1
ATOM 2569 C C . ASP B 1 17 ? 7.324 -0.612 0.928 1.00 13.23 28 ASP B C 1
ATOM 2570 O O . ASP B 1 17 ? 7.902 -1.659 0.631 1.00 14.83 28 ASP B O 1
ATOM 2575 N N . SER B 1 18 ? 7.494 0.516 0.241 1.00 11.80 29 SER B N 1
ATOM 2576 C CA . SER B 1 18 ? 8.372 0.573 -0.918 1.00 10.85 29 SER B CA 1
ATOM 2577 C C . SER B 1 18 ? 8.974 1.969 -1.031 1.00 11.61 29 SER B C 1
ATOM 2578 O O . SER B 1 18 ? 9.195 2.650 -0.022 1.00 11.28 29 SER B O 1
ATOM 2581 N N . GLU B 1 19 ? 9.232 2.415 -2.253 1.00 11.92 30 GLU B N 1
ATOM 2582 C CA . GLU B 1 19 ? 9.805 3.730 -2.467 1.00 13.33 30 GLU B CA 1
ATOM 2583 C C . GLU B 1 19 ? 9.294 4.230 -3.801 1.00 11.33 30 GLU B C 1
ATOM 2584 O O . GLU B 1 19 ? 8.973 3.440 -4.692 1.00 12.40 30 GLU B O 1
ATOM 2590 N N . MET B 1 20 ? 9.202 5.547 -3.926 1.00 9.73 31 MET B N 1
ATOM 2591 C CA . MET B 1 20 ? 8.796 6.158 -5.178 1.00 8.71 31 MET B CA 1
ATOM 2592 C C . MET B 1 20 ? 9.789 7.230 -5.588 1.00 9.28 31 MET B C 1
ATOM 2593 O O . MET B 1 20 ? 10.349 7.939 -4.744 1.00 12.55 31 MET B O 1
ATOM 2598 N N . SER B 1 21 ? 10.008 7.323 -6.893 1.00 8.95 32 SER B N 1
ATOM 2599 C CA . SER B 1 21 ? 10.845 8.348 -7.499 1.00 9.78 32 SER B CA 1
ATOM 2600 C C . SER B 1 21 ? 9.944 9.437 -8.064 1.00 9.04 32 SER B C 1
ATOM 2601 O O . SER B 1 21 ? 8.849 9.152 -8.552 1.00 9.12 32 SER B O 1
ATOM 2604 N N . TYR B 1 22 ? 10.384 10.690 -7.965 1.00 8.23 33 TYR B N 1
ATOM 2605 C CA . TYR B 1 22 ? 9.570 11.793 -8.462 1.00 8.88 33 TYR B CA 1
ATOM 2606 C C . TYR B 1 22 ? 10.437 12.999 -8.782 1.00 8.83 33 TYR B C 1
ATOM 2607 O O . TYR B 1 22 ? 11.467 13.238 -8.144 1.00 11.07 33 TYR B O 1
ATOM 2616 N N . TYR B 1 23 ? 9.994 13.762 -9.772 1.00 8.69 34 TYR B N 1
ATOM 2617 C CA . TYR B 1 23 ? 10.577 15.065 -10.041 1.00 8.20 34 TYR B CA 1
ATOM 2618 C C . TYR B 1 23 ? 9.926 16.093 -9.129 1.00 8.20 34 TYR B C 1
ATOM 2619 O O . TYR B 1 23 ? 8.713 16.063 -8.909 1.00 8.81 34 TYR B O 1
ATOM 2628 N N . ASP B 1 24 ? 10.731 17.016 -8.609 1.00 9.95 35 ASP B N 1
ATOM 2629 C CA . ASP B 1 24 ? 10.209 18.116 -7.801 1.00 10.81 35 ASP B CA 1
ATOM 2630 C C . ASP B 1 24 ? 11.076 19.332 -8.088 1.00 10.24 35 ASP B C 1
ATOM 2631 O O . ASP B 1 24 ? 12.243 19.364 -7.689 1.00 13.33 35 ASP B O 1
ATOM 2636 N N . SER B 1 25 ? 10.505 20.339 -8.753 1.00 11.06 36 SER B N 1
ATOM 2637 C CA . SER B 1 25 ? 11.294 21.512 -9.125 1.00 12.55 36 SER B CA 1
ATOM 2638 C C . SER B 1 25 ? 11.593 22.433 -7.948 1.00 16.68 36 SER B C 1
ATOM 2639 O O . SER B 1 25 ? 12.476 23.286 -8.068 1.00 19.55 36 SER B O 1
ATOM 2642 N N . ASP B 1 26 ? 10.876 22.308 -6.826 1.00 15.90 37 ASP B N 1
ATOM 2643 C CA . ASP B 1 26 ? 11.126 23.207 -5.699 1.00 17.64 37 ASP B CA 1
ATOM 2644 C C . ASP B 1 26 ? 10.723 22.557 -4.380 1.00 17.94 37 ASP B C 1
ATOM 2645 O O . ASP B 1 26 ? 9.697 22.923 -3.791 1.00 17.75 37 ASP B O 1
ATOM 2650 N N . PRO B 1 27 ? 11.519 21.609 -3.885 1.00 17.76 38 PRO B N 1
ATOM 2651 C CA . PRO B 1 27 ? 11.100 20.783 -2.744 1.00 19.65 38 PRO B CA 1
ATOM 2652 C C . PRO B 1 27 ? 10.620 21.580 -1.540 1.00 18.93 38 PRO B C 1
ATOM 2653 O O . PRO B 1 27 ? 11.277 22.521 -1.083 1.00 19.79 38 PRO B O 1
ATOM 2657 N N . GLY B 1 28 ? 9.453 21.183 -1.027 1.00 17.43 39 GLY B N 1
ATOM 2658 C CA . GLY B 1 28 ? 8.896 21.711 0.196 1.00 18.57 39 GLY B CA 1
ATOM 2659 C C . GLY B 1 28 ? 8.147 23.017 0.073 1.00 18.22 39 GLY B C 1
ATOM 2660 O O . GLY B 1 28 ? 7.506 23.433 1.046 1.00 21.23 39 GLY B O 1
ATOM 2661 N N . LYS B 1 29 ? 8.196 23.686 -1.072 1.00 15.39 40 LYS B N 1
ATOM 2662 C CA . LYS B 1 29 ? 7.616 25.020 -1.151 1.00 15.31 40 LYS B CA 1
ATOM 2663 C C . LYS B 1 29 ? 6.104 24.943 -1.322 1.00 13.99 40 LYS B C 1
ATOM 2664 O O . LYS B 1 29 ? 5.569 24.025 -1.957 1.00 13.21 40 LYS B O 1
ATOM 2670 N N . HIS B 1 30 ? 5.414 25.928 -0.748 1.00 12.14 41 HIS B N 1
ATOM 2671 C CA . HIS B 1 30 ? 3.961 26.014 -0.828 1.00 10.14 41 HIS B CA 1
ATOM 2672 C C . HIS B 1 30 ? 3.486 27.118 -1.757 1.00 12.25 41 HIS B C 1
ATOM 2673 O O . HIS B 1 30 ? 2.325 27.532 -1.680 1.00 12.61 41 HIS B O 1
ATOM 2680 N N . LYS B 1 31 ? 4.352 27.578 -2.657 1.00 11.78 42 LYS B N 1
ATOM 2681 C CA . LYS B 1 31 ? 3.928 28.409 -3.777 1.00 11.75 42 LYS B CA 1
ATOM 2682 C C . LYS B 1 31 ? 3.018 27.595 -4.696 1.00 10.20 42 LYS B C 1
ATOM 2683 O O . LYS B 1 31 ? 2.798 26.400 -4.458 1.00 10.30 42 LYS B O 1
ATOM 2689 N N . ASN B 1 32 ? 2.474 28.238 -5.728 1.00 10.82 43 ASN B N 1
ATOM 2690 C CA . ASN B 1 32 ? 1.625 27.568 -6.707 1.00 9.02 43 ASN B CA 1
ATOM 2691 C C . ASN B 1 32 ? 2.270 26.255 -7.137 1.00 9.81 43 ASN B C 1
ATOM 2692 O O . ASN B 1 32 ? 3.445 26.230 -7.510 1.00 10.76 43 ASN B O 1
ATOM 2697 N N . THR B 1 33 ? 1.504 25.160 -7.069 1.00 9.64 44 THR B N 1
ATOM 2698 C CA . THR B 1 33 ? 2.039 23.812 -7.254 1.00 9.64 44 THR B CA 1
ATOM 2699 C C . THR B 1 33 ? 1.200 23.014 -8.244 1.00 7.40 44 THR B C 1
ATOM 2700 O O . THR B 1 33 ? -0.034 23.013 -8.161 1.00 8.22 44 THR B O 1
ATOM 2704 N N . VAL B 1 34 ? 1.876 22.322 -9.163 1.00 8.02 45 VAL B N 1
ATOM 2705 C CA . VAL B 1 34 ? 1.238 21.513 -10.197 1.00 8.15 45 VAL B CA 1
ATOM 2706 C C . VAL B 1 34 ? 1.813 20.099 -10.140 1.00 7.32 45 VAL B C 1
ATOM 2707 O O . VAL B 1 34 ? 3.036 19.919 -10.075 1.00 8.81 45 VAL B O 1
ATOM 2711 N N . ILE B 1 35 ? 0.933 19.100 -10.151 1.00 7.76 46 ILE B N 1
ATOM 2712 C CA . ILE B 1 35 ? 1.329 17.691 -10.097 1.00 6.94 46 ILE B CA 1
ATOM 2713 C C . ILE B 1 35 ? 0.967 17.042 -11.422 1.00 7.41 46 ILE B C 1
ATOM 2714 O O . ILE B 1 35 ? -0.190 17.114 -11.852 1.00 8.74 46 ILE B O 1
ATOM 2719 N N . PHE B 1 36 ? 1.953 16.407 -12.055 1.00 6.59 47 PHE B N 1
ATOM 2720 C CA . PHE B 1 36 ? 1.805 15.767 -13.366 1.00 5.86 47 PHE B CA 1
ATOM 2721 C C . PHE B 1 36 ? 1.780 14.256 -13.176 1.00 6.50 47 PHE B C 1
ATOM 2722 O O . PHE B 1 36 ? 2.719 13.694 -12.611 1.00 7.42 47 PHE B O 1
ATOM 2730 N N . LEU B 1 37 ? 0.724 13.609 -13.666 1.00 6.12 48 LEU B N 1
ATOM 2731 C CA . LEU B 1 37 ? 0.503 12.175 -13.459 1.00 5.09 48 LEU B CA 1
ATOM 2732 C C . LEU B 1 37 ? 0.489 11.449 -14.801 1.00 6.83 48 LEU B C 1
ATOM 2733 O O . LEU B 1 37 ? -0.432 11.636 -15.601 1.00 7.99 48 LEU B O 1
ATOM 2738 N N . HIS B 1 38 ? 1.493 10.602 -15.032 1.00 7.16 49 HIS B N 1
ATOM 2739 C CA . HIS B 1 38 ? 1.568 9.757 -16.220 1.00 6.76 49 HIS B CA 1
ATOM 2740 C C . HIS B 1 38 ? 0.677 8.519 -16.074 1.00 8.55 49 HIS B C 1
ATOM 2741 O O . HIS B 1 38 ? 0.118 8.248 -15.015 1.00 10.05 49 HIS B O 1
ATOM 2748 N N . GLY B 1 39 ? 0.567 7.751 -17.158 1.00 8.51 50 GLY B N 1
ATOM 2749 C CA . GLY B 1 39 ? -0.179 6.505 -17.158 1.00 9.59 50 GLY B CA 1
ATOM 2750 C C . GLY B 1 39 ? 0.639 5.353 -17.726 1.00 10.59 50 GLY B C 1
ATOM 2751 O O . GLY B 1 39 ? 1.848 5.254 -17.525 1.00 11.61 50 GLY B O 1
ATOM 2752 N N . ASN B 1 40 ? -0.047 4.467 -18.446 1.00 10.13 51 ASN B N 1
ATOM 2753 C CA . ASN B 1 40 ? 0.592 3.240 -18.923 1.00 8.80 51 ASN B CA 1
ATOM 2754 C C . ASN B 1 40 ? 1.069 3.415 -20.359 1.00 10.32 51 ASN B C 1
ATOM 2755 O O . ASN B 1 40 ? 0.328 3.950 -21.189 1.00 14.83 51 ASN B O 1
ATOM 2760 N N . PRO B 1 41 ? 2.282 2.957 -20.719 1.00 10.80 52 PRO B N 1
ATOM 2761 C CA . PRO B 1 41 ? 3.321 2.300 -19.912 1.00 10.49 52 PRO B CA 1
ATOM 2762 C C . PRO B 1 41 ? 4.491 3.252 -19.695 1.00 10.69 52 PRO B C 1
ATOM 2763 O O . PRO B 1 41 ? 5.644 2.863 -19.888 1.00 12.28 52 PRO B O 1
ATOM 2767 N N . THR B 1 42 ? 4.190 4.491 -19.305 1.00 9.16 53 THR B N 1
ATOM 2768 C CA . THR B 1 42 ? 5.166 5.568 -19.284 1.00 9.97 53 THR B CA 1
ATOM 2769 C C . THR B 1 42 ? 5.663 5.812 -17.858 1.00 8.39 53 THR B C 1
ATOM 2770 O O . THR B 1 42 ? 5.615 4.916 -17.006 1.00 9.69 53 THR B O 1
ATOM 2774 N N . SER B 1 43 ? 6.188 7.004 -17.610 1.00 8.40 54 SER B N 1
ATOM 2775 C CA . SER B 1 43 ? 6.720 7.396 -16.317 1.00 8.11 54 SER B CA 1
ATOM 2776 C C . SER B 1 43 ? 6.742 8.916 -16.300 1.00 7.46 54 SER B C 1
ATOM 2777 O O . SER B 1 43 ? 6.236 9.568 -17.221 1.00 9.39 54 SER B O 1
ATOM 2780 N N . SER B 1 44 ? 7.345 9.491 -15.258 1.00 7.82 55 SER B N 1
ATOM 2781 C CA . SER B 1 44 ? 7.474 10.948 -15.199 1.00 8.50 55 SER B CA 1
ATOM 2782 C C . SER B 1 44 ? 8.228 11.506 -16.402 1.00 7.86 55 SER B C 1
ATOM 2783 O O . SER B 1 44 ? 8.049 12.686 -16.749 1.00 8.78 55 SER B O 1
ATOM 2786 N N . TYR B 1 45 ? 9.055 10.672 -17.050 1.00 8.40 56 TYR B N 1
ATOM 2787 C CA . TYR B 1 45 ? 9.785 11.055 -18.259 1.00 8.75 56 TYR B CA 1
ATOM 2788 C C . TYR B 1 45 ? 8.850 11.601 -19.334 1.00 9.22 56 TYR B C 1
ATOM 2789 O O . TYR B 1 45 ? 9.253 12.454 -20.137 1.00 9.58 56 TYR B O 1
ATOM 2798 N N . LEU B 1 46 ? 7.588 11.157 -19.336 1.00 8.51 57 LEU B N 1
ATOM 2799 C CA . LEU B 1 46 ? 6.613 11.617 -20.323 1.00 8.84 57 LEU B CA 1
ATOM 2800 C C . LEU B 1 46 ? 6.449 13.133 -20.308 1.00 8.61 57 LEU B C 1
ATOM 2801 O O . LEU B 1 46 ? 6.124 13.741 -21.344 1.00 9.88 57 LEU B O 1
ATOM 2806 N N . TRP B 1 47 ? 6.661 13.766 -19.155 1.00 7.80 58 TRP B N 1
ATOM 2807 C CA . TRP B 1 47 ? 6.394 15.187 -18.975 1.00 6.79 58 TRP B CA 1
ATOM 2808 C C . TRP B 1 47 ? 7.637 16.053 -19.110 1.00 7.96 58 TRP B C 1
ATOM 2809 O O . TRP B 1 47 ? 7.555 17.267 -18.886 1.00 9.23 58 TRP B O 1
ATOM 2820 N N . ARG B 1 48 ? 8.781 15.467 -19.474 1.00 8.72 59 ARG B N 1
ATOM 2821 C CA . ARG B 1 48 ? 10.053 16.186 -19.446 1.00 10.26 59 ARG B CA 1
ATOM 2822 C C . ARG B 1 48 ? 10.053 17.443 -20.312 1.00 11.15 59 ARG B C 1
ATOM 2823 O O . ARG B 1 48 ? 10.744 18.411 -19.981 1.00 12.57 59 ARG B O 1
ATOM 2831 N N . ASN B 1 49 ? 9.326 17.446 -21.429 1.00 10.63 60 ASN B N 1
ATOM 2832 C CA . ASN B 1 49 ? 9.305 18.604 -22.313 1.00 12.08 60 ASN B CA 1
ATOM 2833 C C . ASN B 1 49 ? 8.084 19.483 -22.099 1.00 11.78 60 ASN B C 1
ATOM 2834 O O . ASN B 1 49 ? 7.965 20.537 -22.740 1.00 14.56 60 ASN B O 1
ATOM 2839 N N . VAL B 1 50 ? 7.169 19.070 -21.234 1.00 10.58 61 VAL B N 1
ATOM 2840 C CA . VAL B 1 50 ? 6.021 19.894 -20.875 1.00 10.43 61 VAL B CA 1
ATOM 2841 C C . VAL B 1 50 ? 6.341 20.773 -19.678 1.00 9.77 61 VAL B C 1
ATOM 2842 O O . VAL B 1 50 ? 6.101 21.981 -19.689 1.00 10.64 61 VAL B O 1
ATOM 2846 N N . ILE B 1 51 ? 6.919 20.170 -18.649 1.00 10.24 62 ILE B N 1
ATOM 2847 C CA . ILE B 1 51 ? 7.251 20.827 -17.387 1.00 9.60 62 ILE B CA 1
ATOM 2848 C C . ILE B 1 51 ? 8.027 22.137 -17.551 1.00 12.06 62 ILE B C 1
ATOM 2849 O O . ILE B 1 51 ? 7.713 23.104 -16.844 1.00 11.71 62 ILE B O 1
ATOM 2854 N N . PRO B 1 52 ? 9.017 22.251 -18.449 1.00 11.54 63 PRO B N 1
ATOM 2855 C CA . PRO B 1 52 ? 9.759 23.525 -18.537 1.00 14.38 63 PRO B CA 1
ATOM 2856 C C . PRO B 1 52 ? 8.890 24.736 -18.854 1.00 15.35 63 PRO B C 1
ATOM 2857 O O . PRO B 1 52 ? 9.286 25.863 -18.527 1.00 16.63 63 PRO B O 1
ATOM 2861 N N . HIS B 1 53 ? 7.718 24.547 -19.464 1.00 13.40 64 HIS B N 1
ATOM 2862 C CA . HIS B 1 53 ? 6.820 25.667 -19.727 1.00 14.97 64 HIS B CA 1
ATOM 2863 C C . HIS B 1 53 ? 6.047 26.094 -18.491 1.00 13.48 64 HIS B C 1
ATOM 2864 O O . HIS B 1 53 ? 5.498 27.205 -18.462 1.00 14.36 64 HIS B O 1
ATOM 2871 N N . VAL B 1 54 ? 5.989 25.232 -17.478 1.00 13.39 65 VAL B N 1
ATOM 2872 C CA . VAL B 1 54 ? 5.197 25.477 -16.288 1.00 13.80 65 VAL B CA 1
ATOM 2873 C C . VAL B 1 54 ? 6.061 25.849 -15.093 1.00 14.40 65 VAL B C 1
ATOM 2874 O O . VAL B 1 54 ? 5.603 26.603 -14.225 1.00 14.74 65 VAL B O 1
ATOM 2878 N N . GLU B 1 55 ? 7.338 25.284 -14.975 1.00 14.11 66 GLU B N 1
ATOM 2879 C CA . GLU B 1 55 ? 8.161 25.716 -13.882 1.00 16.50 66 GLU B CA 1
ATOM 2880 C C . GLU B 1 55 ? 8.352 27.209 -13.630 1.00 16.90 66 GLU B C 1
ATOM 2881 O O . GLU B 1 55 ? 8.381 27.622 -12.548 1.00 17.69 66 GLU B O 1
ATOM 2887 N N . PRO B 1 56 ? 8.453 28.038 -14.573 1.00 18.29 67 PRO B N 1
ATOM 2888 C CA . PRO B 1 56 ? 8.550 29.421 -14.141 1.00 19.23 67 PRO B CA 1
ATOM 2889 C C . PRO B 1 56 ? 7.366 29.899 -13.319 1.00 20.25 67 PRO B C 1
ATOM 2890 O O . PRO B 1 56 ? 7.502 30.856 -12.618 1.00 24.53 67 PRO B O 1
ATOM 2894 N N . LEU B 1 57 ? 6.222 29.258 -13.402 1.00 17.34 68 LEU B N 1
ATOM 2895 C CA . LEU B 1 57 ? 5.016 29.689 -12.714 1.00 18.24 68 LEU B CA 1
ATOM 2896 C C . LEU B 1 57 ? 4.685 28.858 -11.488 1.00 15.95 68 LEU B C 1
ATOM 2897 O O . LEU B 1 57 ? 3.800 29.250 -10.726 1.00 18.08 68 LEU B O 1
ATOM 2902 N N . ALA B 1 58 ? 5.317 27.704 -11.304 1.00 13.15 69 ALA B N 1
ATOM 2903 C CA . ALA B 1 58 ? 4.831 26.802 -10.274 1.00 11.69 69 ALA B CA 1
ATOM 2904 C C . ALA B 1 58 ? 5.917 25.825 -9.879 1.00 10.02 69 ALA B C 1
ATOM 2905 O O . ALA B 1 58 ? 6.797 25.495 -10.675 1.00 13.40 69 ALA B O 1
ATOM 2907 N N . ARG B 1 59 ? 5.819 25.360 -8.637 1.00 9.50 70 ARG B N 1
ATOM 2908 C CA . ARG B 1 59 ? 6.472 24.126 -8.232 1.00 8.68 70 ARG B CA 1
ATOM 2909 C C . ARG B 1 59 ? 5.826 22.975 -8.992 1.00 9.47 70 ARG B C 1
ATOM 2910 O O . ARG B 1 59 ? 4.603 22.790 -8.939 1.00 9.58 70 ARG B O 1
ATOM 2918 N N . CYS B 1 60 ? 6.635 22.224 -9.719 1.00 8.28 71 CYS B N 1
ATOM 2919 C CA . CYS B 1 60 ? 6.151 21.117 -10.534 1.00 9.14 71 CYS B CA 1
ATOM 2920 C C . CYS B 1 60 ? 6.638 19.803 -9.952 1.00 9.72 71 CYS B C 1
ATOM 2921 O O . CYS B 1 60 ? 7.847 19.613 -9.760 1.00 10.32 71 CYS B O 1
ATOM 2924 N N . LEU B 1 61 ? 5.699 18.898 -9.692 1.00 8.72 72 LEU B N 1
ATOM 2925 C CA . LEU B 1 61 ? 6.014 17.549 -9.241 1.00 7.62 72 LEU B CA 1
ATOM 2926 C C . LEU B 1 61 ? 5.520 16.535 -10.267 1.00 8.40 72 LEU B C 1
ATOM 2927 O O . LEU B 1 61 ? 4.462 16.718 -10.865 1.00 9.14 72 LEU B O 1
ATOM 2932 N N . ALA B 1 62 ? 6.263 15.448 -10.440 1.00 6.87 73 ALA B N 1
ATOM 2933 C CA . ALA B 1 62 ? 5.874 14.395 -11.378 1.00 6.18 73 ALA B CA 1
ATOM 2934 C C . ALA B 1 62 ? 6.367 13.064 -10.831 1.00 7.54 73 ALA B C 1
ATOM 2935 O O . ALA B 1 62 ? 7.556 12.732 -10.957 1.00 7.69 73 ALA B O 1
ATOM 2937 N N . PRO B 1 63 ? 5.493 12.291 -10.193 1.00 6.74 74 PRO B N 1
ATOM 2938 C CA . PRO B 1 63 ? 5.925 11.001 -9.640 1.00 6.41 74 PRO B CA 1
ATOM 2939 C C . PRO B 1 63 ? 5.893 9.899 -10.681 1.00 8.58 74 PRO B C 1
ATOM 2940 O O . PRO B 1 63 ? 5.126 9.937 -11.650 1.00 9.62 74 PRO B O 1
ATOM 2944 N N . ASP B 1 64 ? 6.765 8.914 -10.471 1.00 7.13 75 ASP B N 1
ATOM 2945 C CA . ASP B 1 64 ? 6.656 7.631 -11.154 1.00 8.10 75 ASP B CA 1
ATOM 2946 C C . ASP B 1 64 ? 5.692 6.770 -10.349 1.00 8.14 75 ASP B C 1
ATOM 2947 O O . ASP B 1 64 ? 5.904 6.548 -9.146 1.00 8.82 75 ASP B O 1
ATOM 2952 N N . LEU B 1 65 ? 4.642 6.278 -10.994 1.00 7.69 76 LEU B N 1
ATOM 2953 C CA . LEU B 1 65 ? 3.734 5.368 -10.304 1.00 8.29 76 LEU B CA 1
ATOM 2954 C C . LEU B 1 65 ? 4.486 4.129 -9.815 1.00 6.41 76 LEU B C 1
ATOM 2955 O O . LEU B 1 65 ? 5.540 3.756 -10.347 1.00 8.75 76 LEU B O 1
ATOM 2960 N N . ILE B 1 66 ? 3.945 3.498 -8.766 1.00 8.76 77 ILE B N 1
ATOM 2961 C CA . ILE B 1 66 ? 4.623 2.341 -8.189 1.00 8.15 77 ILE B CA 1
ATOM 2962 C C . ILE B 1 66 ? 4.796 1.270 -9.258 1.00 9.94 77 ILE B C 1
ATOM 2963 O O . ILE B 1 66 ? 3.936 1.082 -10.132 1.00 9.94 77 ILE B O 1
ATOM 2968 N N . GLY B 1 67 ? 5.959 0.624 -9.248 1.00 9.08 78 GLY B N 1
ATOM 2969 C CA . GLY B 1 67 ? 6.269 -0.364 -10.261 1.00 11.11 78 GLY B CA 1
ATOM 2970 C C . GLY B 1 67 ? 6.695 0.194 -11.601 1.00 9.62 78 GLY B C 1
ATOM 2971 O O . GLY B 1 67 ? 7.030 -0.589 -12.500 1.00 11.10 78 GLY B O 1
ATOM 2972 N N . MET B 1 68 ? 6.703 1.515 -11.764 1.00 9.73 79 MET B N 1
ATOM 2973 C CA . MET B 1 68 ? 7.004 2.158 -13.033 1.00 9.28 79 MET B CA 1
ATOM 2974 C C . MET B 1 68 ? 8.136 3.157 -12.834 1.00 9.44 79 MET B C 1
ATOM 2975 O O . MET B 1 68 ? 8.462 3.537 -11.702 1.00 10.04 79 MET B O 1
ATOM 2980 N N . GLY B 1 69 ? 8.730 3.583 -13.951 1.00 9.10 80 GLY B N 1
ATOM 2981 C CA . GLY B 1 69 ? 9.859 4.496 -13.868 1.00 10.18 80 GLY B CA 1
ATOM 2982 C C . GLY B 1 69 ? 10.925 3.961 -12.938 1.00 11.73 80 GLY B C 1
ATOM 2983 O O . GLY B 1 69 ? 11.316 2.784 -13.005 1.00 11.79 80 GLY B O 1
ATOM 2984 N N . LYS B 1 70 ? 11.384 4.818 -12.029 1.00 10.64 81 LYS B N 1
ATOM 2985 C CA . LYS B 1 70 ? 12.360 4.427 -11.022 1.00 11.70 81 LYS B CA 1
ATOM 2986 C C . LYS B 1 70 ? 11.728 4.162 -9.658 1.00 11.23 81 LYS B C 1
ATOM 2987 O O . LYS B 1 70 ? 12.450 4.069 -8.657 1.00 13.31 81 LYS B O 1
ATOM 2993 N N . SER B 1 71 ? 10.401 4.042 -9.591 1.00 9.09 82 SER B N 1
ATOM 2994 C CA . SER B 1 71 ? 9.774 3.647 -8.336 1.00 8.44 82 SER B CA 1
ATOM 2995 C C . SER B 1 71 ? 9.953 2.148 -8.093 1.00 11.52 82 SER B C 1
ATOM 2996 O O . SER B 1 71 ? 10.309 1.378 -8.987 1.00 13.97 82 SER B O 1
ATOM 2999 N N . GLY B 1 72 ? 9.708 1.743 -6.850 1.00 13.27 83 GLY B N 1
ATOM 3000 C CA . GLY B 1 72 ? 9.971 0.369 -6.460 1.00 13.00 83 GLY B CA 1
ATOM 3001 C C . GLY B 1 72 ? 9.024 -0.626 -7.105 1.00 11.74 83 GLY B C 1
ATOM 3002 O O . GLY B 1 72 ? 7.892 -0.311 -7.464 1.00 13.86 83 GLY B O 1
ATOM 3003 N N . LYS B 1 73 ? 9.507 -1.860 -7.241 1.00 12.89 84 LYS B N 1
ATOM 3004 C CA . LYS B 1 73 ? 8.692 -2.991 -7.675 1.00 12.41 84 LYS B CA 1
ATOM 3005 C C . LYS B 1 73 ? 8.132 -3.707 -6.452 1.00 13.23 84 LYS B C 1
ATOM 3006 O O . LYS B 1 73 ? 8.841 -3.907 -5.464 1.00 14.81 84 LYS B O 1
ATOM 3012 N N . LEU B 1 74 ? 6.850 -4.081 -6.517 1.00 12.31 85 LEU B N 1
ATOM 3013 C CA . LEU B 1 74 ? 6.166 -4.729 -5.390 1.00 11.47 85 LEU B CA 1
ATOM 3014 C C . LEU B 1 74 ? 6.274 -6.252 -5.490 1.00 13.98 85 LEU B C 1
ATOM 3015 O O . LEU B 1 74 ? 5.895 -6.830 -6.518 1.00 16.70 85 LEU B O 1
ATOM 3020 N N . PRO B 1 75 ? 6.731 -6.929 -4.431 1.00 14.88 86 PRO B N 1
ATOM 3021 C CA . PRO B 1 75 ? 7.016 -8.372 -4.526 1.00 15.54 86 PRO B CA 1
ATOM 3022 C C . PRO B 1 75 ? 5.785 -9.273 -4.583 1.00 16.78 86 PRO B C 1
ATOM 3023 O O . PRO B 1 75 ? 5.939 -10.479 -4.835 1.00 20.24 86 PRO B O 1
ATOM 3027 N N . ASN B 1 76 ? 4.584 -8.759 -4.333 1.00 18.91 87 ASN B N 1
ATOM 3028 C CA . ASN B 1 76 ? 3.370 -9.522 -4.599 1.00 18.58 87 ASN B CA 1
ATOM 3029 C C . ASN B 1 76 ? 2.876 -9.342 -6.028 1.00 17.74 87 ASN B C 1
ATOM 3030 O O . ASN B 1 76 ? 1.879 -9.965 -6.408 1.00 18.74 87 ASN B O 1
ATOM 3035 N N . HIS B 1 77 ? 3.545 -8.491 -6.813 1.00 16.77 88 HIS B N 1
ATOM 3036 C CA . HIS B 1 77 ? 3.184 -8.218 -8.208 1.00 17.55 88 HIS B CA 1
ATOM 3037 C C . HIS B 1 77 ? 1.745 -7.735 -8.364 1.00 15.17 88 HIS B C 1
ATOM 3038 O O . HIS B 1 77 ? 1.125 -7.946 -9.409 1.00 17.18 88 HIS B O 1
ATOM 3045 N N . SER B 1 78 ? 1.205 -7.059 -7.346 1.00 12.89 89 SER B N 1
ATOM 3046 C CA . SER B 1 78 ? -0.179 -6.591 -7.367 1.00 12.85 89 SER B CA 1
ATOM 3047 C C . SER B 1 78 ? -0.190 -5.094 -7.648 1.00 12.83 89 SER B C 1
ATOM 3048 O O . SER B 1 78 ? 0.202 -4.286 -6.798 1.00 12.46 89 SER B O 1
ATOM 3051 N N . TYR B 1 79 ? -0.631 -4.742 -8.848 1.00 11.41 90 TYR B N 1
ATOM 3052 C CA . TYR B 1 79 ? -0.613 -3.375 -9.354 1.00 10.75 90 TYR B CA 1
ATOM 3053 C C . TYR B 1 79 ? -1.981 -2.977 -9.876 1.00 11.21 90 TYR B C 1
ATOM 3054 O O . TYR B 1 79 ? -2.106 -2.341 -10.930 1.00 10.58 90 TYR B O 1
ATOM 3063 N N . ARG B 1 80 ? -3.033 -3.354 -9.157 1.00 9.41 91 ARG B N 1
ATOM 3064 C CA . ARG B 1 80 ? -4.364 -2.917 -9.520 1.00 9.81 91 ARG B CA 1
ATOM 3065 C C . ARG B 1 80 ? -4.516 -1.430 -9.227 1.00 9.59 91 ARG B C 1
ATOM 3066 O O . ARG B 1 80 ? -3.682 -0.815 -8.558 1.00 10.47 91 ARG B O 1
ATOM 3074 N N . PHE B 1 81 ? -5.587 -0.841 -9.766 1.00 9.88 92 PHE B N 1
ATOM 3075 C CA . PHE B 1 81 ? -5.849 0.580 -9.533 1.00 10.13 92 PHE B CA 1
ATOM 3076 C C . PHE B 1 81 ? -5.779 0.903 -8.047 1.00 9.97 92 PHE B C 1
ATOM 3077 O O . PHE B 1 81 ? -5.173 1.907 -7.651 1.00 10.01 92 PHE B O 1
ATOM 3085 N N . VAL B 1 82 ? -6.372 0.047 -7.205 1.00 8.47 93 VAL B N 1
ATOM 3086 C CA . VAL B 1 82 ? -6.398 0.350 -5.774 1.00 10.31 93 VAL B CA 1
ATOM 3087 C C . VAL B 1 82 ? -4.998 0.318 -5.167 1.00 9.99 93 VAL B C 1
ATOM 3088 O O . VAL B 1 82 ? -4.725 1.038 -4.199 1.00 10.04 93 VAL B O 1
ATOM 3092 N N . ASP B 1 83 ? -4.100 -0.515 -5.697 1.00 9.80 94 ASP B N 1
ATOM 3093 C CA . ASP B 1 83 ? -2.717 -0.521 -5.224 1.00 9.20 94 ASP B CA 1
ATOM 3094 C C . ASP B 1 83 ? -2.004 0.755 -5.632 1.00 7.37 94 ASP B C 1
ATOM 3095 O O . ASP B 1 83 ? -1.293 1.366 -4.833 1.00 8.48 94 ASP B O 1
ATOM 3100 N N . HIS B 1 84 ? -2.160 1.150 -6.891 1.00 7.55 95 HIS B N 1
ATOM 3101 C CA . HIS B 1 84 ? -1.578 2.408 -7.341 1.00 6.81 95 HIS B CA 1
ATOM 3102 C C . HIS B 1 84 ? -2.110 3.575 -6.527 1.00 7.48 95 HIS B C 1
ATOM 3103 O O . HIS B 1 84 ? -1.356 4.499 -6.189 1.00 8.62 95 HIS B O 1
ATOM 3110 N N . TYR B 1 85 ? -3.415 3.567 -6.222 1.00 7.99 96 TYR B N 1
ATOM 3111 C CA . TYR B 1 85 ? -4.003 4.702 -5.521 1.00 7.44 96 TYR B CA 1
ATOM 3112 C C . TYR B 1 85 ? -3.531 4.763 -4.077 1.00 6.66 96 TYR B C 1
ATOM 3113 O O . TYR B 1 85 ? -3.304 5.850 -3.545 1.00 7.88 96 TYR B O 1
ATOM 3122 N N . ARG B 1 86 ? -3.383 3.602 -3.427 1.00 7.56 97 ARG B N 1
ATOM 3123 C CA . ARG B 1 86 ? -2.801 3.547 -2.089 1.00 8.25 97 ARG B CA 1
ATOM 3124 C C . ARG B 1 86 ? -1.405 4.162 -2.079 1.00 8.26 97 ARG B C 1
ATOM 3125 O O . ARG B 1 86 ? -1.095 5.004 -1.223 1.00 8.88 97 ARG B O 1
ATOM 3133 N N . TYR B 1 87 ? -0.577 3.815 -3.072 1.00 7.70 98 TYR B N 1
ATOM 3134 C CA . TYR B 1 87 ? 0.776 4.358 -3.145 1.00 7.13 98 TYR B CA 1
ATOM 3135 C C . TYR B 1 87 ? 0.766 5.840 -3.497 1.00 6.94 98 TYR B C 1
ATOM 3136 O O . TYR B 1 87 ? 1.481 6.637 -2.876 1.00 7.43 98 TYR B O 1
ATOM 3145 N N . LEU B 1 88 ? -0.026 6.228 -4.500 1.00 7.14 99 LEU B N 1
ATOM 3146 C CA . LEU B 1 88 ? -0.037 7.629 -4.918 1.00 7.02 99 LEU B CA 1
ATOM 3147 C C . LEU B 1 88 ? -0.563 8.523 -3.802 1.00 7.21 99 LEU B C 1
ATOM 3148 O O . LEU B 1 88 ? -0.041 9.623 -3.579 1.00 7.60 99 LEU B O 1
ATOM 3153 N N . SER B 1 89 ? -1.612 8.078 -3.099 1.00 7.46 100 SER B N 1
ATOM 3154 C CA A SER B 1 89 ? -2.146 8.868 -1.993 0.67 7.77 100 SER B CA 1
ATOM 3155 C CA B SER B 1 89 ? -2.145 8.875 -2.000 0.33 8.68 100 SER B CA 1
ATOM 3156 C C . SER B 1 89 ? -1.104 9.065 -0.907 1.00 9.32 100 SER B C 1
ATOM 3157 O O . SER B 1 89 ? -0.965 10.162 -0.358 1.00 9.69 100 SER B O 1
ATOM 3162 N N . ALA B 1 90 ? -0.368 8.011 -0.577 1.00 8.61 101 ALA B N 1
ATOM 3163 C CA . ALA B 1 90 ? 0.679 8.150 0.421 1.00 8.54 101 ALA B CA 1
ATOM 3164 C C . ALA B 1 90 ? 1.787 9.074 -0.076 1.00 8.27 101 ALA B C 1
ATOM 3165 O O . ALA B 1 90 ? 2.365 9.832 0.708 1.00 9.92 101 ALA B O 1
ATOM 3167 N N . TRP B 1 91 ? 2.075 9.043 -1.375 1.00 7.61 102 TRP B N 1
ATOM 3168 C CA . TRP B 1 91 ? 3.067 9.955 -1.931 1.00 9.33 102 TRP B CA 1
ATOM 3169 C C . TRP B 1 91 ? 2.615 11.406 -1.806 1.00 7.75 102 TRP B C 1
ATOM 3170 O O . TRP B 1 91 ? 3.406 12.274 -1.413 1.00 9.11 102 TRP B O 1
ATOM 3181 N N . PHE B 1 92 ? 1.344 11.685 -2.127 1.00 8.11 103 PHE B N 1
ATOM 3182 C CA . PHE B 1 92 ? 0.822 13.044 -1.984 1.00 8.56 103 PHE B CA 1
ATOM 3183 C C . PHE B 1 92 ? 1.045 13.541 -0.562 1.00 10.86 103 PHE B C 1
ATOM 3184 O O . PHE B 1 92 ? 1.398 14.704 -0.347 1.00 13.30 103 PHE B O 1
ATOM 3192 N N . ASP B 1 93 ? 0.850 12.670 0.426 1.00 11.91 104 ASP B N 1
ATOM 3193 C CA . ASP B 1 93 ? 1.010 13.072 1.819 1.00 13.64 104 ASP B CA 1
ATOM 3194 C C . ASP B 1 93 ? 2.466 13.151 2.255 1.00 14.07 104 ASP B C 1
ATOM 3195 O O . ASP B 1 93 ? 2.733 13.583 3.384 1.00 18.97 104 ASP B O 1
ATOM 3200 N N . SER B 1 94 ? 3.405 12.759 1.398 1.00 11.15 105 SER B N 1
ATOM 3201 C CA . SER B 1 94 ? 4.818 12.709 1.748 1.00 13.23 105 SER B CA 1
ATOM 3202 C C . SER B 1 94 ? 5.636 13.845 1.166 1.00 13.43 105 SER B C 1
ATOM 3203 O O . SER B 1 94 ? 6.798 13.995 1.555 1.00 17.15 105 SER B O 1
ATOM 3206 N N . VAL B 1 95 ? 5.085 14.635 0.247 1.00 11.33 106 VAL B N 1
ATOM 3207 C CA . VAL B 1 95 ? 5.881 15.609 -0.488 1.00 11.00 106 VAL B CA 1
ATOM 3208 C C . VAL B 1 95 ? 5.550 17.051 -0.096 1.00 12.02 106 VAL B C 1
ATOM 3209 O O . VAL B 1 95 ? 5.889 17.983 -0.825 1.00 13.21 106 VAL B O 1
ATOM 3213 N N . ASN B 1 96 ? 4.903 17.252 1.053 1.00 11.44 107 ASN B N 1
ATOM 3214 C CA . ASN B 1 96 ? 4.726 18.585 1.631 1.00 12.43 107 ASN B CA 1
ATOM 3215 C C . ASN B 1 96 ? 4.059 19.560 0.655 1.00 11.71 107 ASN B C 1
ATOM 3216 O O . ASN B 1 96 ? 4.609 20.611 0.287 1.00 13.16 107 ASN B O 1
ATOM 3221 N N . LEU B 1 97 ? 2.835 19.235 0.296 1.00 10.99 108 LEU B N 1
ATOM 3222 C CA . LEU B 1 97 ? 2.121 20.046 -0.680 1.00 9.94 108 LEU B CA 1
ATOM 3223 C C . LEU B 1 97 ? 1.425 21.222 -0.013 1.00 8.94 108 LEU B C 1
ATOM 3224 O O . LEU B 1 97 ? 1.100 21.180 1.176 1.00 11.68 108 LEU B O 1
ATOM 3229 N N . PRO B 1 98 ? 1.148 22.280 -0.776 1.00 8.43 109 PRO B N 1
ATOM 3230 C CA . PRO B 1 98 ? 0.323 23.376 -0.256 1.00 7.78 109 PRO B CA 1
ATOM 3231 C C . PRO B 1 98 ? -1.142 22.985 -0.156 1.00 8.34 109 PRO B C 1
ATOM 3232 O O . PRO B 1 98 ? -1.524 21.874 -0.531 1.00 9.46 109 PRO B O 1
ATOM 3236 N N . GLU B 1 99 ? -1.981 23.902 0.326 1.00 8.60 110 GLU B N 1
ATOM 3237 C CA . GLU B 1 99 ? -3.364 23.543 0.622 1.00 9.06 110 GLU B CA 1
ATOM 3238 C C . GLU B 1 99 ? -4.157 23.164 -0.622 1.00 10.08 110 GLU B C 1
ATOM 3239 O O . GLU B 1 99 ? -5.063 22.326 -0.540 1.00 9.60 110 GLU B O 1
ATOM 3245 N N . LYS B 1 100 ? -3.860 23.766 -1.770 1.00 8.90 111 LYS B N 1
ATOM 3246 C CA . LYS B 1 100 ? -4.504 23.375 -3.015 1.00 9.67 111 LYS B CA 1
ATOM 3247 C C . LYS B 1 100 ? -3.452 23.196 -4.091 1.00 8.66 111 LYS B C 1
ATOM 3248 O O . LYS B 1 100 ? -2.418 23.866 -4.087 1.00 9.46 111 LYS B O 1
ATOM 3254 N N . VAL B 1 101 ? -3.735 22.281 -5.021 1.00 7.83 112 VAL B N 1
ATOM 3255 C CA . VAL B 1 101 ? -2.834 21.964 -6.119 1.00 7.47 112 VAL B CA 1
ATOM 3256 C C . VAL B 1 101 ? -3.632 21.868 -7.414 1.00 8.09 112 VAL B C 1
ATOM 3257 O O . VAL B 1 101 ? -4.848 21.655 -7.413 1.00 10.06 112 VAL B O 1
ATOM 3261 N N . THR B 1 102 ? -2.926 22.037 -8.529 1.00 7.45 113 THR B N 1
ATOM 3262 C CA . THR B 1 102 ? -3.452 21.709 -9.849 1.00 8.32 113 THR B CA 1
ATOM 3263 C C . THR B 1 102 ? -2.925 20.337 -10.264 1.00 7.54 113 THR B C 1
ATOM 3264 O O . THR B 1 102 ? -1.742 20.030 -10.074 1.00 9.36 113 THR B O 1
ATOM 3268 N N . ILE B 1 103 ? -3.804 19.508 -10.819 1.00 6.99 114 ILE B N 1
ATOM 3269 C CA . ILE B 1 103 ? -3.437 18.190 -11.330 1.00 6.66 114 ILE B CA 1
ATOM 3270 C C . ILE B 1 103 ? -3.458 18.237 -12.851 1.00 7.09 114 ILE B C 1
ATOM 3271 O O . ILE B 1 103 ? -4.461 18.642 -13.444 1.00 9.54 114 ILE B O 1
ATOM 3276 N N . VAL B 1 104 ? -2.356 17.827 -13.469 1.00 6.70 115 VAL B N 1
ATOM 3277 C CA . VAL B 1 104 ? -2.268 17.597 -14.908 1.00 7.68 115 VAL B CA 1
ATOM 3278 C C . VAL B 1 104 ? -2.117 16.099 -15.098 1.00 7.47 115 VAL B C 1
ATOM 3279 O O . VAL B 1 104 ? -1.222 15.496 -14.502 1.00 8.32 115 VAL B O 1
ATOM 3283 N N . CYS B 1 105 ? -2.961 15.490 -15.932 1.00 7.09 116 CYS B N 1
ATOM 3284 C CA . CYS B 1 105 ? -3.005 14.039 -15.906 1.00 7.98 116 CYS B CA 1
ATOM 3285 C C . CYS B 1 105 ? -3.324 13.462 -17.279 1.00 7.11 116 CYS B C 1
ATOM 3286 O O . CYS B 1 105 ? -3.925 14.113 -18.143 1.00 9.44 116 CYS B O 1
ATOM 3289 N N . HIS B 1 106 ? -2.907 12.211 -17.458 1.00 7.56 117 HIS B N 1
ATOM 3290 C CA . HIS B 1 106 ? -2.968 11.519 -18.737 1.00 7.55 117 HIS B CA 1
ATOM 3291 C C . HIS B 1 106 ? -3.259 10.054 -18.467 1.00 7.89 117 HIS B C 1
ATOM 3292 O O . HIS B 1 106 ? -2.676 9.471 -17.558 1.00 8.43 117 HIS B O 1
ATOM 3299 N N . ASP B 1 107 ? -4.137 9.457 -19.270 1.00 9.37 118 ASP B N 1
ATOM 3300 C CA . ASP B 1 107 ? -4.348 7.994 -19.259 1.00 9.89 118 ASP B CA 1
ATOM 3301 C C . ASP B 1 107 ? -4.671 7.555 -17.830 1.00 8.22 118 ASP B C 1
ATOM 3302 O O . ASP B 1 107 ? -5.508 8.187 -17.173 1.00 8.63 118 ASP B O 1
ATOM 3307 N N . TRP B 1 108 ? -4.048 6.498 -17.305 1.00 8.23 119 TRP B N 1
ATOM 3308 C CA . TRP B 1 108 ? -4.363 6.065 -15.953 1.00 9.49 119 TRP B CA 1
ATOM 3309 C C . TRP B 1 108 ? -3.957 7.073 -14.887 1.00 8.40 119 TRP B C 1
ATOM 3310 O O . TRP B 1 108 ? -4.496 7.022 -13.776 1.00 9.85 119 TRP B O 1
ATOM 3321 N N . GLY B 1 109 ? -3.042 7.995 -15.196 1.00 6.53 120 GLY B N 1
ATOM 3322 C CA . GLY B 1 109 ? -2.783 9.085 -14.277 1.00 7.26 120 GLY B CA 1
ATOM 3323 C C . GLY B 1 109 ? -4.016 9.930 -14.041 1.00 6.51 120 GLY B C 1
ATOM 3324 O O . GLY B 1 109 ? -4.204 10.472 -12.949 1.00 7.68 120 GLY B O 1
ATOM 3325 N N . SER B 1 110 ? -4.874 10.050 -15.055 1.00 7.16 121 SER B N 1
ATOM 3326 C CA . SER B 1 110 ? -6.135 10.747 -14.859 1.00 7.55 121 SER B CA 1
ATOM 3327 C C . SER B 1 110 ? -7.106 9.918 -14.034 1.00 8.33 121 SER B C 1
ATOM 3328 O O . SER B 1 110 ? -7.853 10.466 -13.221 1.00 9.52 121 SER B O 1
ATOM 3331 N N . GLY B 1 111 ? -7.131 8.599 -14.231 1.00 8.03 122 GLY B N 1
ATOM 3332 C CA . GLY B 1 111 ? -7.958 7.773 -13.364 1.00 9.70 122 GLY B CA 1
ATOM 3333 C C . GLY B 1 111 ? -7.584 7.954 -11.904 1.00 6.91 122 GLY B C 1
ATOM 3334 O O . GLY B 1 111 ? -8.443 8.170 -11.042 1.00 8.50 122 GLY B O 1
ATOM 3335 N N . LEU B 1 112 ? -6.283 7.907 -11.612 1.00 6.61 123 LEU B N 1
ATOM 3336 C CA . LEU B 1 112 ? -5.824 8.098 -10.239 1.00 8.24 123 LEU B CA 1
ATOM 3337 C C . LEU B 1 112 ? -6.040 9.530 -9.770 1.00 8.47 123 LEU B C 1
ATOM 3338 O O . LEU B 1 112 ? -6.461 9.755 -8.626 1.00 9.10 123 LEU B O 1
ATOM 3343 N N . GLY B 1 113 ? -5.752 10.503 -10.642 1.00 6.94 124 GLY B N 1
ATOM 3344 C CA . GLY B 1 113 ? -5.910 11.903 -10.277 1.00 5.86 124 GLY B CA 1
ATOM 3345 C C . GLY B 1 113 ? -7.363 12.300 -10.079 1.00 6.35 124 GLY B C 1
ATOM 3346 O O . GLY B 1 113 ? -7.696 13.002 -9.118 1.00 7.38 124 GLY B O 1
ATOM 3347 N N . PHE B 1 114 ? -8.248 11.879 -10.992 1.00 7.14 125 PHE B N 1
ATOM 3348 C CA . PHE B 1 114 ? -9.669 12.186 -10.817 1.00 6.75 125 PHE B CA 1
ATOM 3349 C C . PHE B 1 114 ? -10.204 11.591 -9.516 1.00 7.44 125 PHE B C 1
ATOM 3350 O O . PHE B 1 114 ? -10.980 12.236 -8.799 1.00 7.70 125 PHE B O 1
ATOM 3358 N N . HIS B 1 115 ? -9.821 10.347 -9.209 1.00 7.21 126 HIS B N 1
ATOM 3359 C CA . HIS B 1 115 ? -10.259 9.732 -7.960 1.00 6.39 126 HIS B CA 1
ATOM 3360 C C . HIS B 1 115 ? -9.705 10.495 -6.758 1.00 8.54 126 HIS B C 1
ATOM 3361 O O . HIS B 1 115 ? -10.434 10.774 -5.793 1.00 9.78 126 HIS B O 1
ATOM 3368 N N . TRP B 1 116 ? -8.415 10.844 -6.797 1.00 7.45 127 TRP B N 1
ATOM 3369 C CA . TRP B 1 116 ? -7.846 11.620 -5.696 1.00 6.06 127 TRP B CA 1
ATOM 3370 C C . TRP B 1 116 ? -8.596 12.939 -5.499 1.00 6.62 127 TRP B C 1
ATOM 3371 O O . TRP B 1 116 ? -8.928 13.314 -4.364 1.00 8.01 127 TRP B O 1
ATOM 3382 N N . CYS B 1 117 ? -8.894 13.642 -6.593 1.00 8.18 128 CYS B N 1
ATOM 3383 C CA . CYS B 1 117 ? -9.626 14.904 -6.488 1.00 7.14 128 CYS B CA 1
ATOM 3384 C C . CYS B 1 117 ? -11.011 14.676 -5.908 1.00 7.31 128 CYS B C 1
ATOM 3385 O O . CYS B 1 117 ? -11.466 15.433 -5.045 1.00 9.74 128 CYS B O 1
ATOM 3388 N N . ASN B 1 118 ? -11.679 13.611 -6.343 1.00 6.92 129 ASN B N 1
ATOM 3389 C CA . ASN B 1 118 ? -13.019 13.327 -5.845 1.00 7.32 129 ASN B CA 1
ATOM 3390 C C . ASN B 1 118 ? -13.008 13.044 -4.348 1.00 9.19 129 ASN B C 1
ATOM 3391 O O . ASN B 1 118 ? -13.971 13.373 -3.645 1.00 11.06 129 ASN B O 1
ATOM 3396 N N . GLU B 1 119 ? -11.932 12.448 -3.843 1.00 9.63 130 GLU B N 1
ATOM 3397 C CA . GLU B 1 119 ? -11.815 12.160 -2.421 1.00 8.75 130 GLU B CA 1
ATOM 3398 C C . GLU B 1 119 ? -11.175 13.287 -1.613 1.00 8.89 130 GLU B C 1
ATOM 3399 O O . GLU B 1 119 ? -11.142 13.199 -0.380 1.00 12.49 130 GLU B O 1
ATOM 3405 N N . HIS B 1 120 ? -10.670 14.333 -2.268 1.00 8.67 131 HIS B N 1
ATOM 3406 C CA . HIS B 1 120 ? -9.993 15.442 -1.607 1.00 8.30 131 HIS B CA 1
ATOM 3407 C C . HIS B 1 120 ? -10.418 16.748 -2.278 1.00 9.17 131 HIS B C 1
ATOM 3408 O O . HIS B 1 120 ? -9.595 17.521 -2.759 1.00 10.25 131 HIS B O 1
ATOM 3415 N N . ARG B 1 121 ? -11.733 16.999 -2.291 1.00 8.91 132 ARG B N 1
ATOM 3416 C CA . ARG B 1 121 ? -12.293 18.034 -3.151 1.00 9.61 132 ARG B CA 1
ATOM 3417 C C . ARG B 1 121 ? -11.821 19.425 -2.762 1.00 12.42 132 ARG B C 1
ATOM 3418 O O . ARG B 1 121 ? -11.721 20.303 -3.626 1.00 16.66 132 ARG B O 1
ATOM 3426 N N . ASP B 1 122 ? -11.513 19.639 -1.487 1.00 10.80 133 ASP B N 1
ATOM 3427 C CA . ASP B 1 122 ? -11.067 20.944 -1.017 1.00 10.60 133 ASP B CA 1
ATOM 3428 C C . ASP B 1 122 ? -9.585 21.193 -1.258 1.00 10.93 133 ASP B C 1
ATOM 3429 O O . ASP B 1 122 ? -9.077 22.254 -0.864 1.00 12.09 133 ASP B O 1
ATOM 3434 N N . ARG B 1 123 ? -8.889 20.262 -1.907 1.00 9.68 134 ARG B N 1
ATOM 3435 C CA . ARG B 1 123 ? -7.473 20.411 -2.224 1.00 8.45 134 ARG B CA 1
ATOM 3436 C C . ARG B 1 123 ? -7.228 20.724 -3.691 1.00 9.29 134 ARG B C 1
ATOM 3437 O O . ARG B 1 123 ? -6.063 20.825 -4.098 1.00 10.40 134 ARG B O 1
ATOM 3445 N N . VAL B 1 124 ? -8.279 20.864 -4.493 1.00 10.21 135 VAL B N 1
ATOM 3446 C CA . VAL B 1 124 ? -8.159 20.914 -5.952 1.00 9.34 135 VAL B CA 1
ATOM 3447 C C . VAL B 1 124 ? -8.372 22.345 -6.430 1.00 11.28 135 VAL B C 1
ATOM 3448 O O . VAL B 1 124 ? -9.469 22.890 -6.287 1.00 12.53 135 VAL B O 1
ATOM 3452 N N . LYS B 1 125 ? -7.334 22.933 -7.034 1.00 11.59 136 LYS B N 1
ATOM 3453 C CA . LYS B 1 125 ? -7.410 24.256 -7.649 1.00 15.14 136 LYS B CA 1
ATOM 3454 C C . LYS B 1 125 ? -7.742 24.212 -9.139 1.00 12.74 136 LYS B C 1
ATOM 3455 O O . LYS B 1 125 ? -8.214 25.211 -9.692 1.00 12.82 136 LYS B O 1
ATOM 3461 N N . GLY B 1 126 ? -7.500 23.091 -9.798 1.00 10.60 137 GLY B N 1
ATOM 3462 C CA . GLY B 1 126 ? -7.749 22.975 -11.221 1.00 9.70 137 GLY B CA 1
ATOM 3463 C C . GLY B 1 126 ? -7.309 21.600 -11.668 1.00 7.94 137 GLY B C 1
ATOM 3464 O O . GLY B 1 126 ? -6.510 20.937 -10.997 1.00 8.42 137 GLY B O 1
ATOM 3465 N N . ILE B 1 127 ? -7.842 21.184 -12.817 1.00 6.87 138 ILE B N 1
ATOM 3466 C CA . ILE B 1 127 ? -7.531 19.878 -13.398 1.00 7.51 138 ILE B CA 1
ATOM 3467 C C . ILE B 1 127 ? -7.330 20.052 -14.894 1.00 7.02 138 ILE B C 1
ATOM 3468 O O . ILE B 1 127 ? -8.235 20.518 -15.591 1.00 10.22 138 ILE B O 1
ATOM 3473 N N . VAL B 1 128 ? -6.157 19.671 -15.387 1.00 8.25 139 VAL B N 1
ATOM 3474 C CA . VAL B 1 128 ? -5.881 19.572 -16.819 1.00 7.34 139 VAL B CA 1
ATOM 3475 C C . VAL B 1 128 ? -5.804 18.090 -17.153 1.00 7.69 139 VAL B C 1
ATOM 3476 O O . VAL B 1 128 ? -5.013 17.358 -16.544 1.00 8.87 139 VAL B O 1
ATOM 3480 N N . HIS B 1 129 ? -6.596 17.637 -18.126 1.00 7.75 140 HIS B N 1
ATOM 3481 C CA . HIS B 1 129 ? -6.599 16.223 -18.477 1.00 7.60 140 HIS B CA 1
ATOM 3482 C C . HIS B 1 129 ? -6.539 16.038 -19.985 1.00 7.26 140 HIS B C 1
ATOM 3483 O O . HIS B 1 129 ? -6.967 16.902 -20.759 1.00 8.23 140 HIS B O 1
ATOM 3490 N N . MET B 1 130 ? -5.999 14.894 -20.392 1.00 6.87 141 MET B N 1
ATOM 3491 C CA . MET B 1 130 ? -5.797 14.606 -21.803 1.00 7.82 141 MET B CA 1
ATOM 3492 C C . MET B 1 130 ? -5.734 13.098 -21.957 1.00 9.08 141 MET B C 1
ATOM 3493 O O . MET B 1 130 ? -5.122 12.425 -21.124 1.00 8.99 141 MET B O 1
ATOM 3498 N N . GLU B 1 131 ? -6.384 12.577 -22.997 1.00 8.76 142 GLU B N 1
ATOM 3499 C CA . GLU B 1 131 ? -6.451 11.136 -23.251 1.00 9.03 142 GLU B CA 1
ATOM 3500 C C . GLU B 1 131 ? -6.710 10.378 -21.950 1.00 11.11 142 GLU B C 1
ATOM 3501 O O . GLU B 1 131 ? -5.991 9.457 -21.554 1.00 11.59 142 GLU B O 1
ATOM 3507 N N . SER B 1 132 ? -7.792 10.792 -21.307 1.00 10.37 143 SER B N 1
ATOM 3508 C CA . SER B 1 132 ? -8.086 10.506 -19.912 1.00 9.87 143 SER B CA 1
ATOM 3509 C C . SER B 1 132 ? -9.205 9.478 -19.777 1.00 11.09 143 SER B C 1
ATOM 3510 O O . SER B 1 132 ? -9.908 9.148 -20.733 1.00 14.13 143 SER B O 1
ATOM 3513 N N . VAL B 1 133 ? -9.357 8.972 -18.557 1.00 10.96 144 VAL B N 1
ATOM 3514 C CA . VAL B 1 133 ? -10.385 7.985 -18.219 1.00 10.72 144 VAL B CA 1
ATOM 3515 C C . VAL B 1 133 ? -11.517 8.769 -17.560 1.00 11.85 144 VAL B C 1
ATOM 3516 O O . VAL B 1 133 ? -11.520 8.987 -16.352 1.00 13.60 144 VAL B O 1
ATOM 3520 N N . VAL B 1 134 ? -12.502 9.194 -18.354 1.00 11.38 145 VAL B N 1
ATOM 3521 C CA . VAL B 1 134 ? -13.549 10.086 -17.851 1.00 11.15 145 VAL B CA 1
ATOM 3522 C C . VAL B 1 134 ? -14.860 9.384 -17.543 1.00 12.61 145 VAL B C 1
ATOM 3523 O O . VAL B 1 134 ? -15.722 9.982 -16.874 1.00 14.38 145 VAL B O 1
ATOM 3527 N N A SER B 1 135 ? -15.041 8.146 -17.994 0.74 13.60 146 SER B N 1
ATOM 3528 N N B SER B 1 135 ? -15.045 8.148 -17.997 0.26 13.69 146 SER B N 1
ATOM 3529 C CA A SER B 1 135 ? -16.290 7.425 -17.798 0.74 15.12 146 SER B CA 1
ATOM 3530 C CA B SER B 1 135 ? -16.293 7.427 -17.791 0.26 14.62 146 SER B CA 1
ATOM 3531 C C A SER B 1 135 ? -16.029 5.947 -18.041 0.74 16.26 146 SER B C 1
ATOM 3532 C C B SER B 1 135 ? -16.044 5.952 -18.061 0.26 15.83 146 SER B C 1
ATOM 3533 O O A SER B 1 135 ? -15.039 5.587 -18.687 0.74 16.77 146 SER B O 1
ATOM 3534 O O B SER B 1 135 ? -15.078 5.598 -18.747 0.26 16.10 146 SER B O 1
ATOM 3539 N N . PRO B 1 136 ? -16.885 5.068 -17.529 1.00 16.75 147 PRO B N 1
ATOM 3540 C CA . PRO B 1 136 ? -16.789 3.657 -17.908 1.00 17.91 147 PRO B CA 1
ATOM 3541 C C . PRO B 1 136 ? -17.222 3.484 -19.355 1.00 20.92 147 PRO B C 1
ATOM 3542 O O . PRO B 1 136 ? -18.008 4.268 -19.892 1.00 21.85 147 PRO B O 1
ATOM 3546 N N . LEU B 1 137 ? -16.695 2.445 -19.993 1.00 22.93 148 LEU B N 1
ATOM 3547 C CA . LEU B 1 137 ? -17.111 2.119 -21.348 1.00 26.93 148 LEU B CA 1
ATOM 3548 C C . LEU B 1 137 ? -18.427 1.354 -21.307 1.00 28.07 148 LEU B C 1
ATOM 3549 O O . LEU B 1 137 ? -18.614 0.467 -20.472 1.00 26.95 148 LEU B O 1
ATOM 3554 N N . LYS B 1 138 ? -19.345 1.705 -22.215 1.00 31.27 149 LYS B N 1
ATOM 3555 C CA . LYS B 1 138 ? -20.625 1.005 -22.282 1.00 34.61 149 LYS B CA 1
ATOM 3556 C C . LYS B 1 138 ? -20.444 -0.476 -22.578 1.00 35.00 149 LYS B C 1
ATOM 3557 O O . LYS B 1 138 ? -21.308 -1.286 -22.227 1.00 35.87 149 LYS B O 1
ATOM 3563 N N . GLY B 1 139 ? -19.332 -0.838 -23.192 1.00 33.48 150 GLY B N 1
ATOM 3564 C CA . GLY B 1 139 ? -19.085 -2.192 -23.634 1.00 32.00 150 GLY B CA 1
ATOM 3565 C C . GLY B 1 139 ? -17.931 -2.167 -24.607 1.00 31.01 150 GLY B C 1
ATOM 3566 O O . GLY B 1 139 ? -17.401 -1.110 -24.950 1.00 30.98 150 GLY B O 1
ATOM 3567 N N . TRP B 1 140 ? -17.546 -3.363 -25.049 1.00 30.97 151 TRP B N 1
ATOM 3568 C CA . TRP B 1 140 ? -16.442 -3.460 -25.993 1.00 30.87 151 TRP B CA 1
ATOM 3569 C C . TRP B 1 140 ? -16.723 -2.710 -27.286 1.00 32.08 151 TRP B C 1
ATOM 3570 O O . TRP B 1 140 ? -15.779 -2.345 -27.994 1.00 31.34 151 TRP B O 1
ATOM 3581 N N . GLU B 1 141 ? -17.999 -2.460 -27.595 1.00 33.11 152 GLU B N 1
ATOM 3582 C CA . GLU B 1 141 ? -18.350 -1.731 -28.808 1.00 37.16 152 GLU B CA 1
ATOM 3583 C C . GLU B 1 141 ? -17.796 -0.311 -28.793 1.00 36.99 152 GLU B C 1
ATOM 3584 O O . GLU B 1 141 ? -17.579 0.282 -29.856 1.00 39.15 152 GLU B O 1
ATOM 3590 N N . SER B 1 142 ? -17.557 0.247 -27.610 1.00 34.17 153 SER B N 1
ATOM 3591 C CA . SER B 1 142 ? -17.056 1.608 -27.478 1.00 33.69 153 SER B CA 1
ATOM 3592 C C . SER B 1 142 ? -15.538 1.690 -27.428 1.00 32.78 153 SER B C 1
ATOM 3593 O O . SER B 1 142 ? -14.999 2.794 -27.310 1.00 32.51 153 SER B O 1
ATOM 3596 N N . PHE B 1 143 ? -14.842 0.565 -27.498 1.00 32.39 154 PHE B N 1
ATOM 3597 C CA . PHE B 1 143 ? -13.391 0.632 -27.591 1.00 29.91 154 PHE B CA 1
ATOM 3598 C C . PHE B 1 143 ? -12.988 0.768 -29.056 1.00 30.25 154 PHE B C 1
ATOM 3599 O O . PHE B 1 143 ? -13.557 0.086 -29.914 1.00 31.58 154 PHE B O 1
ATOM 3607 N N . PRO B 1 144 ? -12.039 1.656 -29.360 1.00 27.85 155 PRO B N 1
ATOM 3608 C CA . PRO B 1 144 ? -11.635 1.878 -30.757 1.00 28.08 155 PRO B CA 1
ATOM 3609 C C . PRO B 1 144 ? -11.372 0.583 -31.513 1.00 30.18 155 PRO B C 1
ATOM 3610 O O . PRO B 1 144 ? -10.633 -0.291 -31.055 1.00 27.21 155 PRO B O 1
ATOM 3614 N N . GLU B 1 145 ? -11.985 0.479 -32.696 1.00 32.24 156 GLU B N 1
ATOM 3615 C CA . GLU B 1 145 ? -12.032 -0.791 -33.414 1.00 35.59 156 GLU B CA 1
ATOM 3616 C C . GLU B 1 145 ? -10.637 -1.303 -33.756 1.00 32.74 156 GLU B C 1
ATOM 3617 O O . GLU B 1 145 ? -10.384 -2.512 -33.706 1.00 31.45 156 GLU B O 1
ATOM 3623 N N . THR B 1 146 ? -9.710 -0.400 -34.080 1.00 31.42 157 THR B N 1
ATOM 3624 C CA . THR B 1 146 ? -8.370 -0.812 -34.483 1.00 31.20 157 THR B CA 1
ATOM 3625 C C . THR B 1 146 ? -7.557 -1.410 -33.343 1.00 28.42 157 THR B C 1
ATOM 3626 O O . THR B 1 146 ? -6.531 -2.047 -33.604 1.00 29.51 157 THR B O 1
ATOM 3630 N N . ALA B 1 147 ? -7.984 -1.225 -32.098 1.00 24.74 158 ALA B N 1
ATOM 3631 C CA . ALA B 1 147 ? -7.266 -1.748 -30.947 1.00 23.00 158 ALA B CA 1
ATOM 3632 C C . ALA B 1 147 ? -8.062 -2.790 -30.177 1.00 22.16 158 ALA B C 1
ATOM 3633 O O . ALA B 1 147 ? -7.538 -3.361 -29.212 1.00 22.18 158 ALA B O 1
ATOM 3635 N N . ARG B 1 148 ? -9.303 -3.064 -30.584 1.00 22.14 159 ARG B N 1
ATOM 3636 C CA . ARG B 1 148 ? -10.190 -3.897 -29.779 1.00 22.88 159 ARG B CA 1
ATOM 3637 C C . ARG B 1 148 ? -9.654 -5.315 -29.622 1.00 22.40 159 ARG B C 1
ATOM 3638 O O . ARG B 1 148 ? -9.670 -5.869 -28.518 1.00 22.59 159 ARG B O 1
ATOM 3646 N N . ASP B 1 149 ? -9.178 -5.925 -30.710 1.00 23.06 160 ASP B N 1
ATOM 3647 C CA . ASP B 1 149 ? -8.678 -7.295 -30.616 1.00 26.41 160 ASP B CA 1
ATOM 3648 C C . ASP B 1 149 ? -7.461 -7.382 -29.703 1.00 23.15 160 ASP B C 1
ATOM 3649 O O . ASP B 1 149 ? -7.318 -8.342 -28.933 1.00 24.63 160 ASP B O 1
ATOM 3654 N N . ILE B 1 150 ? -6.570 -6.392 -29.778 1.00 20.50 161 ILE B N 1
ATOM 3655 C CA . ILE B 1 150 ? -5.363 -6.405 -28.952 1.00 20.81 161 ILE B CA 1
ATOM 3656 C C . ILE B 1 150 ? -5.714 -6.303 -27.473 1.00 18.94 161 ILE B C 1
ATOM 3657 O O . ILE B 1 150 ? -5.176 -7.038 -26.636 1.00 19.65 161 ILE B O 1
ATOM 3662 N N . PHE B 1 151 ? -6.615 -5.386 -27.124 1.00 17.90 162 PHE B N 1
ATOM 3663 C CA . PHE B 1 151 ? -6.958 -5.241 -25.715 1.00 17.98 162 PHE B CA 1
ATOM 3664 C C . PHE B 1 151 ? -7.789 -6.409 -25.204 1.00 19.07 162 PHE B C 1
ATOM 3665 O O . PHE B 1 151 ? -7.684 -6.772 -24.027 1.00 21.45 162 PHE B O 1
ATOM 3673 N N . GLN B 1 152 ? -8.599 -7.029 -26.065 1.00 18.77 163 GLN B N 1
ATOM 3674 C CA . GLN B 1 152 ? -9.283 -8.242 -25.636 1.00 20.24 163 GLN B CA 1
ATOM 3675 C C . GLN B 1 152 ? -8.282 -9.354 -25.351 1.00 20.46 163 GLN B C 1
ATOM 3676 O O . GLN B 1 152 ? -8.443 -10.115 -24.388 1.00 21.41 163 GLN B O 1
ATOM 3682 N N . ALA B 1 153 ? -7.211 -9.428 -26.147 1.00 20.10 164 ALA B N 1
ATOM 3683 C CA . ALA B 1 153 ? -6.175 -10.431 -25.913 1.00 19.79 164 ALA B CA 1
ATOM 3684 C C . ALA B 1 153 ? -5.382 -10.131 -24.649 1.00 18.52 164 ALA B C 1
ATOM 3685 O O . ALA B 1 153 ? -5.053 -11.045 -23.885 1.00 19.01 164 ALA B O 1
ATOM 3687 N N . LEU B 1 154 ? -5.050 -8.856 -24.419 1.00 15.52 165 LEU B N 1
ATOM 3688 C CA . LEU B 1 154 ? -4.324 -8.485 -23.207 1.00 14.78 165 LEU B CA 1
ATOM 3689 C C . LEU B 1 154 ? -5.103 -8.868 -21.959 1.00 18.73 165 LEU B C 1
ATOM 3690 O O . LEU B 1 154 ? -4.516 -9.248 -20.941 1.00 15.88 165 LEU B O 1
ATOM 3695 N N . ARG B 1 155 ? -6.426 -8.767 -22.015 1.00 18.22 166 ARG B N 1
ATOM 3696 C CA . ARG B 1 155 ? -7.247 -9.105 -20.864 1.00 20.51 166 ARG B CA 1
ATOM 3697 C C . ARG B 1 155 ? -7.491 -10.601 -20.738 1.00 23.23 166 ARG B C 1
ATOM 3698 O O . ARG B 1 155 ? -7.922 -11.059 -19.674 1.00 26.55 166 ARG B O 1
ATOM 3706 N N . SER B 1 156 ? -7.187 -11.370 -21.777 1.00 23.44 167 SER B N 1
ATOM 3707 C CA . SER B 1 156 ? -7.312 -12.818 -21.734 1.00 23.57 167 SER B CA 1
ATOM 3708 C C . SER B 1 156 ? -6.041 -13.435 -21.159 1.00 24.52 167 SER B C 1
ATOM 3709 O O . SER B 1 156 ? -5.075 -12.745 -20.826 1.00 26.06 167 SER B O 1
ATOM 3712 N N . GLU B 1 157 ? -6.022 -14.770 -21.080 1.00 26.44 168 GLU B N 1
ATOM 3713 C CA . GLU B 1 157 ? -4.842 -15.459 -20.574 1.00 27.29 168 GLU B CA 1
ATOM 3714 C C . GLU B 1 157 ? -3.625 -15.257 -21.467 1.00 26.42 168 GLU B C 1
ATOM 3715 O O . GLU B 1 157 ? -2.498 -15.508 -21.025 1.00 27.15 168 GLU B O 1
ATOM 3721 N N . ALA B 1 158 ? -3.820 -14.812 -22.711 1.00 24.22 169 ALA B N 1
ATOM 3722 C CA . ALA B 1 158 ? -2.687 -14.566 -23.591 1.00 23.33 169 ALA B CA 1
ATOM 3723 C C . ALA B 1 158 ? -1.876 -13.348 -23.173 1.00 22.86 169 ALA B C 1
ATOM 3724 O O . ALA B 1 158 ? -0.748 -13.183 -23.650 1.00 25.32 169 ALA B O 1
ATOM 3726 N N . GLY B 1 159 ? -2.414 -12.511 -22.282 1.00 21.69 170 GLY B N 1
ATOM 3727 C CA . GLY B 1 159 ? -1.729 -11.279 -21.919 1.00 21.33 170 GLY B CA 1
ATOM 3728 C C . GLY B 1 159 ? -0.377 -11.506 -21.272 1.00 19.93 170 GLY B C 1
ATOM 3729 O O . GLY B 1 159 ? 0.550 -10.723 -21.474 1.00 20.59 170 GLY B O 1
ATOM 3730 N N . GLU B 1 160 ? -0.234 -12.586 -20.501 1.00 20.45 171 GLU B N 1
ATOM 3731 C CA . GLU B 1 160 ? 1.023 -12.814 -19.799 1.00 20.79 171 GLU B CA 1
ATOM 3732 C C . GLU B 1 160 ? 2.173 -13.001 -20.783 1.00 21.85 171 GLU B C 1
ATOM 3733 O O . GLU B 1 160 ? 3.241 -12.397 -20.637 1.00 21.65 171 GLU B O 1
ATOM 3739 N N . GLU B 1 161 ? 1.972 -13.842 -21.800 1.00 22.65 172 GLU B N 1
ATOM 3740 C CA . GLU B 1 161 ? 2.998 -14.007 -22.820 1.00 24.03 172 GLU B CA 1
ATOM 3741 C C . GLU B 1 161 ? 3.248 -12.705 -23.574 1.00 22.62 172 GLU B C 1
ATOM 3742 O O . GLU B 1 161 ? 4.402 -12.337 -23.818 1.00 24.05 172 GLU B O 1
ATOM 3748 N N . MET B 1 162 ? 2.179 -11.986 -23.929 1.00 21.33 173 MET B N 1
ATOM 3749 C CA . MET B 1 162 ? 2.330 -10.753 -24.698 1.00 21.87 173 MET B CA 1
ATOM 3750 C C . MET B 1 162 ? 3.190 -9.737 -23.965 1.00 19.76 173 MET B C 1
ATOM 3751 O O . MET B 1 162 ? 4.049 -9.088 -24.570 1.00 19.28 173 MET B O 1
ATOM 3756 N N . VAL B 1 163 ? 2.974 -9.582 -22.661 1.00 16.76 174 VAL B N 1
ATOM 3757 C CA . VAL B 1 163 ? 3.595 -8.498 -21.912 1.00 17.08 174 VAL B CA 1
ATOM 3758 C C . VAL B 1 163 ? 4.807 -8.978 -21.123 1.00 16.31 174 VAL B C 1
ATOM 3759 O O . VAL B 1 163 ? 5.904 -8.432 -21.277 1.00 15.97 174 VAL B O 1
ATOM 3763 N N . LEU B 1 164 ? 4.629 -10.004 -20.276 1.00 15.44 175 LEU B N 1
ATOM 3764 C CA . LEU B 1 164 ? 5.730 -10.423 -19.413 1.00 17.39 175 LEU B CA 1
ATOM 3765 C C . LEU B 1 164 ? 6.903 -10.954 -20.224 1.00 19.04 175 LEU B C 1
ATOM 3766 O O . LEU B 1 164 ? 8.064 -10.665 -19.911 1.00 20.30 175 LEU B O 1
ATOM 3771 N N . LYS B 1 165 ? 6.622 -11.705 -21.287 1.00 21.14 176 LYS B N 1
ATOM 3772 C CA . LYS B 1 165 ? 7.694 -12.248 -22.111 1.00 23.23 176 LYS B CA 1
ATOM 3773 C C . LYS B 1 165 ? 8.095 -11.306 -23.244 1.00 24.23 176 LYS B C 1
ATOM 3774 O O . LYS B 1 165 ? 9.284 -11.039 -23.437 1.00 26.04 176 LYS B O 1
ATOM 3780 N N . LYS B 1 166 ? 7.123 -10.777 -23.988 1.00 22.64 177 LYS B N 1
ATOM 3781 C CA . LYS B 1 166 ? 7.427 -10.034 -25.205 1.00 23.66 177 LYS B CA 1
ATOM 3782 C C . LYS B 1 166 ? 7.346 -8.515 -25.060 1.00 20.67 177 LYS B C 1
ATOM 3783 O O . LYS B 1 166 ? 7.672 -7.807 -26.018 1.00 22.31 177 LYS B O 1
ATOM 3789 N N . ASN B 1 167 ? 6.926 -7.993 -23.905 1.00 18.96 178 ASN B N 1
ATOM 3790 C CA . ASN B 1 167 ? 6.946 -6.545 -23.650 1.00 17.02 178 ASN B CA 1
ATOM 3791 C C . ASN B 1 167 ? 6.093 -5.766 -24.654 1.00 17.92 178 ASN B C 1
ATOM 3792 O O . ASN B 1 167 ? 6.456 -4.669 -25.087 1.00 16.74 178 ASN B O 1
ATOM 3797 N N . PHE B 1 168 ? 4.913 -6.311 -24.956 1.00 18.04 179 PHE B N 1
ATOM 3798 C CA . PHE B 1 168 ? 4.066 -5.803 -26.034 1.00 18.31 179 PHE B CA 1
ATOM 3799 C C . PHE B 1 168 ? 3.678 -4.341 -25.831 1.00 15.88 179 PHE B C 1
ATOM 3800 O O . PHE B 1 168 ? 3.635 -3.569 -26.796 1.00 15.46 179 PHE B O 1
ATOM 3808 N N A PHE B 1 169 ? 3.396 -3.936 -24.591 0.00 15.29 180 PHE B N 1
ATOM 3809 N N B PHE B 1 169 ? 3.369 -3.943 -24.592 1.00 14.65 180 PHE B N 1
ATOM 3810 C CA A PHE B 1 169 ? 2.936 -2.567 -24.366 0.00 14.73 180 PHE B CA 1
ATOM 3811 C CA B PHE B 1 169 ? 2.935 -2.561 -24.396 1.00 14.15 180 PHE B CA 1
ATOM 3812 C C A PHE B 1 169 ? 4.040 -1.551 -24.639 0.00 14.51 180 PHE B C 1
ATOM 3813 C C B PHE B 1 169 ? 4.054 -1.581 -24.723 1.00 14.65 180 PHE B C 1
ATOM 3814 O O A PHE B 1 169 ? 3.774 -0.463 -25.164 0.00 14.32 180 PHE B O 1
ATOM 3815 O O B PHE B 1 169 ? 3.818 -0.564 -25.389 1.00 15.46 180 PHE B O 1
ATOM 3830 N N . ILE B 1 170 ? 5.281 -1.888 -24.295 1.00 14.33 181 ILE B N 1
ATOM 3831 C CA . ILE B 1 170 ? 6.407 -0.991 -24.540 1.00 13.56 181 ILE B CA 1
ATOM 3832 C C . ILE B 1 170 ? 6.832 -1.037 -26.003 1.00 15.44 181 ILE B C 1
ATOM 3833 O O . ILE B 1 170 ? 7.031 0.003 -26.641 1.00 16.20 181 ILE B O 1
ATOM 3838 N N . GLU B 1 171 ? 6.984 -2.241 -26.555 1.00 14.73 182 GLU B N 1
ATOM 3839 C CA . GLU B 1 171 ? 7.595 -2.392 -27.870 1.00 16.53 182 GLU B CA 1
ATOM 3840 C C . GLU B 1 171 ? 6.624 -2.177 -29.021 1.00 17.43 182 GLU B C 1
ATOM 3841 O O . GLU B 1 171 ? 7.066 -1.855 -30.127 1.00 19.02 182 GLU B O 1
ATOM 3847 N N . ARG B 1 172 ? 5.325 -2.356 -28.806 1.00 17.47 183 ARG B N 1
ATOM 3848 C CA . ARG B 1 172 ? 4.380 -2.227 -29.908 1.00 17.07 183 ARG B CA 1
ATOM 3849 C C . ARG B 1 172 ? 3.359 -1.122 -29.692 1.00 16.88 183 ARG B C 1
ATOM 3850 O O . ARG B 1 172 ? 3.231 -0.236 -30.543 1.00 17.60 183 ARG B O 1
ATOM 3858 N N . LEU B 1 173 ? 2.651 -1.122 -28.562 1.00 15.70 184 LEU B N 1
ATOM 3859 C CA . LEU B 1 173 ? 1.585 -0.142 -28.391 1.00 14.12 184 LEU B CA 1
ATOM 3860 C C . LEU B 1 173 ? 2.136 1.273 -28.256 1.00 13.52 184 LEU B C 1
ATOM 3861 O O . LEU B 1 173 ? 1.616 2.206 -28.881 1.00 14.62 184 LEU B O 1
ATOM 3866 N N . LEU B 1 174 ? 3.190 1.448 -27.455 1.00 13.97 185 LEU B N 1
ATOM 3867 C CA . LEU B 1 174 ? 3.750 2.783 -27.246 1.00 14.18 185 LEU B CA 1
ATOM 3868 C C . LEU B 1 174 ? 4.190 3.446 -28.544 1.00 15.69 185 LEU B C 1
ATOM 3869 O O . LEU B 1 174 ? 3.723 4.563 -28.828 1.00 14.24 185 LEU B O 1
ATOM 3874 N N . PRO B 1 175 ? 5.046 2.842 -29.377 1.00 16.26 186 PRO B N 1
ATOM 3875 C CA . PRO B 1 175 ? 5.398 3.529 -30.633 1.00 18.30 186 PRO B CA 1
ATOM 3876 C C . PRO B 1 175 ? 4.233 3.658 -31.600 1.00 17.16 186 PRO B C 1
ATOM 3877 O O . PRO B 1 175 ? 4.203 4.608 -32.394 1.00 17.45 186 PRO B O 1
ATOM 3881 N N . SER B 1 176 ? 3.249 2.759 -31.530 1.00 16.79 187 SER B N 1
ATOM 3882 C CA . SER B 1 176 ? 2.101 2.847 -32.426 1.00 17.65 187 SER B CA 1
ATOM 3883 C C . SER B 1 176 ? 1.278 4.108 -32.202 1.00 16.11 187 SER B C 1
ATOM 3884 O O . SER B 1 176 ? 0.554 4.532 -33.109 1.00 17.98 187 SER B O 1
ATOM 3887 N N . SER B 1 177 ? 1.361 4.716 -31.027 1.00 14.26 188 SER B N 1
ATOM 3888 C CA . SER B 1 177 ? 0.527 5.869 -30.717 1.00 13.79 188 SER B CA 1
ATOM 3889 C C . SER B 1 177 ? 1.367 7.116 -30.447 1.00 13.19 188 SER B C 1
ATOM 3890 O O . SER B 1 177 ? 0.972 8.002 -29.687 1.00 12.11 188 SER B O 1
ATOM 3893 N N . ILE B 1 178 ? 2.535 7.183 -31.080 1.00 13.08 189 ILE B N 1
ATOM 3894 C CA . ILE B 1 178 ? 3.333 8.397 -31.208 1.00 15.33 189 ILE B CA 1
ATOM 3895 C C . ILE B 1 178 ? 3.479 8.648 -32.700 1.00 16.49 189 ILE B C 1
ATOM 3896 O O . ILE B 1 178 ? 3.778 7.719 -33.455 1.00 18.63 189 ILE B O 1
ATOM 3901 N N . MET B 1 179 ? 3.232 9.885 -33.136 1.00 16.20 190 MET B N 1
ATOM 3902 C CA . MET B 1 179 ? 3.245 10.156 -34.572 1.00 17.75 190 MET B CA 1
ATOM 3903 C C . MET B 1 179 ? 4.662 10.149 -35.133 1.00 19.43 190 MET B C 1
ATOM 3904 O O . MET B 1 179 ? 4.900 9.618 -36.228 1.00 22.93 190 MET B O 1
ATOM 3909 N N . ARG B 1 180 ? 5.609 10.739 -34.413 1.00 18.20 191 ARG B N 1
ATOM 3910 C CA . ARG B 1 180 ? 7.008 10.659 -34.798 1.00 18.71 191 ARG B CA 1
ATOM 3911 C C . ARG B 1 180 ? 7.599 9.338 -34.313 1.00 19.30 191 ARG B C 1
ATOM 3912 O O . ARG B 1 180 ? 6.987 8.598 -33.537 1.00 19.33 191 ARG B O 1
ATOM 3920 N N . LYS B 1 181 ? 8.807 9.034 -34.770 1.00 19.69 192 LYS B N 1
ATOM 3921 C CA . LYS B 1 181 ? 9.567 7.920 -34.221 1.00 20.44 192 LYS B CA 1
ATOM 3922 C C . LYS B 1 181 ? 10.503 8.470 -33.153 1.00 18.73 192 LYS B C 1
ATOM 3923 O O . LYS B 1 181 ? 11.283 9.388 -33.423 1.00 20.56 192 LYS B O 1
ATOM 3929 N N . LEU B 1 182 ? 10.423 7.918 -31.946 1.00 16.55 193 LEU B N 1
ATOM 3930 C CA . LEU B 1 182 ? 11.282 8.390 -30.869 1.00 17.78 193 LEU B CA 1
ATOM 3931 C C . LEU B 1 182 ? 12.743 8.150 -31.221 1.00 18.02 193 LEU B C 1
ATOM 3932 O O . LEU B 1 182 ? 13.084 7.219 -31.954 1.00 20.72 193 LEU B O 1
ATOM 3937 N N . SER B 1 183 ? 13.614 9.003 -30.692 1.00 17.82 194 SER B N 1
ATOM 3938 C CA . SER B 1 183 ? 15.038 8.730 -30.783 1.00 18.27 194 SER B CA 1
ATOM 3939 C C . SER B 1 183 ? 15.384 7.508 -29.936 1.00 20.55 194 SER B C 1
ATOM 3940 O O . SER B 1 183 ? 14.606 7.063 -29.085 1.00 22.04 194 SER B O 1
ATOM 3943 N N . GLU B 1 184 ? 16.580 6.967 -30.172 1.00 20.84 195 GLU B N 1
ATOM 3944 C CA . GLU B 1 184 ? 17.034 5.813 -29.404 1.00 23.41 195 GLU B CA 1
ATOM 3945 C C . GLU B 1 184 ? 17.094 6.127 -27.914 1.00 21.32 195 GLU B C 1
ATOM 3946 O O . GLU B 1 184 ? 16.713 5.296 -27.082 1.00 21.11 195 GLU B O 1
ATOM 3952 N N . GLU B 1 185 ? 17.563 7.326 -27.558 1.00 21.32 196 GLU B N 1
ATOM 3953 C CA . GLU B 1 185 ? 17.655 7.702 -26.150 1.00 19.99 196 GLU B CA 1
ATOM 3954 C C . GLU B 1 185 ? 16.275 7.772 -25.515 1.00 17.05 196 GLU B C 1
ATOM 3955 O O . GLU B 1 185 ? 16.087 7.358 -24.361 1.00 17.23 196 GLU B O 1
ATOM 3961 N N . GLU B 1 186 ? 15.293 8.294 -26.252 1.00 14.96 197 GLU B N 1
ATOM 3962 C CA . GLU B 1 186 ? 13.944 8.415 -25.711 1.00 14.35 197 GLU B CA 1
ATOM 3963 C C . GLU B 1 186 ? 13.300 7.047 -25.533 1.00 14.76 197 GLU B C 1
ATOM 3964 O O . GLU B 1 186 ? 12.731 6.752 -24.474 1.00 14.55 197 GLU B O 1
ATOM 3970 N N . MET B 1 187 ? 13.396 6.189 -26.550 1.00 15.89 198 MET B N 1
ATOM 3971 C CA . MET B 1 187 ? 12.840 4.845 -26.430 1.00 15.46 198 MET B CA 1
ATOM 3972 C C . MET B 1 187 ? 13.500 4.074 -25.292 1.00 16.20 198 MET B C 1
ATOM 3973 O O . MET B 1 187 ? 12.819 3.375 -24.527 1.00 16.20 198 MET B O 1
ATOM 3978 N N . ASP B 1 188 ? 14.823 4.203 -25.151 1.00 17.59 199 ASP B N 1
ATOM 3979 C CA . ASP B 1 188 ? 15.531 3.510 -24.079 1.00 18.15 199 ASP B CA 1
ATOM 3980 C C . ASP B 1 188 ? 15.054 3.962 -22.704 1.00 16.91 199 ASP B C 1
ATOM 3981 O O . ASP B 1 188 ? 15.046 3.165 -21.756 1.00 17.26 199 ASP B O 1
ATOM 3986 N N . ALA B 1 189 ? 14.657 5.231 -22.571 1.00 15.06 200 ALA B N 1
ATOM 3987 C CA . ALA B 1 189 ? 14.141 5.706 -21.292 1.00 14.95 200 ALA B CA 1
ATOM 3988 C C . ALA B 1 189 ? 12.818 5.034 -20.950 1.00 14.49 200 ALA B C 1
ATOM 3989 O O . ALA B 1 189 ? 12.560 4.721 -19.785 1.00 13.74 200 ALA B O 1
ATOM 3991 N N . TYR B 1 190 ? 11.964 4.807 -21.949 1.00 13.93 201 TYR B N 1
ATOM 3992 C CA . TYR B 1 190 ? 10.725 4.083 -21.687 1.00 13.29 201 TYR B CA 1
ATOM 3993 C C . TYR B 1 190 ? 10.974 2.603 -21.442 1.00 13.24 201 TYR B C 1
ATOM 3994 O O . TYR B 1 190 ? 10.238 1.971 -20.680 1.00 12.97 201 TYR B O 1
ATOM 4003 N N . ARG B 1 191 ? 11.992 2.027 -22.085 1.00 14.34 202 ARG B N 1
ATOM 4004 C CA . ARG B 1 191 ? 12.294 0.615 -21.870 1.00 14.64 202 ARG B CA 1
ATOM 4005 C C . ARG B 1 191 ? 12.899 0.363 -20.497 1.00 14.86 202 ARG B C 1
ATOM 4006 O O . ARG B 1 191 ? 12.686 -0.711 -19.922 1.00 16.52 202 ARG B O 1
ATOM 4014 N N . GLU B 1 192 ? 13.656 1.328 -19.967 1.00 16.21 203 GLU B N 1
ATOM 4015 C CA . GLU B 1 192 ? 14.490 1.107 -18.782 1.00 17.82 203 GLU B CA 1
ATOM 4016 C C . GLU B 1 192 ? 13.786 0.412 -17.618 1.00 16.30 203 GLU B C 1
ATOM 4017 O O . GLU B 1 192 ? 14.365 -0.535 -17.062 1.00 18.36 203 GLU B O 1
ATOM 4023 N N . PRO B 1 193 ? 12.573 0.796 -17.204 1.00 14.65 204 PRO B N 1
ATOM 4024 C CA . PRO B 1 193 ? 11.960 0.127 -16.044 1.00 15.26 204 PRO B CA 1
ATOM 4025 C C . PRO B 1 193 ? 11.532 -1.303 -16.307 1.00 15.46 204 PRO B C 1
ATOM 4026 O O . PRO B 1 193 ? 11.188 -2.006 -15.347 1.00 16.47 204 PRO B O 1
ATOM 4030 N N . PHE B 1 194 ? 11.564 -1.759 -17.564 1.00 15.09 205 PHE B N 1
ATOM 4031 C CA . PHE B 1 194 ? 10.967 -3.029 -17.956 1.00 16.27 205 PHE B CA 1
ATOM 4032 C C . PHE B 1 194 ? 11.946 -3.913 -18.717 1.00 17.49 205 PHE B C 1
ATOM 4033 O O . PHE B 1 194 ? 11.522 -4.817 -19.445 1.00 17.87 205 PHE B O 1
ATOM 4041 N N . VAL B 1 195 ? 13.250 -3.682 -18.553 1.00 18.91 206 VAL B N 1
ATOM 4042 C CA . VAL B 1 195 ? 14.229 -4.433 -19.335 1.00 20.52 206 VAL B CA 1
ATOM 4043 C C . VAL B 1 195 ? 14.216 -5.911 -18.973 1.00 22.96 206 VAL B C 1
ATOM 4044 O O . VAL B 1 195 ? 14.466 -6.764 -19.832 1.00 24.80 206 VAL B O 1
ATOM 4048 N N . GLU B 1 196 ? 13.918 -6.244 -17.718 1.00 21.63 207 GLU B N 1
ATOM 4049 C CA . GLU B 1 196 ? 13.975 -7.630 -17.262 1.00 23.92 207 GLU B CA 1
ATOM 4050 C C . GLU B 1 196 ? 12.676 -8.342 -17.618 1.00 21.08 207 GLU B C 1
ATOM 4051 O O . GLU B 1 196 ? 11.613 -7.946 -17.128 1.00 20.87 207 GLU B O 1
ATOM 4057 N N . PRO B 1 197 ? 12.708 -9.380 -18.456 1.00 21.45 208 PRO B N 1
ATOM 4058 C CA . PRO B 1 197 ? 11.483 -10.141 -18.722 1.00 21.02 208 PRO B CA 1
ATOM 4059 C C . PRO B 1 197 ? 10.900 -10.693 -17.430 1.00 21.34 208 PRO B C 1
ATOM 4060 O O . PRO B 1 197 ? 11.619 -10.986 -16.472 1.00 23.92 208 PRO B O 1
ATOM 4064 N N . GLY B 1 198 ? 9.577 -10.814 -17.405 1.00 20.17 209 GLY B N 1
ATOM 4065 C CA . GLY B 1 198 ? 8.909 -11.314 -16.225 1.00 20.19 209 GLY B CA 1
ATOM 4066 C C . GLY B 1 198 ? 8.073 -10.273 -15.510 1.00 18.87 209 GLY B C 1
ATOM 4067 O O . GLY B 1 198 ? 7.550 -9.341 -16.131 1.00 17.59 209 GLY B O 1
ATOM 4068 N N . GLU B 1 199 ? 7.966 -10.421 -14.191 1.00 17.74 210 GLU B N 1
ATOM 4069 C CA . GLU B 1 199 ? 7.017 -9.650 -13.398 1.00 17.09 210 GLU B CA 1
ATOM 4070 C C . GLU B 1 199 ? 7.347 -8.168 -13.315 1.00 16.69 210 GLU B C 1
ATOM 4071 O O . GLU B 1 199 ? 6.477 -7.392 -12.908 1.00 15.67 210 GLU B O 1
ATOM 4077 N N . SER B 1 200 ? 8.568 -7.757 -13.666 1.00 16.55 211 SER B N 1
ATOM 4078 C CA . SER B 1 200 ? 8.865 -6.326 -13.713 1.00 15.87 211 SER B CA 1
ATOM 4079 C C . SER B 1 200 ? 7.910 -5.598 -14.641 1.00 15.56 211 SER B C 1
ATOM 4080 O O . SER B 1 200 ? 7.646 -4.408 -14.447 1.00 13.89 211 SER B O 1
ATOM 4083 N N . ARG B 1 201 ? 7.395 -6.294 -15.653 1.00 14.10 212 ARG B N 1
ATOM 4084 C CA . ARG B 1 201 ? 6.474 -5.737 -16.635 1.00 12.36 212 ARG B CA 1
ATOM 4085 C C . ARG B 1 201 ? 5.014 -5.856 -16.221 1.00 14.06 212 ARG B C 1
ATOM 4086 O O . ARG B 1 201 ? 4.144 -5.348 -16.938 1.00 13.15 212 ARG B O 1
ATOM 4094 N N . ARG B 1 202 ? 4.727 -6.485 -15.080 1.00 13.03 213 ARG B N 1
ATOM 4095 C CA . ARG B 1 202 ? 3.340 -6.655 -14.647 1.00 12.47 213 ARG B CA 1
ATOM 4096 C C . ARG B 1 202 ? 2.512 -5.367 -14.653 1.00 12.59 213 ARG B C 1
ATOM 4097 O O . ARG B 1 202 ? 1.349 -5.425 -15.086 1.00 13.60 213 ARG B O 1
ATOM 4105 N N . PRO B 1 203 ? 3.011 -4.199 -14.212 1.00 11.30 214 PRO B N 1
ATOM 4106 C CA . PRO B 1 203 ? 2.154 -2.999 -14.278 1.00 9.68 214 PRO B CA 1
ATOM 4107 C C . PRO B 1 203 ? 1.589 -2.727 -15.665 1.00 11.17 214 PRO B C 1
ATOM 4108 O O . PRO B 1 203 ? 0.436 -2.287 -15.791 1.00 12.45 214 PRO B O 1
ATOM 4112 N N . THR B 1 204 ? 2.361 -3.004 -16.718 1.00 11.59 215 THR B N 1
ATOM 4113 C CA . THR B 1 204 ? 1.885 -2.696 -18.060 1.00 11.87 215 THR B CA 1
ATOM 4114 C C . THR B 1 204 ? 0.834 -3.679 -18.552 1.00 12.49 215 THR B C 1
ATOM 4115 O O . THR B 1 204 ? 0.143 -3.377 -19.533 1.00 13.30 215 THR B O 1
ATOM 4119 N N . LEU B 1 205 ? 0.710 -4.840 -17.896 1.00 13.49 216 LEU B N 1
ATOM 4120 C CA . LEU B 1 205 ? -0.350 -5.804 -18.167 1.00 13.60 216 LEU B CA 1
ATOM 4121 C C . LEU B 1 205 ? -1.565 -5.588 -17.272 1.00 13.89 216 LEU B C 1
ATOM 4122 O O . LEU B 1 205 ? -2.707 -5.699 -17.730 1.00 13.81 216 LEU B O 1
ATOM 4127 N N . THR B 1 206 ? -1.359 -5.254 -15.998 1.00 11.88 217 THR B N 1
ATOM 4128 C CA . THR B 1 206 ? -2.512 -5.065 -15.132 1.00 12.42 217 THR B CA 1
ATOM 4129 C C . THR B 1 206 ? -3.308 -3.820 -15.519 1.00 11.58 217 THR B C 1
ATOM 4130 O O . THR B 1 206 ? -4.541 -3.816 -15.420 1.00 13.00 217 THR B O 1
ATOM 4134 N N . TRP B 1 207 ? -2.642 -2.778 -16.005 1.00 11.86 218 TRP B N 1
ATOM 4135 C CA . TRP B 1 207 ? -3.380 -1.577 -16.399 1.00 10.79 218 TRP B CA 1
ATOM 4136 C C . TRP B 1 207 ? -4.476 -1.839 -17.435 1.00 11.69 218 TRP B C 1
ATOM 4137 O O . TRP B 1 207 ? -5.625 -1.418 -17.200 1.00 12.41 218 TRP B O 1
ATOM 4148 N N . PRO B 1 208 ? -4.225 -2.504 -18.573 1.00 13.59 219 PRO B N 1
ATOM 4149 C CA . PRO B 1 208 ? -5.342 -2.754 -19.503 1.00 14.42 219 PRO B CA 1
ATOM 4150 C C . PRO B 1 208 ? -6.442 -3.614 -18.907 1.00 15.54 219 PRO B C 1
ATOM 4151 O O . PRO B 1 208 ? -7.608 -3.492 -19.313 1.00 15.12 219 PRO B O 1
ATOM 4155 N N . ARG B 1 209 ? -6.102 -4.475 -17.947 1.00 13.69 220 ARG B N 1
ATOM 4156 C CA . ARG B 1 209 ? -7.088 -5.291 -17.247 1.00 12.80 220 ARG B CA 1
ATOM 4157 C C . ARG B 1 209 ? -7.932 -4.491 -16.260 1.00 12.69 220 ARG B C 1
ATOM 4158 O O . ARG B 1 209 ? -8.934 -5.016 -15.755 1.00 16.61 220 ARG B O 1
ATOM 4166 N N . GLU B 1 210 ? -7.568 -3.235 -15.987 1.00 11.94 221 GLU B N 1
ATOM 4167 C CA . GLU B 1 210 ? -8.359 -2.369 -15.125 1.00 13.25 221 GLU B CA 1
ATOM 4168 C C . GLU B 1 210 ? -9.337 -1.483 -15.891 1.00 13.30 221 GLU B C 1
ATOM 4169 O O . GLU B 1 210 ? -10.199 -0.860 -15.264 1.00 12.89 221 GLU B O 1
ATOM 4175 N N . ILE B 1 211 ? -9.226 -1.402 -17.213 1.00 12.58 222 ILE B N 1
ATOM 4176 C CA . ILE B 1 211 ? -10.103 -0.548 -18.012 1.00 12.05 222 ILE B CA 1
ATOM 4177 C C . ILE B 1 211 ? -11.555 -0.867 -17.672 1.00 13.61 222 ILE B C 1
ATOM 4178 O O . ILE B 1 211 ? -11.977 -2.030 -17.774 1.00 14.01 222 ILE B O 1
ATOM 4183 N N . PRO B 1 212 ? -12.339 0.122 -17.251 1.00 14.63 223 PRO B N 1
ATOM 4184 C CA . PRO B 1 212 ? -13.711 -0.150 -16.795 1.00 16.69 223 PRO B CA 1
ATOM 4185 C C . PRO B 1 212 ? -14.678 -0.393 -17.939 1.00 18.25 223 PRO B C 1
ATOM 4186 O O . PRO B 1 212 ? -15.113 0.554 -18.602 1.00 21.11 223 PRO B O 1
ATOM 4190 N N . ILE B 1 213 ? -15.042 -1.651 -18.170 1.00 18.56 224 ILE B N 1
ATOM 4191 C CA . ILE B 1 213 ? -15.902 -2.023 -19.286 1.00 20.92 224 ILE B CA 1
ATOM 4192 C C . ILE B 1 213 ? -17.174 -2.616 -18.704 1.00 22.80 224 ILE B C 1
ATOM 4193 O O . ILE B 1 213 ? -17.145 -3.703 -18.109 1.00 21.94 224 ILE B O 1
ATOM 4198 N N . LYS B 1 214 ? -18.288 -1.903 -18.868 1.00 24.93 225 LYS B N 1
ATOM 4199 C CA . LYS B 1 214 ? -19.560 -2.376 -18.336 1.00 27.79 225 LYS B CA 1
ATOM 4200 C C . LYS B 1 214 ? -19.899 -3.739 -18.916 1.00 29.75 225 LYS B C 1
ATOM 4201 O O . LYS B 1 214 ? -19.615 -4.024 -20.083 1.00 30.78 225 LYS B O 1
ATOM 4207 N N . GLY B 1 215 ? -20.505 -4.587 -18.087 1.00 30.44 226 GLY B N 1
ATOM 4208 C CA . GLY B 1 215 ? -20.795 -5.953 -18.463 1.00 31.74 226 GLY B CA 1
ATOM 4209 C C . GLY B 1 215 ? -19.597 -6.873 -18.501 1.00 32.79 226 GLY B C 1
ATOM 4210 O O . GLY B 1 215 ? -19.765 -8.072 -18.756 1.00 34.15 226 GLY B O 1
ATOM 4211 N N . ASP B 1 216 ? -18.398 -6.354 -18.260 1.00 32.86 227 ASP B N 1
ATOM 4212 C CA . ASP B 1 216 ? -17.164 -7.128 -18.258 1.00 32.11 227 ASP B CA 1
ATOM 4213 C C . ASP B 1 216 ? -16.438 -7.005 -16.930 1.00 30.76 227 ASP B C 1
ATOM 4214 O O . ASP B 1 216 ? -16.138 -8.020 -16.290 1.00 33.69 227 ASP B O 1
ATOM 4219 N N . GLY B 1 217 ? -16.172 -5.782 -16.487 1.00 25.80 228 GLY B N 1
ATOM 4220 C CA . GLY B 1 217 ? -15.422 -5.543 -15.280 1.00 22.15 228 GLY B CA 1
ATOM 4221 C C . GLY B 1 217 ? -14.203 -4.689 -15.556 1.00 20.06 228 GLY B C 1
ATOM 4222 O O . GLY B 1 217 ? -13.970 -4.253 -16.688 1.00 20.46 228 GLY B O 1
ATOM 4223 N N . PRO B 1 218 ? -13.404 -4.409 -14.515 1.00 19.06 229 PRO B N 1
ATOM 4224 C CA . PRO B 1 218 ? -13.624 -4.833 -13.129 1.00 19.77 229 PRO B CA 1
ATOM 4225 C C . PRO B 1 218 ? -14.619 -3.937 -12.407 1.00 19.04 229 PRO B C 1
ATOM 4226 O O . PRO B 1 218 ? -14.628 -2.717 -12.609 1.00 18.20 229 PRO B O 1
ATOM 4230 N N . GLU B 1 219 ? -15.428 -4.558 -11.550 1.00 21.78 230 GLU B N 1
ATOM 4231 C CA . GLU B 1 219 ? -16.522 -3.854 -10.894 1.00 23.80 230 GLU B CA 1
ATOM 4232 C C . GLU B 1 219 ? -16.017 -2.734 -9.990 1.00 21.22 230 GLU B C 1
ATOM 4233 O O . GLU B 1 219 ? -16.641 -1.669 -9.903 1.00 21.21 230 GLU B O 1
ATOM 4239 N N . ASP B 1 220 ? -14.894 -2.950 -9.300 1.00 19.20 231 ASP B N 1
ATOM 4240 C CA . ASP B 1 220 ? -14.418 -1.918 -8.383 1.00 18.86 231 ASP B CA 1
ATOM 4241 C C . ASP B 1 220 ? -13.971 -0.665 -9.127 1.00 16.94 231 ASP B C 1
ATOM 4242 O O . ASP B 1 220 ? -14.249 0.453 -8.681 1.00 17.90 231 ASP B O 1
ATOM 4247 N N . VAL B 1 221 ? -13.312 -0.824 -10.280 1.00 15.08 232 VAL B N 1
ATOM 4248 C CA . VAL B 1 221 ? -12.888 0.349 -11.043 1.00 13.82 232 VAL B CA 1
ATOM 4249 C C . VAL B 1 221 ? -14.089 1.043 -11.667 1.00 13.62 232 VAL B C 1
ATOM 4250 O O . VAL B 1 221 ? -14.158 2.276 -11.701 1.00 12.65 232 VAL B O 1
ATOM 4254 N N . ILE B 1 222 ? -15.060 0.271 -12.157 1.00 13.57 233 ILE B N 1
ATOM 4255 C CA . ILE B 1 222 ? -16.269 0.880 -12.707 1.00 14.80 233 ILE B CA 1
ATOM 4256 C C . ILE B 1 222 ? -16.927 1.794 -11.678 1.00 14.44 233 ILE B C 1
ATOM 4257 O O . ILE B 1 222 ? -17.306 2.926 -11.987 1.00 14.23 233 ILE B O 1
ATOM 4262 N N . GLU B 1 223 ? -17.066 1.321 -10.436 1.00 14.84 234 GLU B N 1
ATOM 4263 C CA . GLU B 1 223 ? -17.718 2.144 -9.418 1.00 15.92 234 GLU B CA 1
ATOM 4264 C C . GLU B 1 223 ? -16.913 3.404 -9.111 1.00 14.15 234 GLU B C 1
ATOM 4265 O O . GLU B 1 223 ? -17.487 4.485 -8.923 1.00 15.27 234 GLU B O 1
ATOM 4271 N N . ILE B 1 224 ? -15.584 3.287 -9.060 1.00 11.75 235 ILE B N 1
ATOM 4272 C CA . ILE B 1 224 ? -14.735 4.445 -8.784 1.00 10.87 235 ILE B CA 1
ATOM 4273 C C . ILE B 1 224 ? -14.883 5.484 -9.889 1.00 10.43 235 ILE B C 1
ATOM 4274 O O . ILE B 1 224 ? -15.021 6.690 -9.629 1.00 10.19 235 ILE B O 1
ATOM 4279 N N . VAL B 1 225 ? -14.851 5.030 -11.141 1.00 10.66 236 VAL B N 1
ATOM 4280 C CA . VAL B 1 225 ? -14.925 5.954 -12.266 1.00 9.87 236 VAL B CA 1
ATOM 4281 C C . VAL B 1 225 ? -16.313 6.576 -12.362 1.00 10.80 236 VAL B C 1
ATOM 4282 O O . VAL B 1 225 ? -16.452 7.773 -12.631 1.00 11.95 236 VAL B O 1
ATOM 4286 N N . LYS B 1 226 ? -17.362 5.785 -12.136 1.00 12.20 237 LYS B N 1
ATOM 4287 C CA A LYS B 1 226 ? -18.705 6.353 -12.107 0.62 13.40 237 LYS B CA 1
ATOM 4288 C CA B LYS B 1 226 ? -18.703 6.355 -12.111 0.38 12.25 237 LYS B CA 1
ATOM 4289 C C . LYS B 1 226 ? -18.811 7.445 -11.054 1.00 11.82 237 LYS B C 1
ATOM 4290 O O . LYS B 1 226 ? -19.417 8.498 -11.294 1.00 14.59 237 LYS B O 1
ATOM 4301 N N . SER B 1 227 ? -18.220 7.216 -9.881 1.00 11.73 238 SER B N 1
ATOM 4302 C CA . SER B 1 227 ? -18.318 8.190 -8.803 1.00 12.66 238 SER B CA 1
ATOM 4303 C C . SER B 1 227 ? -17.613 9.491 -9.163 1.00 10.91 238 SER B C 1
ATOM 4304 O O . SER B 1 227 ? -18.158 10.584 -8.949 1.00 11.55 238 SER B O 1
ATOM 4307 N N . TYR B 1 228 ? -16.398 9.408 -9.711 1.00 9.61 239 TYR B N 1
ATOM 4308 C CA . TYR B 1 228 ? -15.719 10.666 -10.011 1.00 8.52 239 TYR B CA 1
ATOM 4309 C C . TYR B 1 228 ? -16.285 11.326 -11.251 1.00 10.27 239 TYR B C 1
ATOM 4310 O O . TYR B 1 228 ? -16.240 12.553 -11.367 1.00 10.88 239 TYR B O 1
ATOM 4319 N N . ASN B 1 229 ? -16.838 10.538 -12.169 1.00 11.10 240 ASN B N 1
ATOM 4320 C CA . ASN B 1 229 ? -17.511 11.133 -13.314 1.00 11.34 240 ASN B CA 1
ATOM 4321 C C . ASN B 1 229 ? -18.723 11.938 -12.866 1.00 13.11 240 ASN B C 1
ATOM 4322 O O . ASN B 1 229 ? -18.980 13.027 -13.391 1.00 13.38 240 ASN B O 1
ATOM 4327 N N . LYS B 1 230 ? -19.468 11.429 -11.877 1.00 13.34 241 LYS B N 1
ATOM 4328 C CA . LYS B 1 230 ? -20.618 12.172 -11.367 1.00 13.20 241 LYS B CA 1
ATOM 4329 C C . LYS B 1 230 ? -20.179 13.487 -10.735 1.00 12.18 241 LYS B C 1
ATOM 4330 O O . LYS B 1 230 ? -20.783 14.541 -10.984 1.00 15.12 241 LYS B O 1
ATOM 4336 N N . TRP B 1 231 ? -19.114 13.450 -9.930 1.00 12.70 242 TRP B N 1
ATOM 4337 C CA . TRP B 1 231 ? -18.603 14.681 -9.331 1.00 10.66 242 TRP B CA 1
ATOM 4338 C C . TRP B 1 231 ? -18.110 15.660 -10.399 1.00 12.22 242 TRP B C 1
ATOM 4339 O O . TRP B 1 231 ? -18.466 16.845 -10.385 1.00 14.49 242 TRP B O 1
ATOM 4350 N N . LEU B 1 232 ? -17.307 15.178 -11.353 1.00 11.40 243 LEU B N 1
ATOM 4351 C CA . LEU B 1 232 ? -16.726 16.081 -12.343 1.00 11.95 243 LEU B CA 1
ATOM 4352 C C . LEU B 1 232 ? -17.795 16.714 -13.221 1.00 12.42 243 LEU B C 1
ATOM 4353 O O . LEU B 1 232 ? -17.675 17.882 -13.619 1.00 11.70 243 LEU B O 1
ATOM 4358 N N . SER B 1 233 ? -18.845 15.960 -13.542 1.00 13.92 244 SER B N 1
ATOM 4359 C CA . SER B 1 233 ? -19.847 16.470 -14.465 1.00 15.98 244 SER B CA 1
ATOM 4360 C C . SER B 1 233 ? -20.664 17.608 -13.871 1.00 16.65 244 SER B C 1
ATOM 4361 O O . SER B 1 233 ? -21.371 18.293 -14.618 1.00 17.79 244 SER B O 1
ATOM 4364 N N . THR B 1 234 ? -20.581 17.839 -12.558 1.00 16.82 245 THR B N 1
ATOM 4365 C CA . THR B 1 234 ? -21.255 18.978 -11.947 1.00 20.06 245 THR B CA 1
ATOM 4366 C C . THR B 1 234 ? -20.285 19.873 -11.175 1.00 20.03 245 THR B C 1
ATOM 4367 O O . THR B 1 234 ? -20.721 20.667 -10.338 1.00 21.88 245 THR B O 1
ATOM 4371 N N . SER B 1 235 ? -18.984 19.783 -11.459 1.00 18.09 246 SER B N 1
ATOM 4372 C CA . SER B 1 235 ? -17.953 20.488 -10.688 1.00 15.83 246 SER B CA 1
ATOM 4373 C C . SER B 1 235 ? -17.772 21.927 -11.181 1.00 16.35 246 SER B C 1
ATOM 4374 O O . SER B 1 235 ? -16.715 22.334 -11.654 1.00 15.75 246 SER B O 1
ATOM 4377 N N . LYS B 1 236 ? -18.835 22.714 -11.032 1.00 17.30 247 LYS B N 1
ATOM 4378 C CA . LYS B 1 236 ? -18.840 24.056 -11.611 1.00 19.23 247 LYS B CA 1
ATOM 4379 C C . LYS B 1 236 ? -17.780 24.971 -11.006 1.00 18.76 247 LYS B C 1
ATOM 4380 O O . LYS B 1 236 ? -17.411 25.969 -11.632 1.00 20.14 247 LYS B O 1
ATOM 4386 N N . ASP B 1 237 ? -17.268 24.655 -9.818 1.00 18.75 248 ASP B N 1
ATOM 4387 C CA . ASP B 1 237 ? -16.296 25.517 -9.158 1.00 19.74 248 ASP B CA 1
ATOM 4388 C C . ASP B 1 237 ? -14.847 25.090 -9.377 1.00 18.78 248 ASP B C 1
ATOM 4389 O O . ASP B 1 237 ? -13.938 25.780 -8.903 1.00 21.48 248 ASP B O 1
ATOM 4394 N N . ILE B 1 238 ? -14.600 23.986 -10.079 1.00 14.78 249 ILE B N 1
ATOM 4395 C CA . ILE B 1 238 ? -13.243 23.523 -10.351 1.00 14.62 249 ILE B CA 1
ATOM 4396 C C . ILE B 1 238 ? -12.907 23.878 -11.804 1.00 12.72 249 ILE B C 1
ATOM 4397 O O . ILE B 1 238 ? -13.506 23.294 -12.720 1.00 13.64 249 ILE B O 1
ATOM 4402 N N . PRO B 1 239 ? -11.960 24.780 -12.046 1.00 11.90 250 PRO B N 1
ATOM 4403 C CA . PRO B 1 239 ? -11.564 25.064 -13.434 1.00 12.39 250 PRO B CA 1
ATOM 4404 C C . PRO B 1 239 ? -10.887 23.842 -14.035 1.00 11.81 250 PRO B C 1
ATOM 4405 O O . PRO B 1 239 ? -10.030 23.219 -13.406 1.00 11.45 250 PRO B O 1
ATOM 4409 N N . LYS B 1 240 ? -11.292 23.496 -15.252 1.00 10.75 251 LYS B N 1
ATOM 4410 C CA . LYS B 1 240 ? -10.773 22.334 -15.955 1.00 10.67 251 LYS B CA 1
ATOM 4411 C C . LYS B 1 240 ? -10.308 22.733 -17.349 1.00 10.38 251 LYS B C 1
ATOM 4412 O O . LYS B 1 240 ? -10.866 23.638 -17.985 1.00 11.91 251 LYS B O 1
ATOM 4418 N N . LEU B 1 241 ? -9.259 22.055 -17.808 1.00 10.20 252 LEU B N 1
ATOM 4419 C CA . LEU B 1 241 ? -8.767 22.201 -19.169 1.00 9.94 252 LEU B CA 1
ATOM 4420 C C . LEU B 1 241 ? -8.663 20.810 -19.762 1.00 9.32 252 LEU B C 1
ATOM 4421 O O . LEU B 1 241 ? -7.972 19.949 -19.213 1.00 9.61 252 LEU B O 1
ATOM 4426 N N . PHE B 1 242 ? -9.368 20.589 -20.854 1.00 10.10 253 PHE B N 1
ATOM 4427 C CA . PHE B 1 242 ? -9.289 19.346 -21.604 1.00 10.76 253 PHE B CA 1
ATOM 4428 C C . PHE B 1 242 ? -8.403 19.623 -22.809 1.00 9.91 253 PHE B C 1
ATOM 4429 O O . PHE B 1 242 ? -8.713 20.505 -23.613 1.00 10.93 253 PHE B O 1
ATOM 4437 N N . ILE B 1 243 ? -7.282 18.915 -22.911 1.00 9.53 254 ILE B N 1
ATOM 4438 C CA . ILE B 1 243 ? -6.417 19.021 -24.080 1.00 11.83 254 ILE B CA 1
ATOM 4439 C C . ILE B 1 243 ? -6.792 17.875 -25.008 1.00 11.53 254 ILE B C 1
ATOM 4440 O O . ILE B 1 243 ? -6.536 16.703 -24.710 1.00 12.81 254 ILE B O 1
ATOM 4445 N N . ASN B 1 244 ? -7.438 18.230 -26.113 1.00 12.15 255 ASN B N 1
ATOM 4446 C CA . ASN B 1 244 ? -7.924 17.293 -27.113 1.00 13.60 255 ASN B CA 1
ATOM 4447 C C . ASN B 1 244 ? -6.790 17.020 -28.092 1.00 12.85 255 ASN B C 1
ATOM 4448 O O . ASN B 1 244 ? -6.114 17.950 -28.533 1.00 15.33 255 ASN B O 1
ATOM 4453 N N . ALA B 1 245 ? -6.558 15.751 -28.398 1.00 12.58 256 ALA B N 1
ATOM 4454 C CA . ALA B 1 245 ? -5.515 15.354 -29.332 1.00 12.27 256 ALA B CA 1
ATOM 4455 C C . ALA B 1 245 ? -6.160 15.024 -30.673 1.00 12.18 256 ALA B C 1
ATOM 4456 O O . ALA B 1 245 ? -7.182 14.330 -30.721 1.00 13.53 256 ALA B O 1
ATOM 4458 N N . ASP B 1 246 ? -5.577 15.544 -31.752 1.00 13.17 257 ASP B N 1
ATOM 4459 C CA . ASP B 1 246 ? -6.082 15.366 -33.108 1.00 16.45 257 ASP B CA 1
ATOM 4460 C C . ASP B 1 246 ? -5.045 14.558 -33.875 1.00 17.40 257 ASP B C 1
ATOM 4461 O O . ASP B 1 246 ? -3.920 15.048 -34.080 1.00 16.61 257 ASP B O 1
ATOM 4466 N N . PRO B 1 247 ? -5.358 13.329 -34.323 1.00 16.29 258 PRO B N 1
ATOM 4467 C CA . PRO B 1 247 ? -6.664 12.662 -34.219 1.00 17.47 258 PRO B CA 1
ATOM 4468 C C . PRO B 1 247 ? -6.909 11.970 -32.881 1.00 17.06 258 PRO B C 1
ATOM 4469 O O . PRO B 1 247 ? -8.057 11.642 -32.580 1.00 18.26 258 PRO B O 1
ATOM 4473 N N . GLY B 1 248 ? -5.850 11.750 -32.099 1.00 15.39 259 GLY B N 1
ATOM 4474 C CA . GLY B 1 248 ? -5.985 11.142 -30.786 1.00 13.63 259 GLY B CA 1
ATOM 4475 C C . GLY B 1 248 ? -6.366 9.670 -30.844 1.00 15.03 259 GLY B C 1
ATOM 4476 O O . GLY B 1 248 ? -6.382 9.029 -31.896 1.00 17.55 259 GLY B O 1
ATOM 4477 N N . PHE B 1 249 ? -6.658 9.131 -29.657 1.00 13.93 260 PHE B N 1
ATOM 4478 C CA . PHE B 1 249 ? -7.161 7.762 -29.528 1.00 12.76 260 PHE B CA 1
ATOM 4479 C C . PHE B 1 249 ? -8.513 7.773 -28.826 1.00 14.10 260 PHE B C 1
ATOM 4480 O O . PHE B 1 249 ? -9.532 7.479 -29.455 1.00 16.77 260 PHE B O 1
ATOM 4488 N N . PHE B 1 250 ? -8.559 8.127 -27.550 1.00 12.62 261 PHE B N 1
ATOM 4489 C CA . PHE B 1 250 ? -9.821 8.315 -26.847 1.00 14.17 261 PHE B CA 1
ATOM 4490 C C . PHE B 1 250 ? -10.342 9.751 -26.913 1.00 12.25 261 PHE B C 1
ATOM 4491 O O . PHE B 1 250 ? -11.454 9.996 -26.448 1.00 12.16 261 PHE B O 1
ATOM 4499 N N . SER B 1 251 ? -9.578 10.695 -27.475 1.00 12.41 262 SER B N 1
ATOM 4500 C CA . SER B 1 251 ? -9.959 12.111 -27.434 1.00 13.00 262 SER B CA 1
ATOM 4501 C C . SER B 1 251 ? -11.351 12.348 -28.002 1.00 13.14 262 SER B C 1
ATOM 4502 O O . SER B 1 251 ? -12.149 13.092 -27.423 1.00 13.71 262 SER B O 1
ATOM 4505 N N . ASN B 1 252 ? -11.646 11.750 -29.159 1.00 14.21 263 ASN B N 1
ATOM 4506 C CA . ASN B 1 252 ? -12.960 11.922 -29.769 1.00 16.74 263 ASN B CA 1
ATOM 4507 C C . ASN B 1 252 ? -14.069 11.565 -28.783 1.00 15.22 263 ASN B C 1
ATOM 4508 O O . ASN B 1 252 ? -15.029 12.326 -28.602 1.00 15.13 263 ASN B O 1
ATOM 4513 N N . ALA B 1 253 ? -13.925 10.424 -28.098 1.00 13.16 264 ALA B N 1
ATOM 4514 C CA . ALA B 1 253 ? -14.949 10.000 -27.150 1.00 12.57 264 ALA B CA 1
ATOM 4515 C C . ALA B 1 253 ? -14.988 10.912 -25.932 1.00 11.13 264 ALA B C 1
ATOM 4516 O O . ALA B 1 253 ? -16.068 11.219 -25.414 1.00 12.24 264 ALA B O 1
ATOM 4518 N N . ILE B 1 254 ? -13.818 11.340 -25.452 1.00 10.12 265 ILE B N 1
ATOM 4519 C CA . ILE B 1 254 ? -13.769 12.191 -24.267 1.00 10.97 265 ILE B CA 1
ATOM 4520 C C . ILE B 1 254 ? -14.455 13.517 -24.543 1.00 10.45 265 ILE B C 1
ATOM 4521 O O . ILE B 1 254 ? -15.191 14.043 -23.699 1.00 12.89 265 ILE B O 1
ATOM 4526 N N . LYS B 1 255 ? -14.216 14.085 -25.724 1.00 11.71 266 LYS B N 1
ATOM 4527 C CA . LYS B 1 255 ? -14.857 15.345 -26.063 1.00 12.69 266 LYS B CA 1
ATOM 4528 C C . LYS B 1 255 ? -16.375 15.208 -26.023 1.00 14.02 266 LYS B C 1
ATOM 4529 O O . LYS B 1 255 ? -17.077 16.099 -25.529 1.00 16.54 266 LYS B O 1
ATOM 4535 N N . LYS B 1 256 ? -16.896 14.083 -26.515 1.00 13.94 267 LYS B N 1
ATOM 4536 C CA . LYS B 1 256 ? -18.332 13.840 -26.447 1.00 15.15 267 LYS B CA 1
ATOM 4537 C C . LYS B 1 256 ? -18.800 13.694 -25.003 1.00 16.17 267 LYS B C 1
ATOM 4538 O O . LYS B 1 256 ? -19.786 14.319 -24.595 1.00 17.58 267 LYS B O 1
ATOM 4544 N N . VAL B 1 257 ? -18.094 12.881 -24.211 1.00 15.56 268 VAL B N 1
ATOM 4545 C CA . VAL B 1 257 ? -18.528 12.585 -22.846 1.00 16.25 268 VAL B CA 1
ATOM 4546 C C . VAL B 1 257 ? -18.566 13.848 -21.995 1.00 15.79 268 VAL B C 1
ATOM 4547 O O . VAL B 1 257 ? -19.459 14.023 -21.155 1.00 15.83 268 VAL B O 1
ATOM 4551 N N . THR B 1 258 ? -17.598 14.740 -22.185 1.00 14.52 269 THR B N 1
ATOM 4552 C CA . THR B 1 258 ? -17.409 15.876 -21.292 1.00 14.02 269 THR B CA 1
ATOM 4553 C C . THR B 1 258 ? -17.959 17.179 -21.858 1.00 15.07 269 THR B C 1
ATOM 4554 O O . THR B 1 258 ? -17.718 18.243 -21.271 1.00 14.88 269 THR B O 1
ATOM 4558 N N . LYS B 1 259 ? -18.712 17.118 -22.964 1.00 16.41 270 LYS B N 1
ATOM 4559 C CA . LYS B 1 259 ? -19.109 18.335 -23.674 1.00 20.00 270 LYS B CA 1
ATOM 4560 C C . LYS B 1 259 ? -19.939 19.278 -22.804 1.00 18.68 270 LYS B C 1
ATOM 4561 O O . LYS B 1 259 ? -19.931 20.495 -23.029 1.00 19.91 270 LYS B O 1
ATOM 4567 N N . ASN B 1 260 ? -20.648 18.752 -21.808 1.00 18.93 271 ASN B N 1
ATOM 4568 C CA . ASN B 1 260 ? -21.477 19.578 -20.938 1.00 21.43 271 ASN B CA 1
ATOM 4569 C C . ASN B 1 260 ? -20.871 19.782 -19.557 1.00 20.46 271 ASN B C 1
ATOM 4570 O O . ASN B 1 260 ? -21.553 20.294 -18.663 1.00 21.34 271 ASN B O 1
ATOM 4575 N N . TRP B 1 261 ? -19.620 19.391 -19.349 1.00 17.30 272 TRP B N 1
ATOM 4576 C CA . TRP B 1 261 ? -19.010 19.589 -18.040 1.00 14.48 272 TRP B CA 1
ATOM 4577 C C . TRP B 1 261 ? -18.841 21.082 -17.789 1.00 15.43 272 TRP B C 1
ATOM 4578 O O . TRP B 1 261 ? -18.348 21.802 -18.667 1.00 16.02 272 TRP B O 1
ATOM 4589 N N . PRO B 1 262 ? -19.242 21.583 -16.625 1.00 14.99 273 PRO B N 1
ATOM 4590 C CA . PRO B 1 262 ? -19.138 23.020 -16.365 1.00 15.15 273 PRO B CA 1
ATOM 4591 C C . PRO B 1 262 ? -17.700 23.417 -16.083 1.00 14.63 273 PRO B C 1
ATOM 4592 O O . PRO B 1 262 ? -16.899 22.628 -15.572 1.00 13.62 273 PRO B O 1
ATOM 4596 N N . ASN B 1 263 ? -17.377 24.664 -16.428 1.00 14.95 274 ASN B N 1
ATOM 4597 C CA . ASN B 1 263 ? -16.065 25.236 -16.133 1.00 15.67 274 ASN B CA 1
ATOM 4598 C C . ASN B 1 263 ? -14.942 24.407 -16.756 1.00 13.75 274 ASN B C 1
ATOM 4599 O O . ASN B 1 263 ? -13.936 24.110 -16.114 1.00 16.43 274 ASN B O 1
ATOM 4604 N N . GLN B 1 264 ? -15.108 24.020 -18.019 1.00 12.49 275 GLN B N 1
ATOM 4605 C CA . GLN B 1 264 ? -14.059 23.296 -18.726 1.00 12.48 275 GLN B CA 1
ATOM 4606 C C . GLN B 1 264 ? -13.766 23.993 -20.042 1.00 12.31 275 GLN B C 1
ATOM 4607 O O . GLN B 1 264 ? -14.674 24.211 -20.848 1.00 16.75 275 GLN B O 1
ATOM 4613 N N . LYS B 1 265 ? -12.505 24.335 -20.251 1.00 11.29 276 LYS B N 1
ATOM 4614 C CA . LYS B 1 265 ? -12.035 24.874 -21.515 1.00 14.19 276 LYS B CA 1
ATOM 4615 C C . LYS B 1 265 ? -11.369 23.759 -22.303 1.00 12.95 276 LYS B C 1
ATOM 4616 O O . LYS B 1 265 ? -10.907 22.769 -21.738 1.00 13.16 276 LYS B O 1
ATOM 4622 N N . THR B 1 266 ? -11.340 23.918 -23.624 1.00 14.41 277 THR B N 1
ATOM 4623 C CA . THR B 1 266 ? -10.714 22.924 -24.484 1.00 15.47 277 THR B CA 1
ATOM 4624 C C . THR B 1 266 ? -9.740 23.583 -25.447 1.00 14.31 277 THR B C 1
ATOM 4625 O O . THR B 1 266 ? -10.021 24.651 -25.997 1.00 15.77 277 THR B O 1
ATOM 4629 N N . VAL B 1 267 ? -8.585 22.941 -25.621 1.00 14.62 278 VAL B N 1
ATOM 4630 C CA A VAL B 1 267 ? -7.617 23.269 -26.660 0.45 16.00 278 VAL B CA 1
ATOM 4631 C CA B VAL B 1 267 ? -7.653 23.271 -26.688 0.55 15.85 278 VAL B CA 1
ATOM 4632 C C . VAL B 1 267 ? -7.300 21.976 -27.397 1.00 15.30 278 VAL B C 1
ATOM 4633 O O . VAL B 1 267 ? -7.363 20.890 -26.816 1.00 16.09 278 VAL B O 1
ATOM 4640 N N . THR B 1 268 ? -6.952 22.093 -28.676 1.00 14.60 279 THR B N 1
ATOM 4641 C CA . THR B 1 268 ? -6.602 20.943 -29.503 1.00 15.71 279 THR B CA 1
ATOM 4642 C C . THR B 1 268 ? -5.142 21.036 -29.923 1.00 16.41 279 THR B C 1
ATOM 4643 O O . THR B 1 268 ? -4.674 22.108 -30.328 1.00 18.12 279 THR B O 1
ATOM 4647 N N . VAL B 1 269 ? -4.430 19.913 -29.818 1.00 14.86 280 VAL B N 1
ATOM 4648 C CA . VAL B 1 269 ? -3.057 19.791 -30.286 1.00 14.04 280 VAL B CA 1
ATOM 4649 C C . VAL B 1 269 ? -2.947 18.536 -31.140 1.00 13.93 280 VAL B C 1
ATOM 4650 O O . VAL B 1 269 ? -3.790 17.637 -31.073 1.00 14.25 280 VAL B O 1
ATOM 4654 N N . LYS B 1 270 ? -1.880 18.484 -31.944 1.00 14.84 281 LYS B N 1
ATOM 4655 C CA . LYS B 1 270 ? -1.599 17.312 -32.764 1.00 14.91 281 LYS B CA 1
ATOM 4656 C C . LYS B 1 270 ? -1.097 16.169 -31.890 1.00 13.82 281 LYS B C 1
ATOM 4657 O O . LYS B 1 270 ? -0.220 16.363 -31.040 1.00 14.99 281 LYS B O 1
ATOM 4663 N N . GLY B 1 271 ? -1.648 14.979 -32.098 1.00 12.87 282 GLY B N 1
ATOM 4664 C CA . GLY B 1 271 ? -1.099 13.806 -31.450 1.00 13.38 282 GLY B CA 1
ATOM 4665 C C . GLY B 1 271 ? -2.036 12.624 -31.547 1.00 13.35 282 GLY B C 1
ATOM 4666 O O . GLY B 1 271 ? -3.205 12.746 -31.930 1.00 13.93 282 GLY B O 1
ATOM 4667 N N . LEU B 1 272 ? -1.489 11.459 -31.195 1.00 12.91 283 LEU B N 1
ATOM 4668 C CA . LEU B 1 272 ? -2.300 10.266 -31.000 1.00 14.06 283 LEU B CA 1
ATOM 4669 C C . LEU B 1 272 ? -2.505 10.100 -29.498 1.00 14.49 283 LEU B C 1
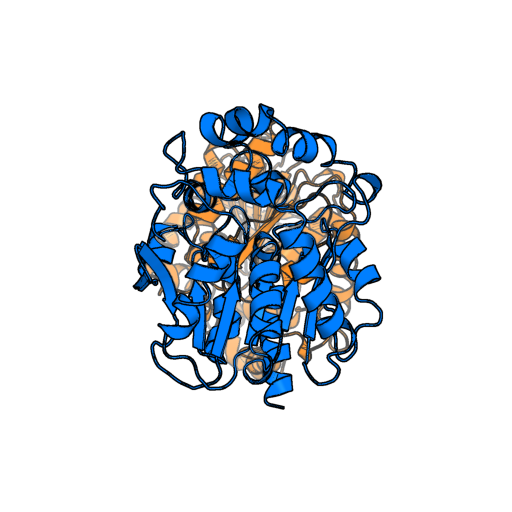ATOM 4670 O O . LEU B 1 272 ? -2.766 11.088 -28.810 1.00 18.03 283 LEU B O 1
ATOM 4675 N N . HIS B 1 273 ? -2.386 8.891 -28.949 1.00 11.94 284 HIS B N 1
ATOM 4676 C CA . HIS B 1 273 ? -2.621 8.766 -27.515 1.00 10.81 284 HIS B CA 1
ATOM 4677 C C . HIS B 1 273 ? -1.526 9.453 -26.702 1.00 11.14 284 HIS B C 1
ATOM 4678 O O . HIS B 1 273 ? -1.820 10.144 -25.719 1.00 11.10 284 HIS B O 1
ATOM 4685 N N . PHE B 1 274 ? -0.259 9.248 -27.064 1.00 10.31 285 PHE B N 1
ATOM 4686 C CA . PHE B 1 274 ? 0.847 9.836 -26.305 1.00 11.07 285 PHE B CA 1
ATOM 4687 C C . PHE B 1 274 ? 1.200 11.225 -26.844 1.00 11.41 285 PHE B C 1
ATOM 4688 O O . PHE B 1 274 ? 2.313 11.492 -27.300 1.00 13.49 285 PHE B O 1
ATOM 4696 N N . LEU B 1 275 ? 0.217 12.129 -26.739 1.00 10.66 286 LEU B N 1
ATOM 4697 C CA . LEU B 1 275 ? 0.315 13.441 -27.366 1.00 10.18 286 LEU B CA 1
ATOM 4698 C C . LEU B 1 275 ? 1.487 14.261 -26.847 1.00 10.69 286 LEU B C 1
ATOM 4699 O O . LEU B 1 275 ? 1.957 15.158 -27.558 1.00 12.50 286 LEU B O 1
ATOM 4704 N N . GLN B 1 276 ? 1.963 13.987 -25.626 1.00 10.53 287 GLN B N 1
ATOM 4705 C CA . GLN B 1 276 ? 3.103 14.719 -25.084 1.00 10.73 287 GLN B CA 1
ATOM 4706 C C . GLN B 1 276 ? 4.359 14.526 -25.913 1.00 9.99 287 GLN B C 1
ATOM 4707 O O . GLN B 1 276 ? 5.260 15.376 -25.866 1.00 11.24 287 GLN B O 1
ATOM 4713 N N . GLU B 1 277 ? 4.447 13.432 -26.672 1.00 10.35 288 GLU B N 1
ATOM 4714 C CA . GLU B 1 277 ? 5.631 13.213 -27.481 1.00 10.76 288 GLU B CA 1
ATOM 4715 C C . GLU B 1 277 ? 5.561 13.912 -28.823 1.00 14.08 288 GLU B C 1
ATOM 4716 O O . GLU B 1 277 ? 6.597 14.073 -29.475 1.00 16.16 288 GLU B O 1
ATOM 4722 N N . ASP B 1 278 ? 4.380 14.353 -29.242 1.00 11.86 289 ASP B N 1
ATOM 4723 C CA . ASP B 1 278 ? 4.255 15.047 -30.512 1.00 13.46 289 ASP B CA 1
ATOM 4724 C C . ASP B 1 278 ? 4.043 16.544 -30.370 1.00 13.03 289 ASP B C 1
ATOM 4725 O O . ASP B 1 278 ? 4.495 17.305 -31.231 1.00 15.95 289 ASP B O 1
ATOM 4730 N N . SER B 1 279 ? 3.394 16.986 -29.289 1.00 11.51 290 SER B N 1
ATOM 4731 C CA . SER B 1 279 ? 3.132 18.411 -29.104 1.00 12.76 290 SER B CA 1
ATOM 4732 C C . SER B 1 279 ? 3.400 18.899 -27.683 1.00 12.50 290 SER B C 1
ATOM 4733 O O . SER B 1 279 ? 2.533 19.561 -27.103 1.00 13.47 290 SER B O 1
ATOM 4736 N N . PRO B 1 280 ? 4.573 18.631 -27.096 1.00 12.10 291 PRO B N 1
ATOM 4737 C CA . PRO B 1 280 ? 4.794 19.075 -25.711 1.00 12.72 291 PRO B CA 1
ATOM 4738 C C . PRO B 1 280 ? 4.820 20.583 -25.560 1.00 13.05 291 PRO B C 1
ATOM 4739 O O . PRO B 1 280 ? 4.424 21.094 -24.506 1.00 12.58 291 PRO B O 1
ATOM 4743 N N . GLU B 1 281 ? 5.306 21.306 -26.567 1.00 13.91 292 GLU B N 1
ATOM 4744 C CA . GLU B 1 281 ? 5.374 22.761 -26.477 1.00 14.80 292 GLU B CA 1
ATOM 4745 C C . GLU B 1 281 ? 3.984 23.365 -26.353 1.00 13.86 292 GLU B C 1
ATOM 4746 O O . GLU B 1 281 ? 3.734 24.214 -25.486 1.00 14.07 292 GLU B O 1
ATOM 4752 N N . GLU B 1 282 ? 3.061 22.944 -27.218 1.00 13.96 293 GLU B N 1
ATOM 4753 C CA . GLU B 1 282 ? 1.707 23.483 -27.157 1.00 15.34 293 GLU B CA 1
ATOM 4754 C C . GLU B 1 282 ? 0.984 23.057 -25.885 1.00 12.07 293 GLU B C 1
ATOM 4755 O O . GLU B 1 282 ? 0.197 23.833 -25.328 1.00 12.26 293 GLU B O 1
ATOM 4761 N N . ILE B 1 283 ? 1.229 21.830 -25.413 1.00 10.28 294 ILE B N 1
ATOM 4762 C CA . ILE B 1 283 ? 0.623 21.380 -24.161 1.00 10.06 294 ILE B CA 1
ATOM 4763 C C . ILE B 1 283 ? 1.120 22.233 -23.004 1.00 10.70 294 ILE B C 1
ATOM 4764 O O . ILE B 1 283 ? 0.332 22.725 -22.189 1.00 12.28 294 ILE B O 1
ATOM 4769 N N . GLY B 1 284 ? 2.442 22.413 -22.916 1.00 11.31 295 GLY B N 1
ATOM 4770 C CA . GLY B 1 284 ? 2.999 23.232 -21.857 1.00 11.50 295 GLY B CA 1
ATOM 4771 C C . GLY B 1 284 ? 2.501 24.663 -21.910 1.00 10.35 295 GLY B C 1
ATOM 4772 O O . GLY B 1 284 ? 2.163 25.252 -20.881 1.00 12.38 295 GLY B O 1
ATOM 4773 N N . GLU B 1 285 ? 2.439 25.238 -23.114 1.00 11.45 296 GLU B N 1
ATOM 4774 C CA . GLU B 1 285 ? 1.942 26.602 -23.249 1.00 12.39 296 GLU B CA 1
ATOM 4775 C C . GLU B 1 285 ? 0.479 26.699 -22.829 1.00 11.83 296 GLU B C 1
ATOM 4776 O O . GLU B 1 285 ? 0.062 27.697 -22.228 1.00 14.59 296 GLU B O 1
ATOM 4782 N N . ALA B 1 286 ? -0.319 25.677 -23.140 1.00 11.21 297 ALA B N 1
ATOM 4783 C CA . ALA B 1 286 ? -1.725 25.698 -22.741 1.00 11.77 297 ALA B CA 1
ATOM 4784 C C . ALA B 1 286 ? -1.876 25.610 -21.228 1.00 10.78 297 ALA B C 1
ATOM 4785 O O . ALA B 1 286 ? -2.733 26.285 -20.644 1.00 12.38 297 ALA B O 1
ATOM 4787 N N . ILE B 1 287 ? -1.071 24.763 -20.579 1.00 10.91 298 ILE B N 1
ATOM 4788 C CA . ILE B 1 287 ? -1.100 24.691 -19.120 1.00 10.15 298 ILE B CA 1
ATOM 4789 C C . ILE B 1 287 ? -0.687 26.023 -18.509 1.00 11.17 298 ILE B C 1
ATOM 4790 O O . ILE B 1 287 ? -1.320 26.508 -17.566 1.00 12.84 298 ILE B O 1
ATOM 4795 N N . ALA B 1 288 ? 0.379 26.637 -19.038 1.00 10.73 299 ALA B N 1
ATOM 4796 C CA . ALA B 1 288 ? 0.828 27.924 -18.518 1.00 12.36 299 ALA B CA 1
ATOM 4797 C C . ALA B 1 288 ? -0.277 28.965 -18.615 1.00 14.19 299 ALA B C 1
ATOM 4798 O O . ALA B 1 288 ? -0.519 29.719 -17.662 1.00 15.48 299 ALA B O 1
ATOM 4800 N N . ASP B 1 289 ? -0.946 29.031 -19.771 1.00 15.21 300 ASP B N 1
ATOM 4801 C CA . ASP B 1 289 ? -2.036 29.984 -19.941 1.00 16.98 300 ASP B CA 1
ATOM 4802 C C . ASP B 1 289 ? -3.160 29.700 -18.959 1.00 16.86 300 ASP B C 1
ATOM 4803 O O . ASP B 1 289 ? -3.721 30.626 -18.361 1.00 18.33 300 ASP B O 1
ATOM 4808 N N . PHE B 1 290 ? -3.489 28.421 -18.773 1.00 15.89 301 PHE B N 1
ATOM 4809 C CA . PHE B 1 290 ? -4.522 28.030 -17.819 1.00 16.80 301 PHE B CA 1
ATOM 4810 C C . PHE B 1 290 ? -4.172 28.500 -16.412 1.00 16.54 301 PHE B C 1
ATOM 4811 O O . PHE B 1 290 ? -5.020 29.063 -15.708 1.00 17.63 301 PHE B O 1
ATOM 4819 N N . LEU B 1 291 ? -2.916 28.307 -15.997 1.00 14.52 302 LEU B N 1
ATOM 4820 C CA . LEU B 1 291 ? -2.514 28.708 -14.654 1.00 15.06 302 LEU B CA 1
ATOM 4821 C C . LEU B 1 291 ? -2.530 30.216 -14.511 1.00 17.95 302 LEU B C 1
ATOM 4822 O O . LEU B 1 291 ? -2.955 30.739 -13.475 1.00 19.45 302 LEU B O 1
ATOM 4827 N N . ASN B 1 292 ? -2.061 30.930 -15.538 1.00 18.42 303 ASN B N 1
ATOM 4828 C CA . ASN B 1 292 ? -2.051 32.389 -15.469 1.00 22.86 303 ASN B CA 1
ATOM 4829 C C . ASN B 1 292 ? -3.463 32.945 -15.346 1.00 26.34 303 ASN B C 1
ATOM 4830 O O . ASN B 1 292 ? -3.682 33.956 -14.667 1.00 28.89 303 ASN B O 1
ATOM 4835 N N . GLU B 1 293 ? -4.436 32.303 -16.001 1.00 29.42 304 GLU B N 1
ATOM 4836 C CA . GLU B 1 293 ? -5.828 32.716 -15.836 1.00 35.25 304 GLU B CA 1
ATOM 4837 C C . GLU B 1 293 ? -6.279 32.558 -14.390 1.00 36.41 304 GLU B C 1
ATOM 4838 O O . GLU B 1 293 ? -6.980 33.422 -13.851 1.00 36.99 304 GLU B O 1
ATOM 4844 N N . LEU B 1 294 ? -5.890 31.453 -13.750 1.00 38.56 305 LEU B N 1
ATOM 4845 C CA . LEU B 1 294 ? -6.293 31.208 -12.369 1.00 41.37 305 LEU B CA 1
ATOM 4846 C C . LEU B 1 294 ? -5.743 32.276 -11.432 1.00 42.09 305 LEU B C 1
ATOM 4847 O O . LEU B 1 294 ? -6.433 32.707 -10.499 1.00 43.49 305 LEU B O 1
ATOM 4852 N N . THR B 1 295 ? -4.505 32.722 -11.666 1.00 42.93 306 THR B N 1
ATOM 4853 C CA . THR B 1 295 ? -3.898 33.732 -10.803 1.00 45.95 306 THR B CA 1
ATOM 4854 C C . THR B 1 295 ? -4.717 35.016 -10.757 1.00 48.84 306 THR B C 1
ATOM 4855 O O . THR B 1 295 ? -4.630 35.760 -9.775 1.00 49.17 306 THR B O 1
ATOM 4859 N N . LYS B 1 296 ? -5.529 35.277 -11.776 1.00 51.83 307 LYS B N 1
ATOM 4860 C CA . LYS B 1 296 ? -6.364 36.471 -11.809 1.00 53.33 307 LYS B CA 1
ATOM 4861 C C . LYS B 1 296 ? -7.836 36.132 -11.583 1.00 53.74 307 LYS B C 1
ATOM 4862 O O . LYS B 1 296 ? -8.537 35.711 -12.507 1.00 53.92 307 LYS B O 1
#

CATH classification: 3.40.50.1820